Protein 4JYK (pdb70)

Organism: Escherichia coli (strain K12) (NCBI:txid83333)

B-factor: mean 29.09, std 15.2, range [9.33, 154.76]

Radius of gyration: 21.93 Å; Cα contacts (8 Å, |Δi|>4): 488; chains: 2; bounding box: 40×66×63 Å

Sequence (397 aa):
RSRAVSAKKKAILSAALDTFSSQFGFHGTRLEQIAELAGVSKTTNLLYYFPSKEALYIAVLRQILDIWLAPLKAFREDFAPLAAIKEYIRLKLEVSRDYPQASRLFCMEMLAGAPLLMDEELTGDLKALIDEKSALIAGWVKSGKLAPIDPQHLIFMMIWASTQHYADFAPQVEAVTGATLRDEVFFNQTVENVQRIIIEGIRPRSAKKKAILSAALDTFSQFGFHGTRLEQIAELAGVSKTNLLYYFPSKEALYIAVLRQIILDIWLAPLKAFREDFAPLAAIKEYIRRLKLEVSRDYPQASRLFCMEMMLAGAPLLMDELTGDLKALIDEKSALIAGWVKSGKLAPIDPQHLIFMMIWASSTQHYADFAPQVEAVTGATLRDEVFFNQQTVENVQRIIIEGIRPR

Foldseek 3Di:
DDPVVVVLLVLLLVLLLVQCLVQNLVRGDLCSSCVSSVHDSVVVCVVQVDSLSSLLVNLVVVVCQLCVLLLPDDLPDLVLVSVLVSLLSLLVCLLPPLSSLQSNVVCVVVVVPSCVCVCVPVVVVSQVVSQVSVVVCCVVQSWPDDRSVVLVVLSNCLRSCLSNVVVVCCVVPVDHCVPVVVVVVSSVVSSVVSSVVTGGD/DLLVVLLLVLLLVQCLPQNLVRDDLCSSCVSSVHHSVVVCVVPVDSLRSLLVNLVVLVCQLCVLLLPDDLPDQVLVSVLVSLLSLLVCLLVPLSSLSSNVVCVVVVVPSCVCVCVPVVVVSQVVSQVSVVVCCVVLSWPPDRVVVLVVLSNCLSSCLSNVVVVCCVPPVDGCPPPVVVVVSSVVSSVVSSVNIGRD

Nearest PDB structures (foldseek):
  4xk4-assembly2_D  TM=9.925E-01  e=7.707E-26  Escherichia coli K-12
  4x1e-assembly1_B  TM=9.112E-01  e=3.169E-22  Escherichia coli CFT073
  7w2q-assembly1_B  TM=7.236E-01  e=3.989E-05  Pseudomonas aeruginosa PAO1
  3ppb-assembly1_B  TM=6.316E-01  e=2.480E-05  Shewanella loihica PV-4
  3vpr-assembly2_C  TM=6.956E-01  e=3.729E-04  Thermus thermophilus HB8

CATH classification: 1.10.10.60 (+1 more: 1.10.357.10)

InterPro domains:
  IPR001647 DNA-binding HTH domain, TetR-type [PF00440] (23-69)
  IPR001647 DNA-binding HTH domain, TetR-type [PR00455] (23-36)
  IPR001647 DNA-binding HTH domain, TetR-type [PR00455] (44-67)
  IPR001647 DNA-binding HTH domain, TetR-type [PS50977] (17-77)
  IPR009057 Homedomain-like superfamily [SSF46689] (13-90)
  IPR013573 Transcription regulator YcdC, C-terminal [PF08362] (70-212)
  IPR019915 Transcription regulator, pyrimidine utilisation, RutR [TIGR03613] (11-212)
  IPR036271 Tetracyclin repressor-like, C-terminal domain superfamily [SSF48498] (87-212)
  IPR050109 HTH-type, TetR-like transcriptional regulator [PTHR30055] (10-201)

GO terms:
  GO:0045892 negative regulation of DNA-templated transcription (P, IEP)
  GO:0005515 protein binding (F, IPI)
  GO:0003700 DNA-binding transcription factor activity (F, IDA)
  GO:0045892 negative regulation of DNA-templated transcription (P, IDA)
  GO:0045893 positive regulation of DNA-templated transcription (P, IDA)

Structure (mmCIF, N/CA/C/O backbone):
da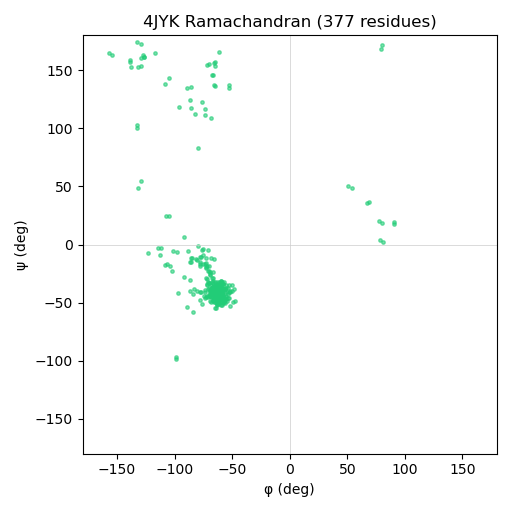ta_4JYK
#
_entry.id   4JYK
#
_cell.length_a   43.150
_cell.length_b   86.140
_cell.length_c   69.019
_cell.angle_alpha   90.00
_cell.angle_beta   106.23
_cell.angle_gamma   90.00
#
_symmetry.space_group_name_H-M   'P 1 21 1'
#
loop_
_entity.id
_entity.type
_entity.pdbx_description
1 polymer 'HTH-type transcriptional regulator RutR'
2 non-polymer 'SULFATE ION'
3 non-polymer URACIL
4 water water
#
loop_
_atom_site.group_PDB
_atom_site.id
_atom_site.type_symbol
_atom_site.label_atom_id
_atom_site.label_alt_id
_atom_site.label_comp_id
_atom_site.label_asym_id
_atom_site.label_entity_id
_atom_site.label_seq_id
_atom_site.pdbx_PDB_ins_code
_atom_site.Cartn_x
_atom_site.Cartn_y
_atom_site.Cartn_z
_atom_site.occupancy
_atom_site.B_iso_or_equiv
_atom_site.auth_seq_id
_atom_site.auth_comp_id
_atom_site.auth_asym_id
_atom_site.auth_atom_id
_atom_site.pdbx_PDB_model_num
ATOM 1 N N . ARG A 1 12 ? 3.357 -23.923 41.115 1.00 50.17 12 ARG A N 1
ATOM 2 C CA . ARG A 1 12 ? 3.646 -24.066 42.495 1.00 53.30 12 ARG A CA 1
ATOM 3 C C . ARG A 1 12 ? 5.138 -24.310 42.379 1.00 42.57 12 ARG A C 1
ATOM 4 O O . ARG A 1 12 ? 5.830 -23.600 43.072 1.00 50.62 12 ARG A O 1
ATOM 6 N N . SER A 1 13 ? 5.686 -25.116 41.427 1.00 24.46 13 SER A N 1
ATOM 7 C CA . SER A 1 13 ? 7.140 -25.461 41.510 1.00 20.94 13 SER A CA 1
ATOM 8 C C . SER A 1 13 ? 8.083 -24.461 40.863 1.00 21.89 13 SER A C 1
ATOM 9 O O . SER A 1 13 ? 7.953 -24.126 39.661 1.00 21.65 13 SER A O 1
ATOM 12 N N . ARG A 1 14 ? 9.027 -23.971 41.645 1.00 20.39 14 ARG A N 1
ATOM 13 C CA . ARG A 1 14 ? 9.992 -23.045 41.108 1.00 21.33 14 ARG A CA 1
ATOM 14 C C . ARG A 1 14 ? 10.969 -23.615 40.087 1.00 20.68 14 ARG A C 1
ATOM 15 O O . ARG A 1 14 ? 11.376 -22.903 39.131 1.00 21.58 14 ARG A O 1
ATOM 19 N N . ALA A 1 15 ? 11.384 -24.864 40.333 1.00 19.23 15 ALA A N 1
ATOM 20 C CA . ALA A 1 15 ? 12.290 -25.547 39.438 1.00 16.65 15 ALA A CA 1
ATOM 21 C C . ALA A 1 15 ? 11.590 -25.832 38.087 1.00 17.43 15 ALA A C 1
ATOM 22 O O . ALA A 1 15 ? 12.180 -25.667 37.023 1.00 19.41 15 ALA A O 1
ATOM 24 N N . VAL A 1 16 ? 10.296 -26.168 38.154 1.00 16.68 16 VAL A N 1
ATOM 25 C CA . VAL A 1 16 ? 9.518 -26.411 36.921 1.00 18.23 16 VAL A CA 1
ATOM 26 C C . VAL A 1 16 ? 9.329 -25.093 36.175 1.00 19.85 16 VAL A C 1
ATOM 27 O O . VAL A 1 16 ? 9.556 -25.009 34.927 1.00 20.95 16 VAL A O 1
ATOM 31 N N . SER A 1 17 ? 8.986 -24.054 36.907 1.00 21.56 17 SER A N 1
ATOM 32 C CA . SER A 1 17 ? 8.789 -22.705 36.298 1.00 21.05 17 SER A CA 1
ATOM 33 C C . SER A 1 17 ? 10.102 -22.229 35.584 1.00 20.29 17 SER A C 1
ATOM 34 O O . SER A 1 17 ? 10.086 -21.719 34.458 1.00 22.23 17 SER A O 1
ATOM 37 N N . ALA A 1 18 ? 11.247 -22.423 36.272 1.00 19.92 18 ALA A N 1
ATOM 38 C CA . ALA A 1 18 ? 12.544 -22.059 35.685 1.00 19.88 18 ALA A CA 1
ATOM 39 C C . ALA A 1 18 ? 12.853 -22.824 34.396 1.00 18.10 18 ALA A C 1
ATOM 40 O O . ALA A 1 18 ? 13.416 -22.281 33.503 1.00 22.58 18 ALA A O 1
ATOM 42 N N . LYS A 1 19 ? 12.532 -24.114 34.363 1.00 19.68 19 LYS A N 1
ATOM 43 C CA . LYS A 1 19 ? 12.781 -24.917 33.178 1.00 19.20 19 LYS A CA 1
ATOM 44 C C . LYS A 1 19 ? 11.906 -24.406 32.002 1.00 17.69 19 LYS A C 1
ATOM 45 O O . LYS A 1 19 ? 12.380 -24.278 30.872 1.00 20.64 19 LYS A O 1
ATOM 51 N N . LYS A 1 20 ? 10.614 -24.117 32.295 1.00 18.80 20 LYS A N 1
ATOM 52 C CA . LYS A 1 20 ? 9.712 -23.569 31.290 1.00 18.71 20 LYS A CA 1
ATOM 53 C C . LYS A 1 20 ? 10.260 -22.247 30.730 1.00 21.68 20 LYS A C 1
ATOM 54 O O . LYS A 1 20 ? 10.250 -22.026 29.499 1.00 22.89 20 LYS A O 1
ATOM 60 N N . LYS A 1 21 ? 10.745 -21.389 31.605 1.00 21.00 21 LYS A N 1
ATOM 61 C CA . LYS A 1 21 ? 11.277 -20.104 31.182 1.00 23.50 21 LYS A CA 1
ATOM 62 C C . LYS A 1 21 ? 12.514 -20.286 30.275 1.00 22.07 21 LYS A C 1
ATOM 63 O O . LYS A 1 21 ? 12.676 -19.530 29.277 1.00 23.53 21 LYS A O 1
ATOM 69 N N . ALA A 1 22 ? 13.349 -21.260 30.617 1.00 22.41 22 ALA A N 1
ATOM 70 C CA . ALA A 1 22 ? 14.539 -21.537 29.852 1.00 21.44 22 ALA A CA 1
ATOM 71 C C . ALA A 1 22 ? 14.147 -21.982 28.452 1.00 22.96 22 ALA A C 1
ATOM 72 O O . ALA A 1 22 ? 14.746 -21.585 27.443 1.00 26.27 22 ALA A O 1
ATOM 74 N N . ILE A 1 23 ? 13.151 -22.839 28.375 1.00 22.11 23 ILE A N 1
ATOM 75 C CA . ILE A 1 23 ? 12.644 -23.335 27.049 1.00 21.68 23 ILE A CA 1
ATOM 76 C C . ILE A 1 23 ? 12.024 -22.180 26.244 1.00 21.17 23 ILE A C 1
ATOM 77 O O . ILE A 1 23 ? 12.298 -22.042 25.024 1.00 24.86 23 ILE A O 1
ATOM 82 N N . LEU A 1 24 ? 11.198 -21.371 26.921 1.00 21.77 24 LEU A N 1
ATOM 83 C CA . LEU A 1 24 ? 10.518 -20.235 26.247 1.00 23.09 24 LEU A CA 1
ATOM 84 C C . LEU A 1 24 ? 11.532 -19.185 25.727 1.00 22.16 24 LEU A C 1
ATOM 85 O O . LEU A 1 24 ? 11.391 -18.628 24.641 1.00 26.97 24 LEU A O 1
ATOM 90 N N . SER A 1 25 ? 12.555 -18.930 26.507 1.00 22.53 25 SER A N 1
ATOM 91 C CA . SER A 1 25 ? 13.611 -18.014 26.138 1.00 25.92 25 SER A CA 1
ATOM 92 C C . SER A 1 25 ? 14.374 -18.543 24.920 1.00 29.56 25 SER A C 1
ATOM 93 O O . SER A 1 25 ? 14.594 -17.765 23.953 1.00 33.32 25 SER A O 1
ATOM 96 N N . ALA A 1 26 ? 14.744 -19.834 24.919 1.00 26.13 26 ALA A N 1
ATOM 97 C CA . ALA A 1 26 ? 15.382 -20.462 23.723 1.00 27.58 26 ALA A CA 1
ATOM 98 C C . ALA A 1 26 ? 14.485 -20.435 22.457 1.00 28.22 26 ALA A C 1
ATOM 99 O O . ALA A 1 26 ? 14.950 -20.199 21.335 1.00 30.64 26 ALA A O 1
ATOM 101 N N . ALA A 1 27 ? 13.201 -20.694 22.667 1.00 25.75 27 ALA A N 1
ATOM 102 C CA . ALA A 1 27 ? 12.202 -20.696 21.576 1.00 24.59 27 ALA A CA 1
ATOM 103 C C . ALA A 1 27 ? 12.094 -19.321 20.999 1.00 24.01 27 ALA A C 1
ATOM 104 O O . ALA A 1 27 ? 12.179 -19.149 19.762 1.00 28.7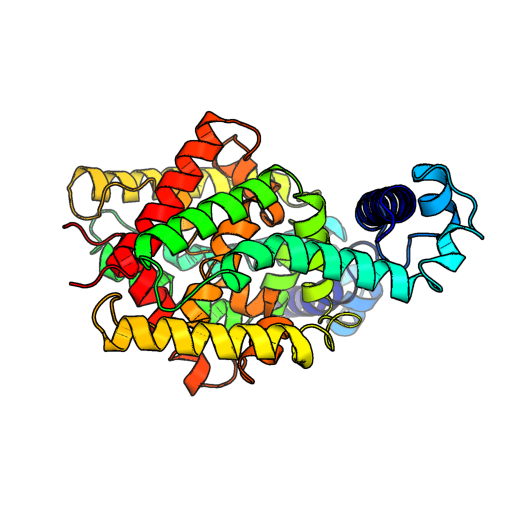8 27 ALA A O 1
ATOM 106 N N . LEU A 1 28 ? 12.007 -18.301 21.879 1.00 27.71 28 LEU A N 1
ATOM 107 C CA . LEU A 1 28 ? 11.908 -16.903 21.403 1.00 26.56 28 LEU A CA 1
ATOM 108 C C . LEU A 1 28 ? 13.088 -16.560 20.532 1.00 33.35 28 LEU A C 1
ATOM 109 O O . LEU A 1 28 ? 12.903 -16.027 19.397 1.00 40.24 28 LEU A O 1
ATOM 114 N N . ASP A 1 29 ? 14.304 -16.850 21.033 1.00 33.48 29 ASP A N 1
ATOM 115 C CA . ASP A 1 29 ? 15.532 -16.461 20.322 1.00 40.37 29 ASP A CA 1
ATOM 116 C C . ASP A 1 29 ? 15.693 -17.211 18.989 1.00 37.42 29 ASP A C 1
ATOM 117 O O . ASP A 1 29 ? 16.179 -16.686 17.987 1.00 46.93 29 ASP A O 1
ATOM 122 N N . THR A 1 30 ? 15.197 -18.413 18.944 1.00 31.92 30 THR A N 1
ATOM 123 C CA . THR A 1 30 ? 15.243 -19.232 17.723 1.00 34.82 30 THR A CA 1
ATOM 124 C C . THR A 1 30 ? 14.166 -18.821 16.679 1.00 37.70 30 THR A C 1
ATOM 125 O O . THR A 1 30 ? 14.486 -18.611 15.503 1.00 45.81 30 THR A O 1
ATOM 129 N N . PHE A 1 31 ? 12.922 -18.664 17.114 1.00 27.46 31 PHE A N 1
ATOM 130 C CA . PHE A 1 31 ? 11.822 -18.238 16.222 1.00 34.44 31 PHE A CA 1
ATOM 131 C C . PHE A 1 31 ? 12.158 -16.867 15.631 1.00 39.46 31 PHE A C 1
ATOM 132 O O . PHE A 1 31 ? 11.744 -16.542 14.523 1.00 36.97 31 PHE A O 1
ATOM 140 N N . SER A 1 32 ? 12.896 -16.042 16.385 1.00 39.67 32 SER A N 1
ATOM 141 C CA A SER A 1 32 ? 13.451 -14.753 15.861 0.50 40.32 32 SER A CA 1
ATOM 142 C CA B SER A 1 32 ? 13.491 -14.780 15.874 0.50 39.44 32 SER A CA 1
ATOM 143 C C . SER A 1 32 ? 14.554 -14.882 14.757 1.00 33.62 32 SER A C 1
ATOM 144 O O . SER A 1 32 ? 14.519 -14.185 13.755 1.00 39.75 32 SER A O 1
ATOM 149 N N . GLN A 1 33 ? 15.555 -15.742 14.946 1.00 37.67 33 GLN A N 1
ATOM 150 C CA . GLN A 1 33 ? 16.663 -15.893 13.991 1.00 37.30 33 GLN A CA 1
ATOM 151 C C . GLN A 1 33 ? 16.115 -16.614 12.743 1.00 50.66 33 GLN A C 1
ATOM 152 O O . GLN A 1 33 ? 16.467 -16.260 11.654 1.00 59.49 33 GLN A O 1
ATOM 154 N N . PHE A 1 34 ? 15.165 -17.534 12.883 1.00 47.71 34 PHE A N 1
ATOM 155 C CA . PHE A 1 34 ? 14.799 -18.438 11.749 1.00 38.59 34 PHE A CA 1
ATOM 156 C C . PHE A 1 34 ? 13.315 -18.459 11.265 1.00 41.71 34 PHE A C 1
ATOM 157 O O . PHE A 1 34 ? 13.031 -19.086 10.257 1.00 49.31 34 PHE A O 1
ATOM 165 N N . GLY A 1 35 ? 12.366 -17.805 11.946 1.00 38.38 35 GLY A N 1
ATOM 166 C CA . GLY A 1 35 ? 10.914 -17.901 11.604 1.00 46.25 35 GLY A CA 1
ATOM 167 C C . GLY A 1 35 ? 10.229 -19.180 12.103 1.00 32.65 35 GLY A C 1
ATOM 168 O O . GLY A 1 35 ? 10.903 -20.102 12.565 1.00 38.54 35 GLY A O 1
ATOM 169 N N . PHE A 1 36 ? 8.889 -19.217 12.049 1.00 36.92 36 PHE A N 1
ATOM 170 C CA . PHE A 1 36 ? 8.107 -20.395 12.530 1.00 37.49 36 PHE A CA 1
ATOM 171 C C . PHE A 1 36 ? 8.415 -21.648 11.692 1.00 41.80 36 PHE A C 1
ATOM 172 O O . PHE A 1 36 ? 8.832 -22.685 12.235 1.00 34.23 36 PHE A O 1
ATOM 180 N N . HIS A 1 37 ? 8.256 -21.529 10.372 1.00 40.08 37 HIS A N 1
ATOM 181 C CA . HIS A 1 37 ? 8.423 -22.686 9.486 1.00 43.71 37 HIS A CA 1
ATOM 182 C C . HIS A 1 37 ? 9.891 -23.106 9.420 1.00 36.57 37 HIS A C 1
ATOM 183 O O . HIS A 1 37 ? 10.175 -24.278 9.337 1.00 51.00 37 HIS A O 1
ATOM 190 N N . GLY A 1 38 ? 10.827 -22.165 9.517 1.00 40.69 38 GLY A N 1
ATOM 191 C CA . GLY A 1 38 ? 12.270 -22.485 9.470 1.00 42.88 38 GLY A CA 1
ATOM 192 C C . GLY A 1 38 ? 12.859 -23.060 10.764 1.00 37.76 38 GLY A C 1
ATOM 193 O O . GLY A 1 38 ? 13.954 -23.560 10.773 1.00 45.83 38 GLY A O 1
ATOM 194 N N . THR A 1 39 ? 12.147 -22.949 11.870 1.00 42.78 39 THR A N 1
ATOM 195 C CA . THR A 1 39 ? 12.632 -23.391 13.151 1.00 36.66 39 THR A CA 1
ATOM 196 C C . THR A 1 39 ? 12.337 -24.884 13.327 1.00 31.57 39 THR A C 1
ATOM 197 O O . THR A 1 39 ? 11.217 -25.350 13.077 1.00 39.53 39 THR A O 1
ATOM 201 N N . ARG A 1 40 ? 13.322 -25.616 13.815 1.00 42.17 40 ARG A N 1
ATOM 202 C CA . ARG A 1 40 ? 13.114 -27.003 14.232 1.00 36.11 40 ARG A CA 1
ATOM 203 C C . ARG A 1 40 ? 13.077 -27.112 15.787 1.00 36.62 40 ARG A C 1
ATOM 204 O O . ARG A 1 40 ? 13.830 -26.404 16.486 1.00 39.22 40 ARG A O 1
ATOM 207 N N . LEU A 1 41 ? 12.226 -27.984 16.342 1.00 35.62 41 LEU A N 1
ATOM 208 C CA . LEU A 1 41 ? 12.232 -28.209 17.816 1.00 30.66 41 LEU A CA 1
ATOM 209 C C . LEU A 1 41 ? 13.612 -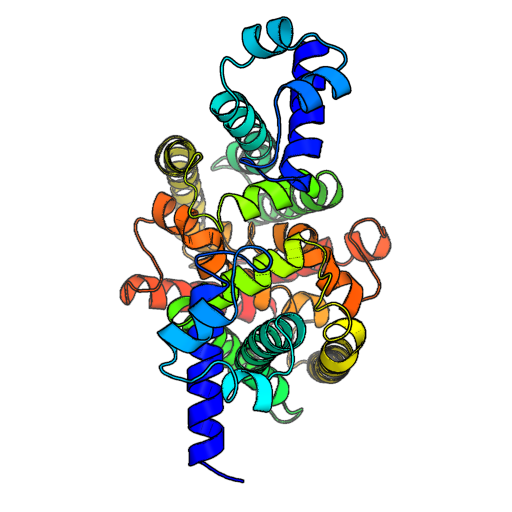28.673 18.309 1.00 34.30 41 LEU A C 1
ATOM 210 O O . LEU A 1 41 ? 13.981 -28.314 19.418 1.00 34.92 41 LEU A O 1
ATOM 215 N N . GLU A 1 42 ? 14.342 -29.459 17.500 1.00 37.62 42 GLU A N 1
ATOM 216 C CA . GLU A 1 42 ? 15.721 -29.918 17.856 1.00 38.05 42 GLU A CA 1
ATOM 217 C C . GLU A 1 42 ? 16.696 -28.732 18.128 1.00 45.65 42 GLU A C 1
ATOM 218 O O . GLU A 1 42 ? 17.511 -28.818 19.044 1.00 44.99 42 GLU A O 1
ATOM 220 N N . GLN A 1 43 ? 16.578 -27.638 17.350 1.00 36.91 43 GLN A N 1
ATOM 221 C CA . GLN A 1 43 ? 17.352 -26.382 17.524 1.00 42.13 43 GLN A CA 1
ATOM 222 C C . GLN A 1 43 ? 17.003 -25.715 18.851 1.00 33.38 43 GLN A C 1
ATOM 223 O O . GLN A 1 43 ? 17.890 -25.269 19.573 1.00 44.00 43 GLN A O 1
ATOM 229 N N . ILE A 1 44 ? 15.698 -25.638 19.185 1.00 30.74 44 ILE A N 1
ATOM 230 C CA . ILE A 1 44 ? 15.251 -24.992 20.450 1.00 31.62 44 ILE A CA 1
ATOM 231 C C . ILE A 1 44 ? 15.755 -25.799 21.624 1.00 30.52 44 ILE A C 1
ATOM 232 O O . ILE A 1 44 ? 16.328 -25.232 22.570 1.00 33.79 44 ILE A O 1
ATOM 237 N N . ALA A 1 45 ? 15.563 -27.122 21.579 1.00 30.54 45 ALA A N 1
ATOM 238 C CA . ALA A 1 45 ? 16.006 -27.984 22.659 1.00 36.78 45 ALA A CA 1
ATOM 239 C C . ALA A 1 45 ? 17.523 -27.837 22.876 1.00 35.23 45 ALA A C 1
ATOM 240 O O . ALA A 1 45 ? 17.968 -27.765 24.005 1.00 41.01 45 ALA A O 1
ATOM 242 N N . GLU A 1 46 ? 18.288 -27.743 21.794 1.00 40.68 46 GLU A N 1
ATOM 243 C CA . GLU A 1 46 ? 19.734 -27.672 21.882 1.00 45.93 46 GLU A CA 1
ATOM 244 C C . GLU A 1 46 ? 20.129 -26.375 22.540 1.00 46.58 46 GLU A C 1
ATOM 245 O O . GLU A 1 46 ? 20.935 -26.403 23.461 1.00 54.76 46 GLU A O 1
ATOM 248 N N . LEU A 1 47 ? 19.553 -25.268 22.105 1.00 41.11 47 LEU A N 1
ATOM 249 C CA . LEU A 1 47 ? 19.834 -23.973 22.702 1.00 40.79 47 LEU A CA 1
ATOM 250 C C . LEU A 1 47 ? 19.440 -23.924 24.168 1.00 38.92 47 LEU A C 1
ATOM 251 O O . LEU A 1 47 ? 20.122 -23.267 24.982 1.00 43.88 47 LEU A O 1
ATOM 256 N N . ALA A 1 48 ? 18.352 -24.609 24.523 1.00 35.18 48 ALA A N 1
ATOM 257 C CA . ALA A 1 48 ? 17.869 -24.576 25.908 1.00 33.15 48 ALA A CA 1
ATOM 258 C C . ALA A 1 48 ? 18.626 -25.533 26.826 1.00 34.88 48 ALA A C 1
ATOM 259 O O . ALA A 1 48 ? 18.474 -25.478 28.062 1.00 45.26 48 ALA A O 1
ATOM 261 N N . GLY A 1 49 ? 19.419 -26.427 26.235 1.00 32.20 49 GLY A N 1
ATOM 262 C CA . GLY A 1 49 ? 20.080 -27.505 26.969 1.00 36.96 49 GLY A CA 1
ATOM 263 C C . GLY A 1 49 ? 19.122 -28.543 27.476 1.00 31.13 49 GLY A C 1
ATOM 264 O O . GLY A 1 49 ? 19.302 -29.064 28.556 1.00 44.88 49 GLY A O 1
ATOM 265 N N . VAL A 1 50 ? 18.070 -28.856 26.716 1.00 37.21 50 VAL A N 1
ATOM 266 C CA . VAL A 1 50 ? 17.120 -29.891 27.168 1.00 31.93 50 VAL A CA 1
ATOM 267 C C . VAL A 1 50 ? 16.976 -30.916 26.083 1.00 34.92 50 VAL A C 1
ATOM 268 O O . VAL A 1 50 ? 17.338 -30.638 24.931 1.00 37.20 50 VAL A O 1
ATOM 272 N N . SER A 1 51 ? 16.473 -32.092 26.450 1.00 32.02 51 SER A N 1
ATOM 273 C CA . SER A 1 51 ? 16.107 -33.100 25.447 1.00 39.28 51 SER A CA 1
ATOM 274 C C . SER A 1 51 ? 14.858 -32.675 24.719 1.00 37.56 51 SER A C 1
ATOM 275 O O . SER A 1 51 ? 14.033 -31.940 25.269 1.00 31.62 51 SER A O 1
ATOM 278 N N . LYS A 1 52 ? 14.700 -33.158 23.485 1.00 35.45 52 LYS A N 1
ATOM 279 C CA . LYS A 1 52 ? 13.475 -32.847 22.762 1.00 40.62 52 LYS A CA 1
ATOM 280 C C . LYS A 1 52 ? 12.250 -33.441 23.482 1.00 40.73 52 LYS A C 1
ATOM 281 O O . LYS A 1 52 ? 11.165 -32.832 23.478 1.00 35.14 52 LYS A O 1
ATOM 287 N N A THR A 1 53 ? 12.413 -34.607 24.114 0.50 36.28 53 THR A N 1
ATOM 288 N N B THR A 1 53 ? 12.417 -34.626 24.082 0.50 42.85 53 THR A N 1
ATOM 289 C CA A THR A 1 53 ? 11.305 -35.219 24.849 0.50 41.91 53 THR A CA 1
ATOM 290 C CA B THR A 1 53 ? 11.305 -35.264 24.782 0.50 48.83 53 THR A CA 1
ATOM 291 C C A THR A 1 53 ? 10.862 -34.368 26.036 0.50 33.40 53 THR A C 1
ATOM 292 C C B THR A 1 53 ? 10.877 -34.429 26.045 0.50 39.78 53 THR A C 1
ATOM 293 O O A THR A 1 53 ? 9.660 -34.197 26.276 0.50 33.24 53 THR A O 1
ATOM 294 O O B THR A 1 53 ? 9.681 -34.246 26.277 0.50 44.14 53 THR A O 1
ATOM 301 N N . ASN A 1 54 ? 11.825 -33.812 26.767 1.00 35.85 54 ASN A N 1
ATOM 302 C CA . ASN A 1 54 ? 11.503 -32.888 27.882 1.00 31.21 54 ASN A CA 1
ATOM 303 C C . ASN A 1 54 ? 10.758 -31.635 27.355 1.00 27.84 54 ASN A C 1
ATOM 304 O O . ASN A 1 54 ? 9.794 -31.111 27.978 1.00 29.49 54 ASN A O 1
ATOM 309 N N . LEU A 1 55 ? 11.214 -31.126 26.210 1.00 31.29 55 LEU A N 1
ATOM 310 C CA . LEU A 1 55 ? 10.549 -29.962 25.607 1.00 25.95 55 LEU A CA 1
ATOM 311 C C . LEU A 1 55 ? 9.081 -30.285 25.259 1.00 25.94 55 LEU A C 1
ATOM 312 O O . LEU A 1 55 ? 8.166 -29.532 25.603 1.00 25.97 55 LEU A O 1
ATOM 317 N N . LEU A 1 56 ? 8.864 -31.462 24.659 1.00 32.94 56 LEU A N 1
ATOM 318 C CA . LEU A 1 56 ? 7.533 -31.858 24.277 1.00 29.35 56 LEU A CA 1
ATOM 319 C C . LEU A 1 56 ? 6.625 -32.179 25.446 1.00 28.42 56 LEU A C 1
ATOM 320 O O . LEU A 1 56 ? 5.413 -32.102 25.285 1.00 27.89 56 LEU A O 1
ATOM 325 N N . TYR A 1 57 ? 7.192 -32.534 26.618 1.00 31.01 57 TYR A N 1
ATOM 326 C CA . TYR A 1 57 ? 6.393 -32.763 27.828 1.00 28.16 57 TYR A CA 1
ATOM 327 C C . TYR A 1 57 ? 5.620 -31.497 28.195 1.00 22.86 57 TYR A C 1
ATOM 328 O O . TYR A 1 57 ? 4.476 -31.537 28.605 1.00 25.29 57 TYR A O 1
ATOM 337 N N . TYR A 1 58 ? 6.301 -30.367 28.051 1.00 25.54 58 TYR A N 1
ATOM 338 C CA . TYR A 1 58 ? 5.745 -29.039 28.412 1.00 25.77 58 TYR A CA 1
ATOM 339 C C . TYR A 1 58 ? 4.950 -28.426 27.288 1.00 24.46 58 TYR A C 1
ATOM 340 O O . TYR A 1 58 ? 3.944 -27.756 27.543 1.00 26.43 58 TYR A O 1
ATOM 349 N N . PHE A 1 59 ? 5.443 -28.579 26.078 1.00 22.21 59 PHE A N 1
ATOM 350 C CA . PHE A 1 59 ? 4.872 -27.915 24.871 1.00 24.50 59 PHE A CA 1
ATOM 351 C C . PHE A 1 59 ? 4.729 -28.962 23.782 1.00 28.71 59 PHE A C 1
ATOM 352 O O . PHE A 1 59 ? 5.724 -29.332 23.134 1.00 27.85 59 PHE A O 1
ATOM 360 N N . PRO A 1 60 ? 3.491 -29.483 23.597 1.00 28.98 60 PRO A N 1
ATOM 361 C CA . PRO A 1 60 ? 3.395 -30.745 22.828 1.00 33.29 60 PRO A CA 1
ATOM 362 C C . PRO A 1 60 ? 3.579 -30.639 21.301 1.00 29.08 60 PRO A C 1
ATOM 363 O O . PRO A 1 60 ? 3.565 -31.648 20.622 1.00 36.53 60 PRO A O 1
ATOM 367 N N . SER A 1 61 ? 3.737 -29.437 20.770 1.00 31.84 61 SER A N 1
ATOM 368 C CA . SER A 1 61 ? 3.966 -29.220 19.331 1.00 27.58 61 SER A CA 1
ATOM 369 C C . SER A 1 61 ? 4.669 -27.861 19.149 1.00 27.91 61 SER A C 1
ATOM 370 O O . SER A 1 61 ? 4.661 -27.023 20.068 1.00 29.53 61 SER A O 1
ATOM 373 N N . LYS A 1 62 ? 5.229 -27.668 17.946 1.00 31.32 62 LYS A N 1
ATOM 374 C CA . LYS A 1 62 ? 5.859 -26.414 17.604 1.00 29.56 62 LYS A CA 1
ATOM 375 C C . LYS A 1 62 ? 4.844 -25.308 17.653 1.00 28.03 62 LYS A C 1
ATOM 376 O O . LYS A 1 62 ? 5.172 -24.182 18.137 1.00 28.14 62 LYS A O 1
ATOM 382 N N . GLU A 1 63 ? 3.620 -25.598 17.158 1.00 25.98 63 GLU A N 1
ATOM 383 C CA . GLU A 1 63 ? 2.544 -24.606 17.238 1.00 26.43 63 GLU A CA 1
ATOM 384 C C . GLU A 1 63 ? 2.266 -24.181 18.713 1.00 28.10 63 GLU A C 1
ATOM 385 O O . GLU A 1 63 ? 2.114 -22.977 19.022 1.00 28.81 63 GLU A O 1
ATOM 391 N N . ALA A 1 64 ? 2.222 -25.162 19.612 1.00 26.82 64 ALA A N 1
ATOM 392 C CA . ALA A 1 64 ? 1.893 -24.874 21.019 1.00 30.71 64 ALA A CA 1
ATOM 393 C C . ALA A 1 64 ? 3.009 -24.047 21.650 1.00 27.12 64 ALA A C 1
ATOM 394 O O . ALA A 1 64 ? 2.757 -23.116 22.419 1.00 27.48 64 ALA A O 1
ATOM 396 N N . LEU A 1 65 ? 4.235 -24.371 21.319 1.00 24.42 65 LEU A N 1
ATOM 397 C CA . LEU A 1 65 ? 5.354 -23.605 21.821 1.00 22.38 65 LEU A CA 1
ATOM 398 C C . LEU A 1 65 ? 5.387 -22.160 21.319 1.00 24.38 65 LEU A C 1
ATOM 399 O O . LEU A 1 65 ? 5.608 -21.211 22.085 1.00 25.94 65 LEU A O 1
ATOM 404 N N . TYR A 1 66 ? 5.188 -21.986 20.020 1.00 23.91 66 TYR A N 1
ATOM 405 C CA . TYR A 1 66 ? 5.118 -20.634 19.422 1.00 20.11 66 TYR A CA 1
ATOM 406 C C . TYR A 1 66 ? 4.013 -19.760 20.098 1.00 21.71 66 TYR A C 1
ATOM 407 O O . TYR A 1 66 ? 4.228 -18.592 20.456 1.00 23.40 66 TYR A O 1
ATOM 416 N N . ILE A 1 67 ? 2.823 -20.335 20.254 1.00 24.02 67 ILE A N 1
ATOM 417 C CA . ILE A 1 67 ? 1.697 -19.649 20.941 1.00 25.81 67 ILE A CA 1
ATOM 418 C C . ILE A 1 67 ? 2.103 -19.329 22.376 1.00 22.15 67 ILE A C 1
ATOM 419 O O . ILE A 1 67 ? 1.833 -18.244 22.840 1.00 23.21 67 ILE A O 1
ATOM 424 N N . ALA A 1 68 ? 2.790 -20.259 23.057 1.00 22.73 68 ALA A N 1
ATOM 425 C CA . ALA A 1 68 ? 3.268 -19.956 24.432 1.00 23.30 68 ALA A CA 1
ATOM 426 C C . ALA A 1 68 ? 4.274 -18.779 24.509 1.00 22.40 68 ALA A C 1
ATOM 427 O O . ALA A 1 68 ? 4.195 -17.977 25.440 1.00 23.29 68 ALA A O 1
ATOM 429 N N . VAL A 1 69 ? 5.163 -18.665 23.523 1.00 20.45 69 VAL A N 1
ATOM 430 C CA . VAL A 1 69 ? 6.117 -17.546 23.425 1.00 19.51 69 VAL A CA 1
ATOM 431 C C . VAL A 1 69 ? 5.346 -16.248 23.242 1.00 24.30 69 VAL A C 1
ATOM 432 O O . VAL A 1 69 ? 5.614 -15.260 23.964 1.00 24.01 69 VAL A O 1
ATOM 436 N N . LEU A 1 70 ? 4.344 -16.256 22.359 1.00 21.16 70 LEU A N 1
ATOM 437 C CA . LEU A 1 70 ? 3.596 -15.056 22.133 1.00 20.48 70 LEU A CA 1
ATOM 438 C C . LEU A 1 70 ? 2.692 -14.682 23.353 1.00 20.57 70 LEU A C 1
ATOM 439 O O . LEU A 1 70 ? 2.540 -13.508 23.654 1.00 21.16 70 LEU A O 1
ATOM 444 N N . ARG A 1 71 ? 2.106 -15.677 24.021 1.00 20.36 71 ARG A N 1
ATOM 445 C CA . ARG A 1 71 ? 1.374 -15.434 25.257 1.00 21.36 71 ARG A CA 1
ATOM 446 C C . ARG A 1 71 ? 2.282 -14.875 26.368 1.00 24.11 71 ARG A C 1
ATOM 447 O O . ARG A 1 71 ? 1.838 -14.001 27.118 1.00 23.07 71 ARG A O 1
ATOM 455 N N . GLN A 1 72 ? 3.531 -15.310 26.424 1.00 22.62 72 GLN A N 1
ATOM 456 C CA . GLN A 1 72 ? 4.469 -14.783 27.411 1.00 22.20 72 GLN A CA 1
ATOM 457 C C . GLN A 1 72 ? 4.758 -13.297 27.153 1.00 19.87 72 GLN A C 1
ATOM 458 O O . GLN A 1 72 ? 4.815 -12.527 28.102 1.00 20.95 72 GLN A O 1
ATOM 464 N N . ILE A 1 73 ? 4.920 -12.892 25.887 1.00 20.56 73 ILE A N 1
ATOM 465 C CA . ILE A 1 73 ? 5.136 -11.472 25.543 1.00 18.94 73 ILE A CA 1
ATOM 466 C C . ILE A 1 73 ? 3.911 -10.666 25.893 1.00 18.02 73 ILE A C 1
ATOM 467 O O . ILE A 1 73 ? 4.049 -9.562 26.495 1.00 19.74 73 ILE A O 1
ATOM 472 N N . LEU A 1 74 ? 2.730 -11.185 25.570 1.00 19.45 74 LEU A N 1
ATOM 473 C CA . LEU A 1 74 ? 1.507 -10.491 25.956 1.00 21.63 74 LEU A CA 1
ATOM 474 C C . LEU A 1 74 ? 1.434 -10.324 27.475 1.00 16.92 74 LEU A C 1
ATOM 475 O O . LEU A 1 74 ? 1.073 -9.301 27.937 1.00 22.72 74 LEU A O 1
ATOM 480 N N . ASP A 1 75 ? 1.803 -11.384 28.220 1.00 18.41 75 ASP A N 1
ATOM 481 C CA . ASP A 1 75 ? 1.802 -11.331 29.708 1.00 24.13 75 ASP A CA 1
ATOM 482 C C . ASP A 1 75 ? 2.690 -10.202 30.215 1.00 25.29 75 ASP A C 1
ATOM 483 O O . ASP A 1 75 ? 2.281 -9.445 31.105 1.00 24.55 75 ASP A O 1
ATOM 488 N N . ILE A 1 76 ? 3.904 -10.110 29.701 1.00 21.95 76 ILE A N 1
ATOM 489 C CA . ILE A 1 76 ? 4.862 -9.095 30.142 1.00 21.59 76 ILE A CA 1
ATOM 490 C C . ILE A 1 76 ? 4.342 -7.705 29.807 1.00 20.23 76 ILE A C 1
ATOM 491 O O . ILE A 1 76 ? 4.355 -6.780 30.641 1.00 21.86 76 ILE A O 1
ATOM 496 N N . TRP A 1 77 ? 3.847 -7.565 28.576 1.00 19.13 77 TRP A N 1
ATOM 497 C CA . TRP A 1 77 ? 3.360 -6.266 28.105 1.00 17.85 77 TRP A CA 1
ATOM 498 C C . TRP A 1 77 ? 2.158 -5.778 28.875 1.00 21.22 77 TRP A C 1
ATOM 499 O O . TRP A 1 77 ? 2.035 -4.581 29.139 1.00 22.43 77 TRP A O 1
ATOM 510 N N . LEU A 1 78 ? 1.221 -6.697 29.147 1.00 20.74 78 LEU A N 1
ATOM 511 C CA . LEU A 1 78 ? -0.076 -6.336 29.722 1.00 21.50 78 LEU A CA 1
ATOM 512 C C . LEU A 1 78 ? -0.080 -6.222 31.235 1.00 21.00 78 LEU A C 1
ATOM 513 O O . LEU A 1 78 ? -1.074 -5.723 31.778 1.00 25.77 78 LEU A O 1
ATOM 518 N N . ALA A 1 79 ? 0.983 -6.685 31.902 1.00 22.83 79 ALA A N 1
ATOM 519 C CA . ALA A 1 79 ? 0.984 -6.705 33.377 1.00 22.62 79 ALA A CA 1
ATOM 520 C C . ALA A 1 79 ? 0.551 -5.347 33.984 1.00 23.00 79 ALA A C 1
ATOM 521 O O . ALA A 1 79 ? -0.317 -5.313 34.868 1.00 26.88 79 ALA A O 1
ATOM 523 N N . PRO A 1 80 ? 1.130 -4.228 33.529 1.00 24.23 80 PRO A N 1
ATOM 524 C CA . PRO A 1 80 ? 0.709 -2.940 34.134 1.00 23.65 80 PRO A CA 1
ATOM 525 C C . PRO A 1 80 ? -0.744 -2.606 33.895 1.00 22.60 80 PRO A C 1
ATOM 526 O O . PRO A 1 80 ? -1.393 -2.022 34.757 1.00 27.86 80 PRO A O 1
ATOM 530 N N . LEU A 1 81 ? -1.246 -2.867 32.697 1.00 21.67 81 LEU A N 1
ATOM 531 C CA . LEU A 1 81 ? -2.631 -2.551 32.391 1.00 21.48 81 LEU A CA 1
ATOM 532 C C . LEU A 1 81 ? -3.604 -3.441 33.187 1.00 24.64 81 LEU A C 1
ATOM 533 O O . LEU A 1 81 ? -4.649 -2.976 33.648 1.00 27.25 81 LEU A O 1
ATOM 538 N N . LYS A 1 82 ? -3.293 -4.728 33.303 1.00 22.66 82 LYS A N 1
ATOM 539 C CA . LYS A 1 82 ? -4.107 -5.640 34.138 1.00 23.17 82 LYS A CA 1
ATOM 540 C C . LYS A 1 82 ? -4.238 -5.123 35.564 1.00 27.32 82 LYS A C 1
ATOM 541 O O . LYS A 1 82 ? -5.267 -5.296 36.210 1.00 30.95 82 LYS A O 1
ATOM 547 N N . ALA A 1 83 ? -3.187 -4.498 36.054 1.00 27.19 83 ALA A N 1
ATOM 548 C CA . ALA A 1 83 ? -3.152 -3.957 37.416 1.00 28.08 83 ALA A CA 1
ATOM 549 C C . ALA A 1 83 ? -3.991 -2.684 37.635 1.00 28.63 83 ALA A C 1
ATOM 550 O O . ALA A 1 83 ? -4.210 -2.336 38.808 1.00 30.60 83 ALA A O 1
ATOM 552 N N . PHE A 1 84 ? -4.399 -1.975 36.567 1.00 22.84 84 PHE A N 1
ATOM 553 C CA . PHE A 1 84 ? -5.201 -0.766 36.721 1.00 27.29 84 PHE A CA 1
ATOM 554 C C . PHE A 1 84 ? -6.440 -1.000 37.590 1.00 30.46 84 PHE A C 1
ATOM 555 O O . PHE A 1 84 ? -7.180 -1.961 37.399 1.00 29.29 84 PHE A O 1
ATOM 563 N N . ARG A 1 85 ? -6.675 -0.085 38.509 1.00 32.90 85 ARG A N 1
ATOM 564 C CA . ARG A 1 85 ? -7.876 -0.085 39.308 1.00 26.71 85 ARG A CA 1
ATOM 565 C C . ARG A 1 85 ? -8.499 1.288 39.255 1.00 29.77 85 ARG A C 1
ATOM 566 O O . ARG A 1 85 ? -7.782 2.268 39.071 1.00 30.12 85 ARG A O 1
ATOM 574 N N . GLU A 1 86 ? -9.824 1.327 39.449 1.00 32.33 86 GLU A N 1
ATOM 575 C CA . GLU A 1 86 ? -10.595 2.560 39.471 1.00 36.13 86 GLU A CA 1
ATOM 576 C C . GLU A 1 86 ? -9.933 3.557 40.412 1.00 37.39 86 GLU A C 1
ATOM 577 O O . GLU A 1 86 ? -9.961 4.764 40.168 1.00 36.93 86 GLU A O 1
ATOM 580 N N . ASP A 1 87 ? -9.352 3.049 41.480 1.00 34.68 87 ASP A N 1
ATOM 581 C CA . ASP A 1 87 ? -8.750 3.836 42.491 1.00 39.90 87 ASP A CA 1
ATOM 582 C C . ASP A 1 87 ? -7.409 4.528 42.163 1.00 34.07 87 ASP A C 1
ATOM 583 O O . ASP A 1 87 ? -6.971 5.412 42.899 1.00 32.37 87 ASP A O 1
ATOM 588 N N . PHE A 1 88 ? -6.733 4.119 41.099 1.00 30.98 88 PHE A N 1
ATOM 589 C CA . PHE A 1 88 ? -5.431 4.663 40.730 1.00 31.25 88 PHE A CA 1
ATOM 590 C C . PHE A 1 88 ? -5.522 6.144 40.345 1.00 28.83 88 PHE A C 1
ATOM 591 O O . PHE A 1 88 ? -6.566 6.625 39.865 1.00 31.15 88 PHE A O 1
ATOM 599 N N . ALA A 1 89 ? -4.416 6.851 40.527 1.00 28.58 89 ALA A N 1
ATOM 600 C CA . ALA A 1 89 ? -4.217 8.156 39.912 1.00 30.65 89 ALA A CA 1
ATOM 601 C C . ALA A 1 89 ? -3.951 7.927 38.435 1.00 24.89 89 ALA A C 1
ATOM 602 O O . ALA A 1 89 ? -2.917 7.384 38.081 1.00 26.41 89 ALA A O 1
ATOM 604 N N . PRO A 1 90 ? -4.878 8.332 37.565 1.00 24.52 90 PRO A N 1
ATOM 605 C CA . PRO A 1 90 ? -4.798 7.914 36.152 1.00 26.61 90 PRO A CA 1
ATOM 606 C C . PRO A 1 90 ? -3.555 8.370 35.426 1.00 24.30 90 PRO A C 1
ATOM 607 O O . PRO A 1 90 ? -2.951 7.570 34.717 1.00 23.97 90 PRO A O 1
ATOM 611 N N . LEU A 1 91 ? -3.166 9.626 35.549 1.00 24.83 91 LEU A N 1
ATOM 612 C CA . LEU A 1 91 ? -2.028 10.113 34.758 1.00 23.66 91 LEU A CA 1
ATOM 613 C C . LEU A 1 91 ? -0.722 9.476 35.242 1.00 21.12 91 LEU A C 1
ATOM 614 O O . LEU A 1 91 ? 0.112 9.087 34.451 1.00 22.85 91 LEU A O 1
ATOM 619 N N . ALA A 1 92 ? -0.584 9.312 36.557 1.00 23.12 92 ALA A N 1
ATOM 620 C CA . ALA A 1 92 ? 0.570 8.586 37.127 1.00 24.22 92 ALA A CA 1
ATOM 621 C C . ALA A 1 92 ? 0.640 7.138 36.643 1.00 21.46 92 ALA A C 1
ATOM 622 O O . ALA A 1 92 ? 1.721 6.643 36.303 1.00 22.72 92 ALA A O 1
ATOM 624 N N . ALA A 1 93 ? -0.517 6.468 36.637 1.00 23.90 93 ALA A N 1
ATOM 625 C CA . ALA A 1 93 ? -0.573 5.052 36.208 1.00 20.79 93 ALA A CA 1
ATOM 626 C C . ALA A 1 93 ? -0.167 4.931 34.733 1.00 18.97 93 ALA A C 1
ATOM 627 O O . ALA A 1 93 ? 0.549 4.012 34.343 1.00 19.56 93 ALA A O 1
ATOM 629 N N . ILE A 1 94 ? -0.642 5.853 33.918 1.00 20.35 94 ILE A N 1
ATOM 630 C CA . ILE A 1 94 ? -0.378 5.798 32.469 1.00 18.44 94 ILE A CA 1
ATOM 631 C C . ILE A 1 94 ? 1.115 6.130 32.191 1.00 18.33 94 ILE A C 1
ATOM 632 O O . ILE A 1 94 ? 1.742 5.532 31.344 1.00 18.15 94 ILE A O 1
ATOM 637 N N . LYS A 1 95 ? 1.668 7.075 32.936 1.00 18.33 95 LYS A N 1
ATOM 638 C CA . LYS A 1 95 ? 3.093 7.358 32.843 1.00 18.43 95 LYS A CA 1
ATOM 639 C C . LYS A 1 95 ? 3.920 6.116 33.126 1.00 19.83 95 LYS A C 1
ATOM 640 O O . LYS A 1 95 ? 4.860 5.805 32.367 1.00 19.73 95 LYS A O 1
ATOM 646 N N . GLU A 1 96 ? 3.596 5.422 34.211 1.00 20.33 96 GLU A N 1
ATOM 647 C CA . GLU A 1 96 ? 4.341 4.245 34.594 1.00 18.03 96 GLU A CA 1
ATOM 648 C C . GLU A 1 96 ? 4.227 3.157 33.534 1.00 18.37 96 GLU A C 1
ATOM 649 O O . GLU A 1 96 ? 5.192 2.460 33.219 1.00 19.86 96 GLU A O 1
ATOM 655 N N . TYR A 1 97 ? 3.040 3.041 32.962 1.00 18.57 97 TYR A N 1
ATOM 656 C CA . TYR A 1 97 ? 2.760 2.066 31.905 1.00 18.06 97 TYR A CA 1
ATOM 657 C C . TYR A 1 97 ? 3.625 2.348 30.655 1.00 17.99 97 TYR A C 1
ATOM 658 O O . TYR A 1 97 ? 4.294 1.427 30.131 1.00 17.17 97 TYR A O 1
ATOM 667 N N . ILE A 1 98 ? 3.685 3.593 30.250 1.00 17.01 98 ILE A N 1
ATOM 668 C CA . ILE A 1 98 ? 4.507 3.994 29.105 1.00 15.29 98 ILE A CA 1
ATOM 669 C C . ILE A 1 98 ? 6.001 3.683 29.380 1.00 14.91 98 ILE A C 1
ATOM 670 O O . ILE A 1 98 ? 6.693 3.139 28.528 1.00 14.71 98 ILE A O 1
ATOM 675 N N . ARG A 1 99 ? 6.490 3.999 30.596 1.00 17.11 99 ARG A N 1
ATOM 676 C CA . ARG A 1 99 ? 7.889 3.721 30.932 1.00 17.05 99 ARG A CA 1
ATOM 677 C C . ARG A 1 99 ? 8.177 2.209 30.914 1.00 15.77 99 ARG A C 1
ATOM 678 O O . ARG A 1 99 ? 9.162 1.773 30.269 1.00 16.83 99 ARG A O 1
ATOM 686 N N . LEU A 1 100 ? 7.275 1.405 31.483 1.00 17.76 100 LEU A N 1
ATOM 687 C CA . LEU A 1 100 ? 7.472 -0.057 31.532 1.00 16.34 100 LEU A CA 1
ATOM 688 C C . LEU A 1 100 ? 7.452 -0.645 30.099 1.00 16.56 100 LEU A C 1
ATOM 689 O O . LEU A 1 100 ? 8.297 -1.504 29.745 1.00 18.18 100 LEU A O 1
ATOM 694 N N . LYS A 1 101 ? 6.579 -0.104 29.266 1.00 17.74 101 LYS A N 1
ATOM 695 C CA . LYS A 1 101 ? 6.509 -0.541 27.845 1.00 14.01 101 LYS A CA 1
ATOM 696 C C . LYS A 1 101 ? 7.824 -0.245 27.097 1.00 15.76 101 LYS A C 1
ATOM 697 O O . LYS A 1 101 ? 8.295 -1.083 26.293 1.00 16.00 101 LYS A O 1
ATOM 703 N N . LEU A 1 102 ? 8.374 0.937 27.320 1.00 14.87 102 LEU A N 1
ATOM 704 C CA . LEU A 1 102 ? 9.664 1.264 26.691 1.00 15.00 102 LEU A CA 1
ATOM 705 C C . LEU A 1 102 ? 10.800 0.395 27.243 1.00 15.98 102 LEU A C 1
ATOM 706 O O . LEU A 1 102 ? 11.694 0.067 26.521 1.00 16.61 102 LEU A O 1
ATOM 711 N N . GLU A 1 103 ? 10.790 0.083 28.508 1.00 15.81 103 GLU A N 1
ATOM 712 C CA . GLU A 1 103 ? 11.793 -0.815 29.081 1.00 17.10 103 GLU A CA 1
ATOM 713 C C . GLU A 1 103 ? 11.755 -2.176 28.357 1.00 19.66 103 GLU A C 1
ATOM 714 O O . GLU A 1 103 ? 12.815 -2.754 28.086 1.00 19.25 103 GLU A O 1
ATOM 720 N N . VAL A 1 104 ? 10.557 -2.709 28.128 1.00 19.26 104 VAL A N 1
ATOM 721 C CA . VAL A 1 104 ? 10.387 -3.961 27.398 1.00 20.99 104 VAL A CA 1
ATOM 722 C C . VAL A 1 104 ? 10.934 -3.844 25.935 1.00 15.74 104 VAL A C 1
ATOM 723 O O . VAL A 1 104 ? 11.583 -4.750 25.446 1.00 18.34 104 VAL A O 1
ATOM 727 N N . SER A 1 105 ? 10.697 -2.708 25.270 1.00 16.60 105 SER A N 1
ATOM 728 C CA . SER A 1 105 ? 11.230 -2.498 23.898 1.00 15.34 105 SER A CA 1
ATOM 729 C C . SER A 1 105 ? 12.750 -2.467 23.960 1.00 17.74 105 SER A C 1
ATOM 730 O O . SER A 1 105 ? 13.391 -2.909 23.039 1.00 19.84 105 SER A O 1
ATOM 733 N N . ARG A 1 106 ? 13.327 -1.884 25.034 1.00 18.41 106 ARG A N 1
ATOM 734 C CA . ARG A 1 106 ? 14.771 -1.855 25.203 1.00 18.94 106 ARG A CA 1
ATOM 735 C C . ARG A 1 106 ? 15.356 -3.250 25.500 1.00 17.28 106 ARG A C 1
ATOM 736 O O . ARG A 1 106 ? 16.386 -3.658 24.910 1.00 21.80 106 ARG A O 1
ATOM 744 N N . ASP A 1 107 ? 14.680 -3.998 26.372 1.00 21.03 107 ASP A N 1
ATOM 745 C CA . ASP A 1 107 ? 15.233 -5.218 26.912 1.00 23.04 107 ASP A CA 1
ATOM 746 C C . ASP A 1 107 ? 14.895 -6.517 26.141 1.00 21.00 107 ASP A C 1
ATOM 747 O O . ASP A 1 107 ? 15.695 -7.485 26.161 1.00 28.50 107 ASP A O 1
ATOM 752 N N . TYR A 1 108 ? 13.725 -6.515 25.466 1.00 21.20 108 TYR A N 1
ATOM 753 C CA . TYR A 1 108 ? 13.187 -7.698 24.756 1.00 23.01 108 TYR A CA 1
ATOM 754 C C . TYR A 1 108 ? 12.735 -7.362 23.345 1.00 16.40 108 TYR A C 1
ATOM 755 O O . TYR A 1 108 ? 11.563 -7.633 22.971 1.00 19.02 108 TYR A O 1
ATOM 764 N N . PRO A 1 109 ? 13.595 -6.664 22.590 1.00 18.20 109 PRO A N 1
ATOM 765 C CA . PRO A 1 109 ? 13.147 -6.215 21.257 1.00 18.73 109 PRO A CA 1
ATOM 766 C C . PRO A 1 109 ? 12.795 -7.387 20.354 1.00 18.54 109 PRO A C 1
ATOM 767 O O . PRO A 1 109 ? 11.976 -7.220 19.438 1.00 19.79 109 PRO A O 1
ATOM 771 N N . GLN A 1 110 ? 13.503 -8.518 20.528 1.00 18.75 110 GLN A N 1
ATOM 772 C CA . GLN A 1 110 ? 13.253 -9.689 19.691 1.00 22.40 110 GLN A CA 1
ATOM 773 C C . GLN A 1 110 ? 11.817 -10.200 19.925 1.00 19.73 110 GLN A C 1
ATOM 774 O O . GLN A 1 110 ? 11.167 -10.703 18.971 1.00 19.16 110 GLN A O 1
ATOM 780 N N . ALA A 1 111 ? 11.288 -10.056 21.156 1.00 22.44 111 ALA A N 1
ATOM 781 C CA . ALA A 1 111 ? 9.877 -10.408 21.395 1.00 22.56 111 ALA A CA 1
ATOM 782 C C . ALA A 1 111 ? 8.879 -9.501 20.668 1.00 20.06 111 ALA A C 1
ATOM 783 O O . ALA A 1 111 ? 7.879 -9.962 20.058 1.00 21.43 111 ALA A O 1
ATOM 785 N N . SER A 1 112 ? 9.161 -8.226 20.703 1.00 19.51 112 SER A N 1
ATOM 786 C CA . SER A 1 112 ? 8.351 -7.244 19.993 1.00 19.78 112 SER A CA 1
ATOM 787 C C . SER A 1 112 ? 8.322 -7.510 18.477 1.00 15.72 112 SER A C 1
ATOM 788 O O . SER A 1 112 ? 7.234 -7.579 17.867 1.00 17.74 112 SER A O 1
ATOM 791 N N . ARG A 1 113 ? 9.491 -7.817 17.903 1.00 15.93 113 ARG A N 1
ATOM 792 C CA . ARG A 1 113 ? 9.542 -8.125 16.509 1.00 15.97 113 ARG A CA 1
ATOM 793 C C . ARG A 1 113 ? 8.802 -9.427 16.158 1.00 16.69 113 ARG A C 1
ATOM 794 O O . ARG A 1 113 ? 8.137 -9.475 15.127 1.00 16.74 113 ARG A O 1
ATOM 809 N N . LEU A 1 114 ? 8.910 -10.482 17.004 1.00 17.21 114 LEU A N 1
ATOM 810 C CA . LEU A 1 114 ? 8.228 -11.707 16.690 1.00 17.49 114 LEU A CA 1
ATOM 811 C C . LEU A 1 114 ? 6.688 -11.499 16.695 1.00 15.36 114 LEU A C 1
ATOM 812 O O . LEU A 1 114 ? 5.967 -12.022 15.817 1.00 16.85 114 LEU A O 1
ATOM 817 N N . PHE A 1 115 ? 6.201 -10.733 17.693 1.00 16.39 115 PHE A N 1
ATOM 818 C CA . PHE A 1 115 ? 4.801 -10.420 17.792 1.00 17.54 115 PHE A CA 1
ATOM 819 C C . PHE A 1 115 ? 4.340 -9.610 16.553 1.00 16.76 115 PHE A C 1
ATOM 820 O O . PHE A 1 115 ? 3.305 -9.946 15.945 1.00 14.44 115 PHE A O 1
ATOM 828 N N . CYS A 1 116 ? 5.096 -8.583 16.199 1.00 15.36 116 CYS A N 1
ATOM 829 C CA . CYS A 1 116 ? 4.846 -7.793 15.007 1.00 14.39 116 CYS A CA 1
ATOM 830 C C . CYS A 1 116 ? 4.758 -8.722 13.736 1.00 16.94 116 CYS A C 1
ATOM 831 O O . CYS A 1 116 ? 3.779 -8.618 12.955 1.00 17.93 116 CYS A O 1
ATOM 834 N N . MET A 1 117 ? 5.698 -9.656 13.601 1.00 16.04 117 MET A N 1
ATOM 835 C CA . MET A 1 117 ? 5.703 -10.519 12.448 1.00 20.82 117 MET A CA 1
ATOM 836 C C . MET A 1 117 ? 4.415 -11.371 12.360 1.00 19.20 117 MET A C 1
ATOM 837 O O . MET A 1 117 ? 3.821 -11.539 11.274 1.00 18.50 117 MET A O 1
ATOM 841 N N . GLU A 1 118 ? 3.951 -11.863 13.492 1.00 19.50 118 GLU A N 1
ATOM 842 C CA . GLU A 1 118 ? 2.727 -12.677 13.571 1.00 17.83 118 GLU A CA 1
ATOM 843 C C . GLU A 1 118 ? 1.522 -11.798 13.154 1.00 18.74 118 GLU A C 1
ATOM 844 O O . GLU A 1 118 ? 0.639 -12.267 12.436 1.00 20.24 118 GLU A O 1
ATOM 850 N N . MET A 1 119 ? 1.505 -10.536 13.588 1.00 16.10 119 MET A N 1
ATOM 851 C CA . MET A 1 119 ? 0.433 -9.567 13.171 1.00 16.92 119 MET A CA 1
ATOM 852 C C . MET A 1 119 ? 0.454 -9.334 11.642 1.00 18.46 119 MET A C 1
ATOM 853 O O . MET A 1 119 ? -0.562 -9.365 10.997 1.00 17.88 119 MET A O 1
ATOM 858 N N . LEU A 1 120 ? 1.652 -9.138 11.091 1.00 15.99 120 LEU A N 1
ATOM 859 C CA . LEU A 1 120 ? 1.782 -8.906 9.665 1.00 18.37 120 LEU A CA 1
ATOM 860 C C . LEU A 1 120 ? 1.245 -10.066 8.850 1.00 18.30 120 LEU A C 1
ATOM 861 O O . LEU A 1 120 ? 0.753 -9.840 7.695 1.00 21.74 120 LEU A O 1
ATOM 866 N N . ALA A 1 121 ? 1.345 -11.270 9.401 1.00 20.98 121 ALA A N 1
ATOM 867 C CA . ALA A 1 121 ? 0.866 -12.484 8.758 1.00 24.03 121 ALA A CA 1
ATOM 868 C C . ALA A 1 121 ? -0.631 -12.706 8.886 1.00 22.56 121 ALA A C 1
ATOM 869 O O . ALA A 1 121 ? -1.156 -13.651 8.299 1.00 23.14 121 ALA A O 1
ATOM 871 N N . GLY A 1 122 ? -1.308 -11.806 9.581 1.00 22.65 122 GLY A N 1
ATOM 872 C CA . GLY A 1 122 ? -2.728 -11.872 9.839 1.00 21.28 122 GLY A CA 1
ATOM 873 C C . GLY A 1 122 ? -3.127 -12.605 11.109 1.00 20.10 122 GLY A C 1
ATOM 874 O O . GLY A 1 122 ? -4.297 -13.063 11.228 1.00 24.11 122 GLY A O 1
ATOM 875 N N . ALA A 1 123 ? -2.170 -12.786 12.010 1.00 22.72 123 ALA A N 1
ATOM 876 C CA . ALA A 1 123 ? -2.377 -13.523 13.261 1.00 22.31 123 ALA A CA 1
ATOM 877 C C . ALA A 1 123 ? -2.942 -14.940 13.079 1.00 24.21 123 ALA A C 1
ATOM 878 O O . ALA A 1 123 ? -3.857 -15.322 13.775 1.00 25.87 123 ALA A O 1
ATOM 880 N N . PRO A 1 124 ? -2.348 -15.743 12.168 1.00 24.16 124 PRO A N 1
ATOM 881 C CA . PRO A 1 124 ? -2.879 -17.063 11.915 1.00 27.53 124 PRO A CA 1
ATOM 882 C C . PRO A 1 124 ? -2.912 -18.011 13.123 1.00 28.53 124 PRO A C 1
ATOM 883 O O . PRO A 1 124 ? -3.791 -18.844 13.179 1.00 32.93 124 PRO A O 1
ATOM 887 N N . LEU A 1 125 ? -1.946 -17.917 14.025 1.00 23.69 125 LEU A N 1
ATOM 888 C CA . LEU A 1 125 ? -1.898 -18.770 15.182 1.00 25.46 125 LEU A CA 1
ATOM 889 C C . LEU A 1 125 ? -2.336 -18.045 16.454 1.00 26.61 125 LEU A C 1
ATOM 890 O O . LEU A 1 125 ? -2.722 -18.711 17.399 1.00 31.02 125 LEU A O 1
ATOM 895 N N . LEU A 1 126 ? -2.330 -16.702 16.456 1.00 23.05 126 LEU A N 1
ATOM 896 C CA . LEU A 1 126 ? -2.647 -15.956 17.658 1.00 21.27 126 LEU A CA 1
ATOM 897 C C . LEU A 1 126 ? -4.042 -15.391 17.719 1.00 22.56 126 LEU A C 1
ATOM 898 O O . LEU A 1 126 ? -4.450 -14.852 18.744 1.00 25.43 126 LEU A O 1
ATOM 903 N N . MET A 1 127 ? -4.799 -15.527 16.639 1.00 25.73 127 MET A N 1
ATOM 904 C CA . MET A 1 127 ? -6.081 -14.807 16.551 1.00 26.89 127 MET A CA 1
ATOM 905 C C . MET A 1 127 ? -6.992 -15.150 17.739 1.00 23.17 127 MET A C 1
ATOM 906 O O . MET A 1 127 ? -7.649 -14.258 18.300 1.00 22.66 127 MET A O 1
ATOM 911 N N . ASP A 1 128 ? -7.055 -16.411 18.156 1.00 28.56 128 ASP A N 1
ATOM 912 C CA . ASP A 1 128 ? -7.938 -16.770 19.278 1.00 29.73 128 ASP A CA 1
ATOM 913 C C . ASP A 1 128 ? -7.574 -16.052 20.579 1.00 27.87 128 ASP A C 1
ATOM 914 O O . ASP A 1 128 ? -8.436 -15.761 21.396 1.00 31.40 128 ASP A O 1
ATOM 919 N N . GLU A 1 129 ? -6.302 -15.831 20.811 1.00 27.05 129 GLU A N 1
ATOM 920 C CA A GLU A 1 129 ? -5.875 -15.114 22.010 0.50 25.11 129 GLU A CA 1
ATOM 921 C CA B GLU A 1 129 ? -5.858 -15.079 22.001 0.50 25.73 129 GLU A CA 1
ATOM 922 C C . GLU A 1 129 ? -6.314 -13.628 21.918 1.00 25.78 129 GLU A C 1
ATOM 923 O O . GLU A 1 129 ? -6.611 -12.988 22.946 1.00 32.94 129 GLU A O 1
ATOM 934 N N . LEU A 1 130 ? -6.349 -13.092 20.698 1.00 23.04 130 LEU A N 1
ATOM 935 C CA . LEU A 1 130 ? -6.756 -11.688 20.527 1.00 22.57 130 LEU A CA 1
ATOM 936 C C . LEU A 1 130 ? -8.274 -11.489 20.698 1.00 22.28 130 LEU A C 1
ATOM 937 O O . LEU A 1 130 ? -8.707 -10.524 21.327 1.00 26.00 130 LEU A O 1
ATOM 942 N N . THR A 1 131 ? -9.071 -12.373 20.091 1.00 24.03 131 THR A N 1
ATOM 943 C CA . THR A 1 131 ? -10.532 -12.239 20.123 1.00 26.87 131 THR A CA 1
ATOM 944 C C . THR A 1 131 ? -11.171 -12.679 21.421 1.00 28.96 131 THR A C 1
ATOM 945 O O . THR A 1 131 ? -12.351 -12.360 21.657 1.00 29.75 131 THR A O 1
ATOM 949 N N . GLY A 1 132 ? -10.436 -13.468 22.213 1.00 29.27 132 GLY A N 1
ATOM 950 C CA . GLY A 1 132 ? -10.917 -14.004 23.492 1.00 35.07 132 GLY A CA 1
ATOM 951 C C . GLY A 1 132 ? -10.395 -13.162 24.656 1.00 34.39 132 GLY A C 1
ATOM 952 O O . GLY A 1 132 ? -10.940 -12.066 24.975 1.00 33.07 132 GLY A O 1
ATOM 953 N N . ASP A 1 133 ? -9.305 -13.631 25.245 1.00 31.79 133 ASP A N 1
ATOM 954 C CA . ASP A 1 133 ? -8.712 -13.033 26.459 1.00 31.23 133 ASP A CA 1
ATOM 955 C C . ASP A 1 133 ? -8.266 -11.576 26.279 1.00 32.00 133 ASP A C 1
ATOM 956 O O . ASP A 1 133 ? -8.440 -10.776 27.186 1.00 32.25 133 ASP A O 1
ATOM 961 N N . LEU A 1 134 ? -7.665 -11.210 25.144 1.00 28.28 134 LEU A N 1
ATOM 962 C CA . LEU A 1 134 ? -7.215 -9.805 24.996 1.00 26.34 134 LEU A CA 1
ATOM 963 C C . LEU A 1 134 ? -8.402 -8.860 24.874 1.00 26.57 134 LEU A C 1
ATOM 964 O O . LEU A 1 134 ? -8.489 -7.862 25.582 1.00 30.06 134 LEU A O 1
ATOM 969 N N . LYS A 1 135 ? -9.344 -9.198 23.994 1.00 25.17 135 LYS A N 1
ATOM 970 C CA . LYS A 1 135 ? -10.565 -8.425 23.867 1.00 28.59 135 LYS A CA 1
ATOM 971 C C . LYS A 1 135 ? -11.270 -8.252 25.240 1.00 30.35 135 LYS A C 1
ATOM 972 O O . LYS A 1 135 ? -11.737 -7.160 25.573 1.00 29.74 135 LYS A O 1
ATOM 978 N N . ALA A 1 136 ? -11.383 -9.331 25.995 1.00 27.48 136 ALA A N 1
ATOM 979 C CA . ALA A 1 136 ? -12.084 -9.293 27.321 1.00 28.93 136 ALA A CA 1
ATOM 980 C C . ALA A 1 136 ? -11.368 -8.299 28.247 1.00 28.64 136 ALA A C 1
ATOM 981 O O . ALA A 1 136 ? -12.019 -7.455 28.912 1.00 31.11 136 ALA A O 1
ATOM 983 N N . LEU A 1 137 ? -10.046 -8.372 28.273 1.00 29.60 137 LEU A N 1
ATOM 984 C CA . LEU A 1 137 ? -9.248 -7.426 29.106 1.00 28.04 137 LEU A CA 1
ATOM 985 C C . LEU A 1 137 ? -9.410 -5.952 28.673 1.00 27.08 137 LEU A C 1
ATOM 986 O O . LEU A 1 137 ? -9.632 -5.052 29.509 1.00 27.28 137 LEU A O 1
ATOM 991 N N . ILE A 1 138 ? -9.307 -5.714 27.355 1.00 27.47 138 ILE A N 1
ATOM 992 C CA . ILE A 1 138 ? -9.416 -4.359 26.828 1.00 22.44 138 ILE A CA 1
ATOM 993 C C . ILE A 1 138 ? -10.832 -3.830 27.048 1.00 26.39 138 ILE A C 1
ATOM 994 O O . ILE A 1 138 ? -10.987 -2.654 27.364 1.00 27.13 138 ILE A O 1
ATOM 999 N N . ASP A 1 139 ? -11.851 -4.671 26.937 1.00 32.29 139 ASP A N 1
ATOM 1000 C CA . ASP A 1 139 ? -13.194 -4.221 27.223 1.00 30.55 139 ASP A CA 1
ATOM 1001 C C . ASP A 1 139 ? -13.311 -3.742 28.657 1.00 30.31 139 ASP A C 1
ATOM 1002 O O . ASP A 1 139 ? -13.900 -2.673 28.914 1.00 30.51 139 ASP A O 1
ATOM 1007 N N . GLU A 1 140 ? -12.782 -4.542 29.584 1.00 29.79 140 GLU A N 1
ATOM 1008 C CA . GLU A 1 140 ? -12.836 -4.202 31.025 1.00 31.35 140 GLU A CA 1
ATOM 1009 C C . GLU A 1 140 ? -12.068 -2.881 31.341 1.00 26.33 140 GLU A C 1
ATOM 1010 O O . GLU A 1 140 ? -12.599 -2.000 32.066 1.00 29.82 140 GLU A O 1
ATOM 1016 N N . LYS A 1 141 ? -10.818 -2.766 30.851 1.00 28.33 141 LYS A N 1
ATOM 1017 C CA . LYS A 1 141 ? -10.027 -1.590 31.165 1.00 28.75 141 LYS A CA 1
ATOM 1018 C C . LYS A 1 141 ? -10.514 -0.350 30.421 1.00 27.39 141 LYS A C 1
ATOM 1019 O O . LYS A 1 141 ? -10.339 0.776 30.917 1.00 26.93 141 LYS A O 1
ATOM 1025 N N . SER A 1 142 ? -11.110 -0.530 29.245 1.00 28.69 142 SER A N 1
ATOM 1026 C CA . SER A 1 142 ? -11.754 0.580 28.514 1.00 30.57 142 SER A CA 1
ATOM 1027 C C . SER A 1 142 ? -12.889 1.165 29.339 1.00 28.30 142 SER A C 1
ATOM 1028 O O . SER A 1 142 ? -13.040 2.378 29.401 1.00 28.90 142 SER A O 1
ATOM 1031 N N . ALA A 1 143 ? -13.643 0.308 30.025 1.00 28.97 143 ALA A N 1
ATOM 1032 C CA . ALA A 1 143 ? -14.753 0.801 30.879 1.00 29.73 143 ALA A CA 1
ATOM 1033 C C . ALA A 1 143 ? -14.195 1.601 32.072 1.00 33.97 143 ALA A C 1
ATOM 1034 O O . ALA A 1 143 ? -14.724 2.638 32.481 1.00 34.52 143 ALA A O 1
ATOM 1036 N N . LEU A 1 144 ? -13.094 1.110 32.584 1.00 31.60 144 LEU A N 1
ATOM 1037 C CA . LEU A 1 144 ? -12.430 1.763 33.685 1.00 30.05 144 LEU A CA 1
ATOM 1038 C C . LEU A 1 144 ? -11.954 3.159 33.280 1.00 31.44 144 LEU A C 1
ATOM 1039 O O . LEU A 1 144 ? -12.178 4.155 33.958 1.00 30.17 144 LEU A O 1
ATOM 1044 N N . ILE A 1 145 ? -11.291 3.221 32.160 1.00 29.66 145 ILE A N 1
ATOM 1045 C CA . ILE A 1 145 ? -10.750 4.496 31.685 1.00 26.64 145 ILE A CA 1
ATOM 1046 C C . ILE A 1 145 ? -11.918 5.460 31.393 1.00 28.65 145 ILE A C 1
ATOM 1047 O O . ILE A 1 145 ? -11.817 6.651 31.630 1.00 29.75 145 ILE A O 1
ATOM 1052 N N . ALA A 1 146 ? -13.001 4.933 30.812 1.00 27.48 146 ALA A N 1
ATOM 1053 C CA . ALA A 1 146 ? -14.185 5.759 30.562 1.00 28.25 146 ALA A CA 1
ATOM 1054 C C . ALA A 1 146 ? -14.765 6.332 31.835 1.00 23.78 146 ALA A C 1
ATOM 1055 O O . ALA A 1 146 ? -15.281 7.497 31.858 1.00 29.43 146 ALA A O 1
ATOM 1057 N N . GLY A 1 147 ? -14.678 5.580 32.920 1.00 32.19 147 GLY A N 1
ATOM 1058 C CA . GLY A 1 147 ? -15.069 6.084 34.263 1.00 34.09 147 GLY A CA 1
ATOM 1059 C C . GLY A 1 147 ? -14.224 7.263 34.692 1.00 30.58 147 GLY A C 1
ATOM 1060 O O . GLY A 1 147 ? -14.716 8.257 35.287 1.00 30.07 147 GLY A O 1
ATOM 1061 N N . TRP A 1 148 ? -12.932 7.176 34.380 1.00 32.25 148 TRP A N 1
ATOM 1062 C CA . TRP A 1 148 ? -12.039 8.266 34.676 1.00 27.07 148 TRP A CA 1
ATOM 1063 C C . TRP A 1 148 ? -12.399 9.525 33.903 1.00 25.02 148 TRP A C 1
ATOM 1064 O O . TRP A 1 148 ? -12.306 10.651 34.463 1.00 29.38 148 TRP A O 1
ATOM 1075 N N . VAL A 1 149 ? -12.725 9.364 32.636 1.00 26.87 149 VAL A N 1
ATOM 1076 C CA . VAL A 1 149 ? -13.198 10.454 31.840 1.00 32.92 149 VAL A CA 1
ATOM 1077 C C . VAL A 1 149 ? -14.485 11.026 32.471 1.00 29.92 149 VAL A C 1
ATOM 1078 O O . VAL A 1 149 ? -14.591 12.234 32.621 1.00 32.39 149 VAL A O 1
ATOM 1082 N N . LYS A 1 150 ? -15.488 10.194 32.766 1.00 30.39 150 LYS A N 1
ATOM 1083 C CA . LYS A 1 150 ? -16.743 10.657 33.386 1.00 36.92 150 LYS A CA 1
ATOM 1084 C C . LYS A 1 150 ? -16.512 11.503 34.653 1.00 39.77 150 LYS A C 1
ATOM 1085 O O . LYS A 1 150 ? -17.194 12.536 34.871 1.00 41.39 150 LYS A O 1
ATOM 1091 N N . SER A 1 151 ? -15.556 11.065 35.462 1.00 35.48 151 SER A N 1
ATOM 1092 C CA . SER A 1 151 ? -15.160 11.721 36.723 1.00 31.92 151 SER A CA 1
ATOM 1093 C C . SER A 1 151 ? -14.377 13.017 36.503 1.00 38.72 151 SER A C 1
ATOM 1094 O O . SER A 1 151 ? -14.086 13.722 37.453 1.00 37.60 151 SER A O 1
ATOM 1097 N N . GLY A 1 152 ? -13.942 13.268 35.270 1.00 36.74 152 GLY A N 1
ATOM 1098 C CA . GLY A 1 152 ? -13.139 14.450 34.960 1.00 39.57 152 GLY A CA 1
ATOM 1099 C C . GLY A 1 152 ? -11.648 14.337 35.316 1.00 33.80 152 GLY A C 1
ATOM 1100 O O . GLY A 1 152 ? -10.967 15.351 35.449 1.00 29.75 152 GLY A O 1
ATOM 1101 N N . LYS A 1 153 ? -11.169 13.097 35.490 1.00 32.04 153 LYS A N 1
ATOM 1102 C CA . LYS A 1 153 ? -9.789 12.809 35.746 1.00 27.63 153 LYS A CA 1
ATOM 1103 C C . LYS A 1 153 ? -8.959 12.662 34.465 1.00 25.29 153 LYS A C 1
ATOM 1104 O O . LYS A 1 153 ? -7.707 12.726 34.506 1.00 27.15 153 LYS A O 1
ATOM 1110 N N . LEU A 1 154 ? -9.634 12.513 33.326 1.00 25.65 154 LEU A N 1
ATOM 1111 C CA . LEU A 1 154 ? -8.972 12.536 32.019 1.00 23.13 154 LEU A CA 1
ATOM 1112 C C . LEU A 1 154 ? -9.847 13.350 31.090 1.00 24.81 154 LEU A C 1
ATOM 1113 O O . LEU A 1 154 ? -11.085 13.415 31.258 1.00 28.06 154 LEU A O 1
ATOM 1118 N N . ALA A 1 155 ? -9.211 13.947 30.102 1.00 24.33 155 ALA A N 1
ATOM 1119 C CA . ALA A 1 155 ? -9.909 14.650 29.009 1.00 25.70 155 ALA A CA 1
ATOM 1120 C C . ALA A 1 155 ? -10.693 13.583 28.261 1.00 23.85 155 ALA A C 1
ATOM 1121 O O . ALA A 1 155 ? -10.332 12.417 28.288 1.00 25.54 155 ALA A O 1
ATOM 1123 N N . PRO A 1 156 ? -11.746 13.979 27.553 1.00 27.29 156 PRO A N 1
ATOM 1124 C CA . PRO A 1 156 ? -12.578 12.993 26.803 1.00 30.05 156 PRO A CA 1
ATOM 1125 C C . PRO A 1 156 ? -11.798 12.405 25.643 1.00 30.34 156 PRO A C 1
ATOM 1126 O O . PRO A 1 156 ? -11.495 13.122 24.709 1.00 46.87 156 PRO A O 1
ATOM 1130 N N . ILE A 1 157 ? -11.411 11.146 25.721 1.00 25.37 157 ILE A N 1
ATOM 1131 C CA . ILE A 1 157 ? -10.767 10.414 24.585 1.00 22.85 157 ILE A CA 1
ATOM 1132 C C . ILE A 1 157 ? -11.376 9.018 24.576 1.00 23.92 157 ILE A C 1
ATOM 1133 O O . ILE A 1 157 ? -11.956 8.541 25.562 1.00 30.17 157 ILE A O 1
ATOM 1138 N N . ASP A 1 158 ? -11.316 8.390 23.437 1.00 22.29 158 ASP A N 1
ATOM 1139 C CA . ASP A 1 158 ? -11.777 6.988 23.348 1.00 23.31 158 ASP A CA 1
ATOM 1140 C C . ASP A 1 158 ? -10.722 6.079 23.954 1.00 22.23 158 ASP A C 1
ATOM 1141 O O . ASP A 1 158 ? -9.579 6.077 23.474 1.00 22.07 158 ASP A O 1
ATOM 1146 N N . PRO A 1 159 ? -11.085 5.289 24.971 1.00 22.26 159 PRO A N 1
ATOM 1147 C CA . PRO A 1 159 ? -9.996 4.495 25.614 1.00 24.81 159 PRO A CA 1
ATOM 1148 C C . PRO A 1 159 ? -9.247 3.527 24.720 1.00 19.13 159 PRO A C 1
ATOM 1149 O O . PRO A 1 159 ? -8.044 3.350 24.895 1.00 20.73 159 PRO A O 1
ATOM 1153 N N . GLN A 1 160 ? -9.940 2.839 23.784 1.00 18.64 160 GLN A N 1
ATOM 1154 C CA . GLN A 1 160 ? -9.238 1.918 22.952 1.00 18.68 160 GLN A CA 1
ATOM 1155 C C . GLN A 1 160 ? -8.112 2.618 22.128 1.00 15.59 160 GLN A C 1
ATOM 1156 O O . GLN A 1 160 ? -7.024 2.017 21.947 1.00 18.91 160 GLN A O 1
ATOM 1162 N N . HIS A 1 161 ? -8.385 3.805 21.618 1.00 15.45 161 HIS A N 1
ATOM 1163 C CA . HIS A 1 161 ? -7.403 4.540 20.832 1.00 15.80 161 HIS A CA 1
ATOM 1164 C C . HIS A 1 161 ? -6.238 5.004 21.687 1.00 15.87 161 HIS A C 1
ATOM 1165 O O . HIS A 1 161 ? -5.123 5.040 21.214 1.00 16.65 161 HIS A O 1
ATOM 1172 N N . LEU A 1 162 ? -6.503 5.350 22.944 1.00 16.83 162 LEU A N 1
ATOM 1173 C CA . LEU A 1 162 ? -5.436 5.744 23.855 1.00 15.93 162 LEU A CA 1
ATOM 1174 C C . LEU A 1 162 ? -4.507 4.536 24.040 1.00 16.55 162 LEU A C 1
ATOM 1175 O O . LEU A 1 162 ? -3.245 4.640 23.991 1.00 15.19 162 LEU A O 1
ATOM 1180 N N . ILE A 1 163 ? -5.135 3.393 24.312 1.00 17.14 163 ILE A N 1
ATOM 1181 C CA . ILE A 1 163 ? -4.394 2.177 24.522 1.00 17.72 163 ILE A CA 1
ATOM 1182 C C . ILE A 1 163 ? -3.531 1.810 23.289 1.00 13.98 163 ILE A C 1
ATOM 1183 O O . ILE A 1 163 ? -2.320 1.524 23.419 1.00 14.94 163 ILE A O 1
ATOM 1188 N N . PHE A 1 164 ? -4.146 1.877 22.101 1.00 15.08 164 PHE A N 1
ATOM 1189 C CA . PHE A 1 164 ? -3.404 1.617 20.879 1.00 14.93 164 PHE A CA 1
ATOM 1190 C C . PHE A 1 164 ? -2.244 2.556 20.684 1.00 14.85 164 PHE A C 1
ATOM 1191 O O . PHE A 1 164 ? -1.198 2.132 20.174 1.00 14.83 164 PHE A O 1
ATOM 1199 N N A MET A 1 165 ? -2.421 3.831 21.010 0.50 14.37 165 MET A N 1
ATOM 1200 N N B MET A 1 165 ? -2.415 3.838 21.004 0.50 14.75 165 MET A N 1
ATOM 1201 C CA A MET A 1 165 ? -1.356 4.818 20.913 0.50 16.08 165 MET A CA 1
ATOM 1202 C CA B MET A 1 165 ? -1.315 4.795 20.874 0.50 16.07 165 MET A CA 1
ATOM 1203 C C A MET A 1 165 ? -0.162 4.474 21.790 0.50 13.02 165 MET A C 1
ATOM 1204 C C B MET A 1 165 ? -0.147 4.467 21.786 0.50 13.01 165 MET A C 1
ATOM 1205 O O A MET A 1 165 ? 1.029 4.654 21.382 0.50 13.82 165 MET A O 1
ATOM 1206 O O B MET A 1 165 ? 1.043 4.652 21.392 0.50 13.85 165 MET A O 1
ATOM 1215 N N . ILE A 1 166 ? -0.451 4.033 23.017 1.00 13.95 166 ILE A N 1
ATOM 1216 C CA . ILE A 1 166 ? 0.585 3.612 23.916 1.00 14.58 166 ILE A CA 1
ATOM 1217 C C . ILE A 1 166 ? 1.353 2.414 23.324 1.00 11.97 166 ILE A C 1
ATOM 1218 O O . ILE A 1 166 ? 2.599 2.392 23.296 1.00 14.62 166 ILE A O 1
ATOM 1223 N N . TRP A 1 167 ? 0.633 1.419 22.862 1.00 13.10 167 TRP A N 1
ATOM 1224 C CA . TRP A 1 167 ? 1.265 0.233 22.253 1.00 13.86 167 TRP A CA 1
ATOM 1225 C C . TRP A 1 167 ? 2.111 0.648 21.062 1.00 14.41 167 TRP A C 1
ATOM 1226 O O . TRP A 1 167 ? 3.306 0.255 20.977 1.00 13.85 167 TRP A O 1
ATOM 1237 N N . ALA A 1 168 ? 1.539 1.398 20.141 1.00 14.13 168 ALA A N 1
ATOM 1238 C CA . ALA A 1 168 ? 2.212 1.745 18.923 1.00 13.26 168 ALA A CA 1
ATOM 1239 C C . ALA A 1 168 ? 3.485 2.569 19.168 1.00 12.79 168 ALA A C 1
ATOM 1240 O O . ALA A 1 168 ? 4.545 2.265 18.589 1.00 14.86 168 ALA A O 1
ATOM 1242 N N . SER A 1 169 ? 3.361 3.596 19.993 1.00 13.08 169 SER A N 1
ATOM 1243 C CA . SER A 1 169 ? 4.429 4.566 20.216 1.00 11.70 169 SER A CA 1
ATOM 1244 C C . SER A 1 169 ? 5.628 3.836 20.890 1.00 14.56 169 SER A C 1
ATOM 1245 O O . SER A 1 169 ? 6.779 4.144 20.581 1.00 18.41 169 SER A O 1
ATOM 1248 N N . THR A 1 170 ? 5.373 2.933 21.802 1.00 14.35 170 THR A N 1
ATOM 1249 C CA . THR A 1 170 ? 6.450 2.291 22.558 1.00 13.00 170 THR A CA 1
ATOM 1250 C C . THR A 1 170 ? 7.076 1.109 21.809 1.00 12.96 170 THR A C 1
ATOM 1251 O O . THR A 1 170 ? 8.334 0.905 21.856 1.00 16.17 170 THR A O 1
ATOM 1255 N N . GLN A 1 171 ? 6.243 0.337 21.125 1.00 14.17 171 GLN A N 1
ATOM 1256 C CA . GLN A 1 171 ? 6.761 -0.776 20.331 1.00 14.10 171 GLN A CA 1
ATOM 1257 C C . GLN A 1 171 ? 7.543 -0.282 19.119 1.00 14.57 171 GLN A C 1
ATOM 1258 O O . GLN A 1 171 ? 8.423 -0.993 18.645 1.00 15.35 171 GLN A O 1
ATOM 1264 N N . HIS A 1 172 ? 7.246 0.928 18.636 1.00 13.70 172 HIS A N 1
ATOM 1265 C CA . HIS A 1 172 ? 7.932 1.468 17.473 1.00 12.79 172 HIS A CA 1
ATOM 1266 C C . HIS A 1 172 ? 9.443 1.461 17.615 1.00 15.45 172 HIS A C 1
ATOM 1267 O O . HIS A 1 172 ? 10.207 1.196 16.677 1.00 12.28 172 HIS A O 1
ATOM 1274 N N . TYR A 1 173 ? 9.895 1.736 18.824 1.00 13.07 173 TYR A N 1
ATOM 1275 C CA . TYR A 1 173 ? 11.321 1.907 19.053 1.00 14.23 173 TYR A CA 1
ATOM 1276 C C . TYR A 1 173 ? 12.098 0.561 18.957 1.00 17.02 173 TYR A C 1
ATOM 1277 O O . TYR A 1 173 ? 13.286 0.611 18.721 1.00 24.97 173 TYR A O 1
ATOM 1286 N N . ALA A 1 174 ? 11.426 -0.565 19.156 1.00 15.13 174 ALA A N 1
ATOM 1287 C CA . ALA A 1 174 ? 11.968 -1.890 18.854 1.00 17.42 174 ALA A CA 1
ATOM 1288 C C . ALA A 1 174 ? 11.782 -2.250 17.388 1.00 16.10 174 ALA A C 1
ATOM 1289 O O . ALA A 1 174 ? 12.728 -2.620 16.679 1.00 20.42 174 ALA A O 1
ATOM 1291 N N . ASP A 1 175 ? 10.520 -2.247 16.941 1.00 16.07 175 ASP A N 1
ATOM 1292 C CA . ASP A 1 175 ? 10.178 -2.768 15.607 1.00 15.54 175 ASP A CA 1
ATOM 1293 C C . ASP A 1 175 ? 10.849 -1.973 14.506 1.00 14.39 175 ASP A C 1
ATOM 1294 O O . ASP A 1 175 ? 11.270 -2.544 13.499 1.00 20.13 175 ASP A O 1
ATOM 1299 N N . PHE A 1 176 ? 10.919 -0.648 14.689 1.00 14.46 176 PHE A N 1
ATOM 1300 C CA . PHE A 1 176 ? 11.492 0.281 13.691 1.00 14.79 176 PHE A CA 1
ATOM 1301 C C . PHE A 1 176 ? 12.875 0.763 14.111 1.00 13.91 176 PHE A C 1
ATOM 1302 O O . PHE A 1 176 ? 13.390 1.775 13.645 1.00 15.59 176 PHE A O 1
ATOM 1310 N N . ALA A 1 177 ? 13.542 -0.012 14.932 1.00 16.09 177 ALA A N 1
ATOM 1311 C CA . ALA A 1 177 ? 14.905 0.362 15.379 1.00 15.49 177 ALA A CA 1
ATOM 1312 C C . ALA A 1 177 ? 15.884 0.754 14.293 1.00 18.86 177 ALA A C 1
ATOM 1313 O O . ALA A 1 177 ? 16.634 1.716 14.507 1.00 17.35 177 ALA A O 1
ATOM 1315 N N . PRO A 1 178 ? 15.899 0.078 13.134 1.00 17.52 178 PRO A N 1
ATOM 1316 C CA . PRO A 1 178 ? 16.928 0.454 12.138 1.00 17.81 178 PRO A CA 1
ATOM 1317 C C . PRO A 1 178 ? 16.679 1.911 11.640 1.00 16.99 178 PRO A C 1
ATOM 1318 O O . PRO A 1 178 ? 17.612 2.648 11.397 1.00 18.50 178 PRO A O 1
ATOM 1322 N N . GLN A 1 179 ? 15.392 2.283 11.491 1.00 14.80 179 GLN A N 1
ATOM 1323 C CA . GLN A 1 179 ? 15.013 3.639 11.078 1.00 14.54 179 GLN A CA 1
ATOM 1324 C C . GLN A 1 179 ? 15.266 4.679 12.127 1.00 15.99 179 GLN A C 1
ATOM 1325 O O . GLN A 1 179 ? 15.775 5.749 11.840 1.00 15.22 179 GLN A O 1
ATOM 1331 N N . VAL A 1 180 ? 14.924 4.357 13.380 1.00 16.57 180 VAL A N 1
ATOM 1332 C CA . VAL A 1 180 ? 15.243 5.224 14.493 1.00 15.38 180 VAL A CA 1
ATOM 1333 C C . VAL A 1 180 ? 16.748 5.491 14.515 1.00 13.96 180 VAL A C 1
ATOM 1334 O O . VAL A 1 180 ? 17.178 6.645 14.729 1.00 16.37 180 VAL A O 1
ATOM 1338 N N . GLU A 1 181 ? 17.562 4.421 14.374 1.00 14.41 181 GLU A N 1
ATOM 1339 C CA . GLU A 1 181 ? 19.003 4.572 14.422 1.00 15.19 181 GLU A CA 1
ATOM 1340 C C . GLU A 1 181 ? 19.536 5.393 13.245 1.00 17.32 181 GLU A C 1
ATOM 1341 O O . GLU A 1 181 ? 20.439 6.263 13.405 1.00 19.44 181 GLU A O 1
ATOM 1347 N N . ALA A 1 182 ? 18.987 5.141 12.055 1.00 15.99 182 ALA A N 1
ATOM 1348 C CA . ALA A 1 182 ? 19.392 5.888 10.854 1.00 16.91 182 ALA A CA 1
ATOM 1349 C C . ALA A 1 182 ? 19.172 7.385 11.013 1.00 17.98 182 ALA A C 1
ATOM 1350 O O . ALA A 1 182 ? 20.012 8.191 10.574 1.00 21.80 182 ALA A O 1
ATOM 1352 N N . VAL A 1 183 ? 18.036 7.729 11.624 1.00 19.62 183 VAL A N 1
ATOM 1353 C CA . VAL A 1 183 ? 17.607 9.101 11.783 1.00 21.71 183 VAL A CA 1
ATOM 1354 C C . VAL A 1 183 ? 18.273 9.823 12.944 1.00 18.66 183 VAL A C 1
ATOM 1355 O O . VAL A 1 183 ? 18.613 11.023 12.846 1.00 22.89 183 VAL A O 1
ATOM 1359 N N . THR A 1 184 ? 18.447 9.123 14.054 1.00 18.51 184 THR A N 1
ATOM 1360 C CA . THR A 1 184 ? 18.948 9.744 15.272 1.00 22.63 184 THR A CA 1
ATOM 1361 C C . THR A 1 184 ? 20.396 9.386 15.696 1.00 22.01 184 THR A C 1
ATOM 1362 O O . THR A 1 184 ? 21.002 10.011 16.561 1.00 24.22 184 THR A O 1
ATOM 1366 N N . GLY A 1 185 ? 20.910 8.313 15.144 1.00 20.18 185 GLY A N 1
ATOM 1367 C CA . GLY A 1 185 ? 22.196 7.723 15.535 1.00 22.21 185 GLY A CA 1
ATOM 1368 C C . GLY A 1 185 ? 22.178 6.832 16.778 1.00 16.84 185 GLY A C 1
ATOM 1369 O O . GLY A 1 185 ? 23.214 6.305 17.187 1.00 24.42 185 GLY A O 1
ATOM 1370 N N . ALA A 1 186 ? 20.979 6.634 17.369 1.00 19.46 186 ALA A N 1
ATOM 1371 C CA . ALA A 1 186 ? 20.838 6.050 18.674 1.00 22.69 186 ALA A CA 1
ATOM 1372 C C . ALA A 1 186 ? 19.861 4.858 18.624 1.00 19.07 186 ALA A C 1
ATOM 1373 O O . ALA A 1 186 ? 19.066 4.707 17.694 1.00 21.61 186 ALA A O 1
ATOM 1375 N N . THR A 1 187 ? 19.961 4.030 19.657 1.00 20.40 187 THR A N 1
ATOM 1376 C CA . THR A 1 187 ? 18.984 3.031 19.989 1.00 22.66 187 THR A CA 1
ATOM 1377 C C . THR A 1 187 ? 18.616 3.178 21.494 1.00 20.31 187 THR A C 1
ATOM 1378 O O . THR A 1 187 ? 19.303 3.906 22.267 1.00 20.27 187 THR A O 1
ATOM 1382 N N . LEU A 1 188 ? 17.602 2.416 21.941 1.00 18.88 188 LEU A N 1
ATOM 1383 C CA . LEU A 1 188 ? 17.234 2.446 23.338 1.00 19.56 188 LEU A CA 1
ATOM 1384 C C . LEU A 1 188 ? 18.273 1.897 24.311 1.00 19.69 188 LEU A C 1
ATOM 1385 O O . LEU A 1 188 ? 18.125 2.087 25.545 1.00 24.09 188 LEU A O 1
ATOM 1390 N N . ARG A 1 189 ? 19.311 1.216 23.802 1.00 24.29 189 ARG A N 1
ATOM 1391 C CA . ARG A 1 189 ? 20.397 0.764 24.639 1.00 31.40 189 ARG A CA 1
ATOM 1392 C C . ARG A 1 189 ? 21.372 1.887 25.000 1.00 35.16 189 ARG A C 1
ATOM 1393 O O . ARG A 1 189 ? 22.208 1.696 25.887 1.00 32.48 189 ARG A O 1
ATOM 1401 N N . ASP A 1 190 ? 21.249 3.047 24.345 1.00 28.67 190 ASP A N 1
ATOM 1402 C CA . ASP A 1 190 ? 21.939 4.299 24.743 1.00 31.86 190 ASP A CA 1
ATOM 1403 C C . ASP A 1 190 ? 21.082 4.913 25.858 1.00 23.59 190 ASP A C 1
ATOM 1404 O O . ASP A 1 190 ? 19.934 5.340 25.594 1.00 22.55 190 ASP A O 1
ATOM 1409 N N . GLU A 1 191 ? 21.607 4.950 27.081 1.00 26.78 191 GLU A N 1
ATOM 1410 C CA . GLU A 1 191 ? 20.812 5.392 28.251 1.00 27.80 191 GLU A CA 1
ATOM 1411 C C . GLU A 1 191 ? 20.257 6.852 28.120 1.00 24.14 191 GLU A C 1
ATOM 1412 O O . GLU A 1 191 ? 19.138 7.147 28.474 1.00 26.03 191 GLU A O 1
ATOM 1418 N N . VAL A 1 192 ? 21.053 7.737 27.535 1.00 25.69 192 VAL A N 1
ATOM 1419 C CA . VAL A 1 192 ? 20.622 9.108 27.337 1.00 22.95 192 VAL A CA 1
ATOM 1420 C C . VAL A 1 192 ? 19.420 9.177 26.361 1.00 22.84 192 VAL A C 1
ATOM 1421 O O . VAL A 1 192 ? 18.436 9.871 26.600 1.00 20.64 192 VAL A O 1
ATOM 1425 N N . PHE A 1 193 ? 19.522 8.425 25.280 1.00 20.51 193 PHE A N 1
ATOM 1426 C CA . PHE A 1 193 ? 18.449 8.357 24.296 1.00 21.57 193 PHE A CA 1
ATOM 1427 C C . PHE A 1 193 ? 17.199 7.744 24.876 1.00 16.84 193 PHE A C 1
ATOM 1428 O O . PHE A 1 193 ? 16.076 8.224 24.613 1.00 16.16 193 PHE A O 1
ATOM 1436 N N . PHE A 1 194 ? 17.379 6.659 25.655 1.00 17.74 194 PHE A N 1
ATOM 1437 C CA . PHE A 1 194 ? 16.248 6.025 26.368 1.00 16.79 194 PHE A CA 1
ATOM 1438 C C . PHE A 1 194 ? 15.461 7.064 27.179 1.00 17.71 194 PHE A C 1
ATOM 1439 O O . PHE A 1 194 ? 14.249 7.168 27.089 1.00 17.65 194 PHE A O 1
ATOM 1447 N N . ASN A 1 195 ? 16.175 7.792 27.999 1.00 20.62 195 ASN A N 1
ATOM 1448 C CA . ASN A 1 195 ? 15.572 8.779 28.843 1.00 20.89 195 ASN A CA 1
ATOM 1449 C C . ASN A 1 195 ? 14.853 9.904 28.041 1.00 17.42 195 ASN A C 1
ATOM 1450 O O . ASN A 1 195 ? 13.746 10.308 28.394 1.00 18.46 195 ASN A O 1
ATOM 1455 N N . GLN A 1 196 ? 15.485 10.373 26.945 1.00 16.33 196 GLN A N 1
ATOM 1456 C CA . GLN A 1 196 ? 14.851 11.364 26.079 1.00 16.64 196 GLN A CA 1
ATOM 1457 C C . GLN A 1 196 ? 13.554 10.806 25.484 1.00 15.39 196 GLN A C 1
ATOM 1458 O O . GLN A 1 196 ? 12.564 11.525 25.355 1.00 17.64 196 GLN A O 1
ATOM 1464 N N . THR A 1 197 ? 13.570 9.549 25.091 1.00 15.63 197 THR A N 1
ATOM 1465 C CA . THR A 1 197 ? 12.388 8.912 24.509 1.00 15.43 197 THR A CA 1
ATOM 1466 C C . THR A 1 197 ? 11.260 8.860 25.524 1.00 15.80 197 THR A C 1
ATOM 1467 O O . THR A 1 197 ? 10.086 9.236 25.212 1.00 16.33 197 THR A O 1
ATOM 1471 N N . VAL A 1 198 ? 11.561 8.348 26.726 1.00 16.63 198 VAL A N 1
ATOM 1472 C CA . VAL A 1 198 ? 10.530 8.256 27.763 1.00 15.81 198 VAL A CA 1
ATOM 1473 C C . VAL A 1 198 ? 9.918 9.644 27.971 1.00 14.23 198 VAL A C 1
ATOM 1474 O O . VAL A 1 198 ? 8.691 9.801 28.113 1.00 15.86 198 VAL A O 1
ATOM 1478 N N . GLU A 1 199 ? 10.786 10.655 28.125 1.00 15.80 199 GLU A N 1
ATOM 1479 C CA . GLU A 1 199 ? 10.313 11.985 28.452 1.00 17.56 199 GLU A CA 1
ATOM 1480 C C . GLU A 1 199 ? 9.391 12.517 27.370 1.00 13.93 199 GLU A C 1
ATOM 1481 O O . GLU A 1 199 ? 8.390 13.179 27.648 1.00 17.01 199 GLU A O 1
ATOM 1487 N N . ASN A 1 200 ? 9.739 12.278 26.108 1.00 15.49 200 ASN A N 1
ATOM 1488 C CA . ASN A 1 200 ? 8.904 12.775 24.999 1.00 14.74 200 ASN A CA 1
ATOM 1489 C C . ASN A 1 200 ? 7.594 12.005 24.847 1.00 15.74 200 ASN A C 1
ATOM 1490 O O . ASN A 1 200 ? 6.515 12.643 24.665 1.00 16.20 200 ASN A O 1
ATOM 1495 N N . VAL A 1 201 ? 7.646 10.684 24.900 1.00 13.81 201 VAL A N 1
ATOM 1496 C CA . VAL A 1 201 ? 6.409 9.901 24.703 1.00 14.80 201 VAL A CA 1
ATOM 1497 C C . VAL A 1 201 ? 5.458 10.221 25.862 1.00 14.29 201 VAL A C 1
ATOM 1498 O O . VAL A 1 201 ? 4.258 10.392 25.673 1.00 15.74 201 VAL A O 1
ATOM 1502 N N . GLN A 1 202 ? 5.995 10.280 27.087 1.00 15.03 202 GLN A N 1
ATOM 1503 C CA . GLN A 1 202 ? 5.156 10.596 28.213 1.00 14.68 202 GLN A CA 1
ATOM 1504 C C . GLN A 1 202 ? 4.541 11.997 28.077 1.00 15.39 202 GLN A C 1
ATOM 1505 O O . GLN A 1 202 ? 3.337 12.178 28.334 1.00 19.15 202 GLN A O 1
ATOM 1511 N N . ARG A 1 203 ? 5.333 12.995 27.707 1.00 16.13 203 ARG A N 1
ATOM 1512 C CA . ARG A 1 203 ? 4.768 14.328 27.629 1.00 16.95 203 ARG A CA 1
ATOM 1513 C C . ARG A 1 203 ? 3.644 14.438 26.624 1.00 15.19 203 ARG A C 1
ATOM 1514 O O . ARG A 1 203 ? 2.635 15.052 26.896 1.00 20.28 203 ARG A O 1
ATOM 1522 N N . ILE A 1 204 ? 3.841 13.885 25.437 1.00 15.59 204 ILE A N 1
ATOM 1523 C CA . ILE A 1 204 ? 2.847 14.004 24.418 1.00 16.36 204 ILE A CA 1
ATOM 1524 C C . ILE A 1 204 ? 1.560 13.310 24.844 1.00 16.10 204 ILE A C 1
ATOM 1525 O O . ILE A 1 204 ? 0.439 13.879 24.736 1.00 16.80 204 ILE A O 1
ATOM 1530 N N . ILE A 1 205 ? 1.682 12.060 25.274 1.00 15.42 205 ILE A N 1
ATOM 1531 C CA . ILE A 1 205 ? 0.447 11.336 25.614 1.00 15.37 205 ILE A CA 1
ATOM 1532 C C . ILE A 1 205 ? -0.239 11.952 26.848 1.00 16.42 205 ILE A C 1
ATOM 1533 O O . ILE A 1 205 ? -1.482 12.144 26.871 1.00 17.21 205 ILE A O 1
ATOM 1538 N N . ILE A 1 206 ? 0.538 12.192 27.917 1.00 17.98 206 ILE A N 1
ATOM 1539 C CA . ILE A 1 206 ? -0.056 12.694 29.163 1.00 18.67 206 ILE A CA 1
ATOM 1540 C C . ILE A 1 206 ? -0.666 14.084 28.968 1.00 22.78 206 ILE A C 1
ATOM 1541 O O . ILE A 1 206 ? -1.796 14.317 29.440 1.00 20.14 206 ILE A O 1
ATOM 1546 N N . GLU A 1 207 ? 0.050 15.010 28.291 1.00 19.36 207 GLU A N 1
ATOM 1547 C CA . GLU A 1 207 ? -0.539 16.301 28.094 1.00 20.68 207 GLU A CA 1
ATOM 1548 C C . GLU A 1 207 ? -1.730 16.249 27.112 1.00 20.60 207 GLU A C 1
ATOM 1549 O O . GLU A 1 207 ? -2.642 17.045 27.189 1.00 22.23 207 GLU A O 1
ATOM 1555 N N . GLY A 1 208 ? -1.762 15.245 26.260 1.00 20.67 208 GLY A N 1
ATOM 1556 C CA . GLY A 1 208 ? -2.897 15.035 25.415 1.00 18.07 208 GLY A CA 1
ATOM 1557 C C . GLY A 1 208 ? -4.171 14.499 26.064 1.00 19.97 208 GLY A C 1
ATOM 1558 O O . GLY A 1 208 ? -5.282 14.664 25.499 1.00 24.72 208 GLY A O 1
ATOM 1559 N N . ILE A 1 209 ? -4.027 13.882 27.227 1.00 18.39 209 ILE A N 1
ATOM 1560 C CA . ILE A 1 209 ? -5.193 13.305 27.975 1.00 18.58 209 ILE A CA 1
ATOM 1561 C C . ILE A 1 209 ? -5.454 14.017 29.320 1.00 20.30 209 ILE A C 1
ATOM 1562 O O . ILE A 1 209 ? -6.404 13.703 29.973 1.00 22.13 209 ILE A O 1
ATOM 1567 N N . ARG A 1 210 ? -4.603 14.982 29.687 1.00 20.83 210 ARG A N 1
ATOM 1568 C CA . ARG A 1 210 ? -4.748 15.689 30.960 1.00 24.65 210 ARG A CA 1
ATOM 1569 C C . ARG A 1 210 ? -6.069 16.477 30.913 1.00 25.52 210 ARG A C 1
ATOM 1570 O O . ARG A 1 210 ? -6.379 17.126 29.887 1.00 24.98 210 ARG A O 1
ATOM 1578 N N . PRO A 1 211 ? -6.843 16.439 31.996 1.00 25.22 211 PRO A N 1
ATOM 1579 C CA . PRO A 1 211 ? -8.079 17.225 31.948 1.00 34.20 211 PRO A CA 1
ATOM 1580 C C . PRO A 1 211 ? -7.768 18.738 31.915 1.00 37.19 211 PRO A C 1
ATOM 1581 O O . PRO A 1 211 ? -6.800 19.206 32.527 1.00 37.49 211 PRO A O 1
ATOM 1585 N N . ARG A 1 212 ? -8.588 19.486 31.212 1.00 42.35 212 ARG A N 1
ATOM 1586 C CA . ARG A 1 212 ? -8.435 20.912 31.074 1.00 60.40 212 ARG A CA 1
ATOM 1587 C C . ARG A 1 212 ? -9.728 21.651 31.621 1.00 86.55 212 ARG A C 1
ATOM 1588 O O . ARG A 1 212 ? -9.643 22.721 32.191 1.00 81.98 212 ARG A O 1
ATOM 1596 N N . SER B 1 17 ? 5.730 2.263 -18.829 1.00 60.60 17 SER B N 1
ATOM 1597 C CA . SER B 1 17 ? 5.166 3.265 -17.874 1.00 71.93 17 SER B CA 1
ATOM 1598 C C . SER B 1 17 ? 3.737 3.045 -17.329 1.00 67.73 17 SER B C 1
ATOM 1599 O O . SER B 1 17 ? 3.578 3.024 -16.109 1.00 65.33 17 SER B O 1
ATOM 1602 N N . ALA B 1 18 ? 2.689 2.954 -18.154 1.00 61.31 18 ALA B N 1
ATOM 1603 C CA . ALA B 1 18 ? 1.573 2.126 -17.684 1.00 53.22 18 ALA B CA 1
ATOM 1604 C C . ALA B 1 18 ? 2.160 0.734 -17.371 1.00 43.75 18 ALA B C 1
ATOM 1605 O O . ALA B 1 18 ? 1.764 0.110 -16.406 1.00 39.24 18 ALA B O 1
ATOM 1607 N N . LYS B 1 19 ? 3.113 0.254 -18.175 1.00 37.00 19 LYS B N 1
ATOM 1608 C CA . LYS B 1 19 ? 3.797 -1.029 -17.861 1.00 33.69 19 LYS B CA 1
ATOM 1609 C C . LYS B 1 19 ? 4.597 -0.951 -16.563 1.00 29.44 19 LYS B C 1
ATOM 1610 O O . LYS B 1 19 ? 4.537 -1.882 -15.758 1.00 29.51 19 LYS B O 1
ATOM 1616 N N . LYS B 1 20 ? 5.314 0.159 -16.353 1.00 29.58 20 LYS B N 1
ATOM 1617 C CA . LYS B 1 20 ? 6.082 0.302 -15.135 1.00 33.01 20 LYS B CA 1
ATOM 1618 C C . LYS B 1 20 ? 5.160 0.299 -13.904 1.00 33.24 20 LYS B C 1
ATOM 1619 O O . LYS B 1 20 ? 5.473 -0.345 -12.881 1.00 29.71 20 LYS B O 1
ATOM 1625 N N . LYS B 1 21 ? 4.006 0.978 -14.016 1.00 31.68 21 LYS B N 1
ATOM 1626 C CA . LYS B 1 21 ? 3.050 1.010 -12.906 1.00 37.47 21 LYS B CA 1
ATOM 1627 C C . LYS B 1 21 ? 2.475 -0.418 -12.622 1.00 28.79 21 LYS B C 1
ATOM 1628 O O . LYS B 1 21 ? 2.356 -0.857 -11.469 1.00 29.21 21 LYS B O 1
ATOM 1631 N N . ALA B 1 22 ? 2.216 -1.161 -13.676 1.00 28.24 22 ALA B N 1
ATOM 1632 C CA . ALA B 1 22 ? 1.717 -2.545 -13.586 1.00 27.07 22 ALA B CA 1
ATOM 1633 C C . ALA B 1 22 ? 2.713 -3.449 -12.883 1.00 22.78 22 ALA B C 1
ATOM 1634 O O . ALA B 1 22 ?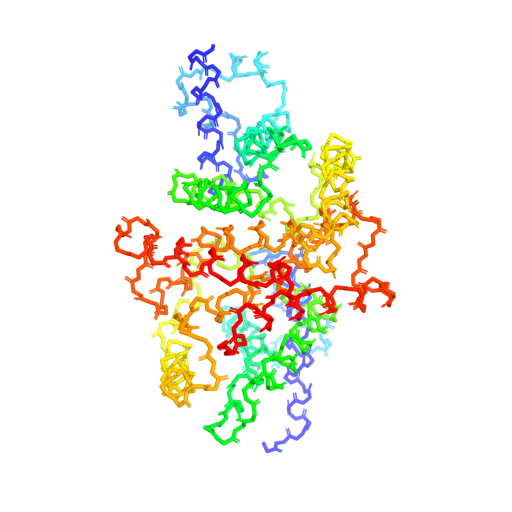 2.352 -4.240 -12.063 1.00 21.49 22 ALA B O 1
ATOM 1636 N N . ILE B 1 23 ? 3.983 -3.288 -13.225 1.00 21.71 23 ILE B N 1
ATOM 1637 C CA . ILE B 1 23 ? 5.057 -4.081 -12.628 1.00 17.70 23 ILE B CA 1
ATOM 1638 C C . ILE B 1 23 ? 5.189 -3.741 -11.131 1.00 16.84 23 ILE B C 1
ATOM 1639 O O . ILE B 1 23 ? 5.286 -4.645 -10.285 1.00 18.45 23 ILE B O 1
ATOM 1644 N N . LEU B 1 24 ? 5.158 -2.439 -10.802 1.00 17.48 24 LEU B N 1
ATOM 1645 C CA . LEU B 1 24 ? 5.293 -2.031 -9.391 1.00 22.71 24 LEU B CA 1
ATOM 1646 C C . LEU B 1 24 ? 4.119 -2.538 -8.555 1.00 23.82 24 LEU B C 1
ATOM 1647 O O . LEU B 1 24 ? 4.267 -2.957 -7.396 1.00 24.13 24 LEU B O 1
ATOM 1652 N N . SER B 1 25 ? 2.936 -2.437 -9.144 1.00 28.81 25 SER B N 1
ATOM 1653 C CA . SER B 1 25 ? 1.713 -2.830 -8.453 1.00 29.39 25 SER B CA 1
ATOM 1654 C C . SER B 1 25 ? 1.754 -4.373 -8.210 1.00 25.10 25 SER B C 1
ATOM 1655 O O . SER B 1 25 ? 1.500 -4.832 -7.091 1.00 28.15 25 SER B O 1
ATOM 1658 N N . ALA B 1 26 ? 2.101 -5.146 -9.246 1.00 22.54 26 ALA B N 1
ATOM 1659 C CA . ALA B 1 26 ? 2.257 -6.610 -9.120 1.00 22.13 26 ALA B CA 1
ATOM 1660 C C . ALA B 1 26 ? 3.340 -7.024 -8.138 1.00 22.24 26 ALA B C 1
ATOM 1661 O O . ALA B 1 26 ? 3.173 -7.991 -7.359 1.00 23.07 26 ALA B O 1
ATOM 1663 N N . ALA B 1 27 ? 4.432 -6.258 -8.145 1.00 19.14 27 ALA B N 1
ATOM 1664 C CA . ALA B 1 27 ? 5.526 -6.498 -7.240 1.00 18.44 27 ALA B CA 1
ATOM 1665 C C . ALA B 1 27 ? 5.095 -6.279 -5.782 1.00 20.82 27 ALA B C 1
ATOM 1666 O O . ALA B 1 27 ? 5.380 -7.129 -4.909 1.00 22.95 27 ALA B O 1
ATOM 1668 N N . LEU B 1 28 ? 4.412 -5.169 -5.533 1.00 24.13 28 LEU B N 1
ATOM 1669 C CA . LEU B 1 28 ? 3.950 -4.869 -4.174 1.00 25.79 28 LEU B CA 1
ATOM 1670 C C . LEU B 1 28 ? 3.083 -6.018 -3.676 1.00 31.94 28 LEU B C 1
ATOM 1671 O O . LEU B 1 28 ? 3.249 -6.490 -2.549 1.00 34.11 28 LEU B O 1
ATOM 1676 N N . ASP B 1 29 ? 2.124 -6.429 -4.505 1.00 30.74 29 ASP B N 1
ATOM 1677 C CA . ASP B 1 29 ? 1.161 -7.457 -4.104 1.00 43.44 29 ASP 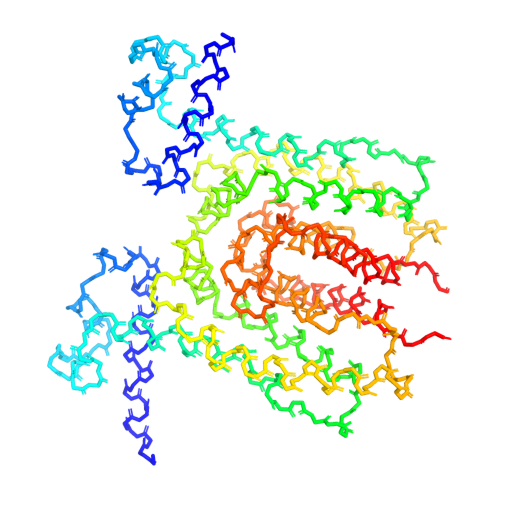B CA 1
ATOM 1678 C C . ASP B 1 29 ? 1.881 -8.817 -3.870 1.00 41.58 29 ASP B C 1
ATOM 1679 O O . ASP B 1 29 ? 1.564 -9.558 -2.964 1.00 40.13 29 ASP B O 1
ATOM 1684 N N . THR B 1 30 ? 2.895 -9.106 -4.676 1.00 39.04 30 THR B N 1
ATOM 1685 C CA . THR B 1 30 ? 3.602 -10.351 -4.583 1.00 33.25 30 THR B CA 1
ATOM 1686 C C . THR B 1 30 ? 4.561 -10.338 -3.377 1.00 33.20 30 THR B C 1
ATOM 1687 O O . THR B 1 30 ? 4.557 -11.257 -2.582 1.00 42.91 30 THR B O 1
ATOM 1691 N N . PHE B 1 31 ? 5.392 -9.309 -3.263 1.00 24.69 31 PHE B N 1
ATOM 1692 C CA . PHE B 1 31 ? 6.346 -9.175 -2.164 1.00 23.64 31 PHE B CA 1
ATOM 1693 C C . PHE B 1 31 ? 5.623 -9.131 -0.812 1.00 28.10 31 PHE B C 1
ATOM 1694 O O . PHE B 1 31 ? 6.078 -9.735 0.173 1.00 34.52 31 PHE B O 1
ATOM 1702 N N . SER B 1 32 ? 4.500 -8.406 -0.750 1.00 33.86 32 SER B N 1
ATOM 1703 C CA . SER B 1 32 ? 3.838 -8.142 0.545 1.00 37.96 32 SER B CA 1
ATOM 1704 C C . SER B 1 32 ? 3.224 -9.453 1.072 1.00 43.09 32 SER B C 1
ATOM 1705 O O . SER B 1 32 ? 2.892 -9.570 2.246 1.00 78.78 32 SER B O 1
ATOM 1708 N N . GLN B 1 33 ? 3.046 -10.409 0.167 1.00 40.15 33 GLN B N 1
ATOM 1709 C CA . GLN B 1 33 ? 2.455 -11.745 0.410 1.00 53.04 33 GLN B CA 1
ATOM 1710 C C . GLN B 1 33 ? 3.450 -12.867 0.643 1.00 63.75 33 GLN B C 1
ATOM 1711 O O . GLN B 1 33 ? 3.266 -13.749 1.426 1.00 154.76 33 GLN B O 1
ATOM 1717 N N . PHE B 1 34 ? 4.500 -12.866 -0.144 1.00 63.17 34 PHE B N 1
ATOM 1718 C CA . PHE B 1 34 ? 5.458 -13.979 -0.186 1.00 61.36 34 PHE B CA 1
ATOM 1719 C C . PHE B 1 34 ? 6.857 -13.639 0.349 1.00 49.93 34 PHE B C 1
ATOM 1720 O O . PHE B 1 34 ? 7.678 -14.511 0.460 1.00 61.00 34 PHE B O 1
ATOM 1728 N N . GLY B 1 35 ? 7.136 -12.365 0.627 1.00 54.09 35 GLY B N 1
ATOM 1729 C CA . GLY B 1 35 ? 8.484 -11.916 1.034 1.00 52.00 35 GLY B CA 1
ATOM 1730 C C . GLY B 1 35 ? 9.443 -11.741 -0.137 1.00 35.78 35 GLY B C 1
ATOM 1731 O O . GLY B 1 35 ? 9.141 -12.166 -1.265 1.00 41.51 35 GLY B O 1
ATOM 1732 N N . PHE B 1 36 ? 10.615 -11.181 0.134 1.00 37.50 36 PHE B N 1
ATOM 1733 C CA . PHE B 1 36 ? 11.648 -10.995 -0.895 1.00 34.12 36 PHE B CA 1
ATOM 1734 C C . PHE B 1 36 ? 12.196 -12.318 -1.447 1.00 36.68 36 PHE B C 1
ATOM 1735 O O . PHE B 1 36 ? 12.155 -12.560 -2.651 1.00 31.12 36 PHE B O 1
ATOM 1743 N N . HIS B 1 37 ? 12.665 -13.173 -0.576 1.00 45.27 37 HIS B N 1
ATOM 1744 C CA . HIS B 1 37 ? 13.303 -14.440 -0.979 1.00 49.00 37 HIS B CA 1
ATOM 1745 C C . HIS B 1 37 ? 12.280 -15.388 -1.615 1.00 40.76 37 HIS B C 1
ATOM 1746 O O . HIS B 1 37 ? 12.607 -16.070 -2.555 1.00 48.22 37 HIS B O 1
ATOM 1753 N N . GLY B 1 38 ? 11.024 -15.349 -1.178 1.00 42.26 38 GLY B N 1
ATOM 1754 C CA . GLY B 1 38 ? 9.965 -16.230 -1.709 1.00 46.19 38 GLY B CA 1
ATOM 1755 C C . GLY B 1 38 ? 9.331 -15.785 -3.041 1.00 43.89 38 GLY B C 1
ATOM 1756 O O . GLY B 1 38 ? 8.643 -16.535 -3.707 1.00 53.65 38 GLY B O 1
ATOM 1757 N N . THR B 1 39 ? 9.579 -14.562 -3.435 1.00 39.63 39 THR B N 1
ATOM 1758 C CA . THR B 1 39 ? 9.007 -13.960 -4.646 1.00 30.35 39 THR B CA 1
ATOM 1759 C C . THR B 1 39 ? 9.924 -14.252 -5.852 1.00 25.70 39 THR B C 1
ATOM 1760 O O . THR B 1 39 ? 11.154 -14.108 -5.788 1.00 27.89 39 THR B O 1
ATOM 1764 N N . ARG B 1 40 ? 9.313 -14.653 -6.942 1.00 27.08 40 ARG B N 1
ATOM 1765 C CA . ARG B 1 40 ? 10.004 -14.825 -8.217 1.00 27.12 40 ARG B CA 1
ATOM 1766 C C . ARG B 1 40 ? 9.617 -13.740 -9.214 1.00 22.90 40 ARG B C 1
ATOM 1767 O O . ARG B 1 40 ? 8.428 -13.371 -9.344 1.00 21.85 40 ARG B O 1
ATOM 1770 N N . LEU B 1 41 ? 10.633 -13.247 -9.920 1.00 22.94 41 LEU B N 1
ATOM 1771 C CA . LEU B 1 41 ? 10.393 -12.253 -10.968 1.00 22.57 41 LEU B CA 1
ATOM 1772 C C . LEU B 1 41 ? 9.409 -12.783 -12.044 1.00 22.34 41 LEU B C 1
ATOM 1773 O O . LEU B 1 41 ? 8.650 -11.978 -12.588 1.00 20.37 41 LEU B O 1
ATOM 1778 N N . GLU B 1 42 ? 9.431 -14.088 -12.351 1.00 23.33 42 GLU B N 1
ATOM 1779 C CA . GLU B 1 42 ? 8.535 -14.687 -13.346 1.00 25.32 42 GLU B CA 1
ATOM 1780 C C . GLU B 1 42 ? 7.079 -14.517 -12.924 1.00 21.56 42 GLU B C 1
ATOM 1781 O O . GLU B 1 42 ? 6.198 -14.306 -13.781 1.00 26.95 42 GLU B O 1
ATOM 1784 N N . GLN B 1 43 ? 6.819 -14.573 -11.615 1.00 21.74 43 GLN B N 1
ATOM 1785 C CA . GLN B 1 43 ? 5.426 -14.434 -11.091 1.00 21.20 43 GLN B CA 1
ATOM 1786 C C . GLN B 1 43 ? 4.984 -12.982 -11.265 1.00 21.55 43 GLN B C 1
ATOM 1787 O O . GLN B 1 43 ? 3.860 -12.702 -11.676 1.00 20.72 43 GLN B O 1
ATOM 1793 N N . ILE B 1 44 ? 5.862 -12.042 -10.910 1.00 20.09 44 ILE B N 1
ATOM 1794 C CA . ILE B 1 44 ? 5.545 -10.623 -11.026 1.00 18.29 44 ILE B CA 1
ATOM 1795 C C . ILE B 1 44 ? 5.302 -10.279 -12.498 1.00 18.16 44 ILE B C 1
ATOM 1796 O O . ILE B 1 44 ? 4.326 -9.570 -12.815 1.00 20.01 44 ILE B O 1
ATOM 1801 N N . ALA B 1 45 ? 6.169 -10.739 -13.398 1.00 19.37 45 ALA B N 1
ATOM 1802 C CA . ALA B 1 45 ? 6.012 -10.422 -14.814 1.00 19.63 45 ALA B CA 1
ATOM 1803 C C . ALA B 1 45 ? 4.675 -10.963 -15.356 1.00 19.54 45 ALA B C 1
ATOM 1804 O O . ALA B 1 45 ? 3.924 -10.273 -16.054 1.00 25.09 45 ALA B O 1
ATOM 1806 N N . GLU B 1 46 ? 4.330 -12.184 -14.951 1.00 21.44 46 GLU B N 1
ATOM 1807 C CA . GLU B 1 46 ? 3.068 -12.799 -15.377 1.00 22.95 46 GLU B CA 1
ATOM 1808 C C . GLU B 1 46 ? 1.912 -11.954 -14.909 1.00 22.19 46 GLU B C 1
ATOM 1809 O O . GLU B 1 46 ? 1.026 -11.673 -15.704 1.00 25.57 46 GLU B O 1
ATOM 1815 N N . LEU B 1 47 ? 1.890 -11.576 -13.604 1.00 24.10 47 LEU B N 1
ATOM 1816 C CA . LEU B 1 47 ? 0.811 -10.729 -13.053 1.00 23.17 47 LEU B CA 1
ATOM 1817 C C . LEU B 1 47 ? 0.690 -9.359 -13.738 1.00 25.78 47 LEU B C 1
ATOM 1818 O O . LEU B 1 47 ? -0.437 -8.838 -13.876 1.00 27.85 47 LEU B O 1
ATOM 1823 N N . ALA B 1 48 ? 1.811 -8.803 -14.184 1.00 21.64 48 ALA B N 1
ATOM 1824 C CA . ALA B 1 48 ? 1.851 -7.497 -14.779 1.00 22.58 48 ALA B CA 1
ATOM 1825 C C . ALA B 1 48 ? 1.601 -7.529 -16.312 1.00 23.56 48 ALA B C 1
ATOM 1826 O O . ALA B 1 48 ? 1.455 -6.512 -16.944 1.00 27.98 48 ALA B O 1
ATOM 1828 N N . GLY B 1 49 ? 1.501 -8.724 -16.865 1.00 27.22 49 GLY B N 1
ATOM 1829 C CA . GLY B 1 49 ? 1.329 -8.956 -18.272 1.00 28.87 49 GLY B CA 1
ATOM 1830 C C . GLY B 1 49 ? 2.466 -8.591 -19.144 1.00 25.28 49 GLY B C 1
ATOM 1831 O O . GLY B 1 49 ? 2.245 -8.163 -20.295 1.00 29.55 49 GLY B O 1
ATOM 1832 N N . VAL B 1 50 ? 3.668 -8.793 -18.653 1.00 23.53 50 VAL B N 1
ATOM 1833 C CA . VAL B 1 50 ? 4.897 -8.525 -19.399 1.00 24.57 50 VAL B CA 1
ATOM 1834 C C . VAL B 1 50 ? 5.793 -9.725 -19.338 1.00 27.22 50 VAL B C 1
ATOM 1835 O O . VAL B 1 50 ? 5.630 -10.608 -18.482 1.00 25.75 50 VAL B O 1
ATOM 1839 N N . SER B 1 51 ? 6.723 -9.781 -20.283 1.00 28.11 51 SER B N 1
ATOM 1840 C CA . SER B 1 51 ? 7.803 -10.791 -20.253 1.00 30.60 51 SER B CA 1
ATOM 1841 C C . SER B 1 51 ? 8.747 -10.470 -19.129 1.00 28.18 51 SER B C 1
ATOM 1842 O O . SER B 1 51 ? 8.896 -9.312 -18.742 1.00 23.98 51 SER B O 1
ATOM 1845 N N . LYS B 1 52 ? 9.445 -11.494 -18.641 1.00 27.16 52 LYS B N 1
ATOM 1846 C CA . LYS B 1 52 ? 10.524 -11.266 -17.684 1.00 27.53 52 LYS B CA 1
ATOM 1847 C C . LYS B 1 52 ? 11.638 -10.373 -18.251 1.00 23.51 52 LYS B C 1
ATOM 1848 O O . LYS B 1 52 ? 12.167 -9.513 -17.503 1.00 25.49 52 LYS B O 1
ATOM 1854 N N . THR B 1 53 ? 11.943 -10.522 -19.536 1.00 28.76 53 THR B N 1
ATOM 1855 C CA . THR B 1 53 ? 12.896 -9.632 -20.185 1.00 32.05 53 THR B CA 1
ATOM 1856 C C . THR B 1 53 ? 12.464 -8.163 -20.135 1.00 30.96 53 THR B C 1
ATOM 1857 O O . THR B 1 53 ? 13.280 -7.255 -19.866 1.00 28.86 53 THR B O 1
ATOM 1861 N N . ASN B 1 54 ? 11.189 -7.903 -20.376 1.00 26.41 54 ASN B N 1
ATOM 1862 C CA . ASN B 1 54 ? 10.677 -6.524 -20.360 1.00 25.11 54 ASN B CA 1
ATOM 1863 C C . ASN B 1 54 ? 10.726 -5.991 -18.907 1.00 22.51 54 ASN B C 1
ATOM 1864 O O . ASN B 1 54 ? 11.045 -4.815 -18.663 1.00 23.45 54 ASN B O 1
ATOM 1869 N N . LEU B 1 55 ? 10.418 -6.854 -17.951 1.00 23.60 55 LEU B N 1
ATOM 1870 C CA . LEU B 1 55 ? 10.521 -6.448 -16.529 1.00 22.62 55 LEU B CA 1
ATOM 1871 C C . LEU B 1 55 ? 11.946 -6.039 -16.194 1.00 20.91 55 LEU B C 1
ATOM 1872 O O . LEU B 1 55 ? 12.194 -4.981 -15.565 1.00 22.03 55 LEU B O 1
ATOM 1877 N N . LEU B 1 56 ? 12.905 -6.852 -16.628 1.00 23.80 56 LEU B N 1
ATOM 1878 C CA . LEU B 1 56 ? 14.291 -6.575 -16.297 1.00 25.82 56 LEU B CA 1
ATOM 1879 C C . LEU B 1 56 ? 14.837 -5.300 -16.934 1.00 26.83 56 LEU B C 1
ATOM 1880 O O . LEU B 1 56 ? 15.853 -4.782 -16.458 1.00 25.84 56 LEU B O 1
ATOM 1885 N N . TYR B 1 57 ? 14.237 -4.853 -18.043 1.00 24.76 57 TYR B N 1
ATOM 1886 C CA . TYR B 1 57 ? 14.594 -3.591 -18.698 1.00 23.74 57 TYR B CA 1
ATOM 1887 C C . TYR B 1 57 ? 14.334 -2.438 -17.733 1.00 26.09 57 TYR B C 1
ATOM 1888 O O . TYR B 1 57 ? 15.172 -1.546 -17.610 1.00 27.13 57 TYR B O 1
ATOM 1897 N N . TYR B 1 58 ? 13.178 -2.501 -17.052 1.00 23.11 58 TYR B N 1
ATOM 1898 C CA . 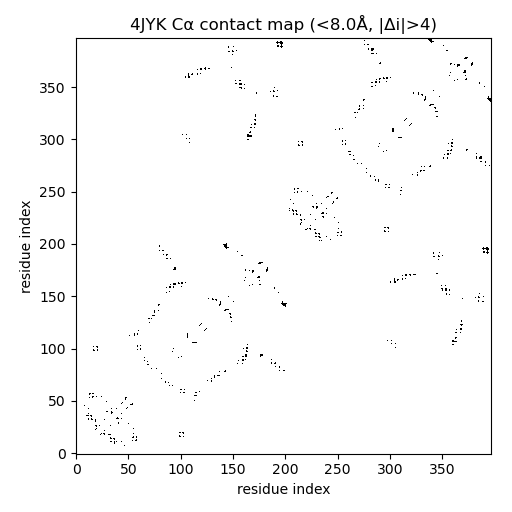TYR B 1 58 ? 12.813 -1.482 -16.078 1.00 23.46 58 TYR B CA 1
ATOM 1899 C C . TYR B 1 58 ? 13.548 -1.615 -14.730 1.00 25.45 58 TYR B C 1
ATOM 1900 O O . TYR B 1 58 ? 13.896 -0.628 -14.103 1.00 28.79 58 TYR B O 1
ATOM 1909 N N . PHE B 1 59 ? 13.689 -2.849 -14.263 1.00 23.86 59 PHE B N 1
ATOM 1910 C CA . PHE B 1 59 ? 14.271 -3.184 -12.979 1.00 25.44 59 PHE B CA 1
ATOM 1911 C C . PHE B 1 59 ? 15.292 -4.337 -13.176 1.00 25.23 59 PHE B C 1
ATOM 1912 O O . PHE B 1 59 ? 14.882 -5.491 -13.288 1.00 27.87 59 PHE B O 1
ATOM 1920 N N . PRO B 1 60 ? 16.614 -4.031 -13.178 1.00 28.01 60 PRO B N 1
ATOM 1921 C CA . PRO B 1 60 ? 17.604 -5.055 -13.553 1.00 36.27 60 PRO B CA 1
ATOM 1922 C C . PRO B 1 60 ? 17.844 -6.194 -12.574 1.00 29.69 60 PRO B C 1
ATOM 1923 O O . PRO B 1 60 ? 18.557 -7.125 -12.922 1.00 35.93 60 PRO B O 1
ATOM 1927 N N . SER B 1 61 ? 17.219 -6.152 -11.403 1.00 25.77 61 SER B N 1
ATOM 1928 C CA . SER B 1 61 ? 17.330 -7.196 -10.403 1.00 27.27 61 SER B CA 1
ATOM 1929 C C . SER B 1 61 ? 16.060 -7.158 -9.524 1.00 23.37 61 SER B C 1
ATOM 1930 O O . SER B 1 61 ? 15.344 -6.136 -9.449 1.00 23.19 61 SER B O 1
ATOM 1933 N N . LYS B 1 62 ? 15.858 -8.258 -8.819 1.00 23.53 62 LYS B N 1
ATOM 1934 C CA . LYS B 1 62 ? 14.804 -8.329 -7.806 1.00 22.41 62 LYS B CA 1
ATOM 1935 C C . LYS B 1 62 ? 15.049 -7.302 -6.704 1.00 19.89 62 LYS B C 1
ATOM 1936 O O . LYS B 1 62 ? 14.098 -6.686 -6.213 1.00 20.79 62 LYS B O 1
ATOM 1942 N N . GLU B 1 63 ? 16.301 -7.099 -6.319 1.00 25.64 63 GLU B N 1
ATOM 1943 C CA . GLU B 1 63 ? 16.686 -6.075 -5.310 1.00 23.75 63 GLU B CA 1
ATOM 1944 C C . GLU B 1 63 ? 16.250 -4.670 -5.761 1.00 26.46 63 GLU B C 1
ATOM 1945 O O . GLU B 1 63 ? 15.654 -3.922 -5.022 1.00 25.41 63 GLU B O 1
ATOM 1951 N N . ALA B 1 64 ? 16.451 -4.362 -7.034 1.00 24.63 64 ALA B N 1
ATOM 1952 C CA . ALA B 1 64 ? 16.144 -3.030 -7.556 1.00 28.53 64 ALA B CA 1
ATOM 1953 C C . ALA B 1 64 ? 14.641 -2.839 -7.534 1.00 21.56 64 ALA B C 1
ATOM 1954 O O . ALA B 1 64 ? 14.141 -1.725 -7.236 1.00 22.76 64 ALA B O 1
ATOM 1956 N N . LEU B 1 65 ? 13.907 -3.913 -7.878 1.00 19.05 65 LEU B N 1
ATOM 1957 C CA . LEU B 1 65 ? 12.483 -3.815 -7.917 1.00 16.99 65 LEU B CA 1
ATOM 1958 C C . LEU B 1 65 ? 11.889 -3.622 -6.485 1.00 17.38 65 LEU B C 1
ATOM 1959 O O . LEU B 1 65 ? 10.996 -2.806 -6.252 1.00 18.75 65 LEU B O 1
ATOM 1964 N N . TYR B 1 66 ? 12.383 -4.402 -5.559 1.00 17.69 66 TYR B N 1
ATOM 1965 C CA . TYR B 1 66 ? 11.995 -4.297 -4.155 1.00 20.63 66 TYR B CA 1
ATOM 1966 C C . TYR B 1 66 ? 12.235 -2.905 -3.577 1.00 20.22 66 TYR B C 1
ATOM 1967 O O . TYR B 1 66 ? 11.329 -2.308 -2.935 1.00 22.31 66 TYR B O 1
ATOM 1976 N N . ILE B 1 67 ? 13.440 -2.384 -3.793 1.00 19.53 67 ILE B N 1
ATOM 1977 C CA . ILE B 1 67 ? 13.800 -1.045 -3.366 1.00 21.62 67 ILE B CA 1
ATOM 1978 C C . ILE B 1 67 ? 12.866 -0.033 -4.027 1.00 20.95 67 ILE B C 1
ATOM 1979 O O . ILE B 1 67 ? 12.408 0.909 -3.332 1.00 21.61 67 ILE B O 1
ATOM 1984 N N . ALA B 1 68 ? 12.529 -0.221 -5.301 1.00 20.77 68 ALA B N 1
ATOM 1985 C CA . ALA B 1 68 ? 11.606 0.697 -5.975 1.00 19.54 68 ALA B CA 1
ATOM 1986 C C . ALA B 1 68 ? 10.218 0.727 -5.339 1.00 20.07 68 ALA B C 1
ATOM 1987 O O . ALA B 1 68 ? 9.612 1.808 -5.213 1.00 21.32 68 ALA B O 1
ATOM 1989 N N . VAL B 1 69 ? 9.726 -0.444 -4.965 1.00 19.48 69 VAL B N 1
ATOM 1990 C CA . VAL B 1 69 ? 8.395 -0.582 -4.318 1.00 17.68 69 VAL B CA 1
ATOM 1991 C C . VAL B 1 69 ? 8.457 0.211 -2.958 1.00 21.35 69 VAL B C 1
ATOM 1992 O O . VAL B 1 69 ? 7.556 0.981 -2.661 1.00 20.74 69 VAL B O 1
ATOM 1996 N N . LEU B 1 70 ? 9.544 0.026 -2.182 1.00 18.64 70 LEU B N 1
ATOM 1997 C CA . LEU B 1 70 ? 9.653 0.664 -0.877 1.00 19.01 70 LEU B CA 1
ATOM 1998 C C . LEU B 1 70 ? 9.878 2.184 -0.962 1.00 20.68 70 LEU B C 1
ATOM 1999 O O . LEU B 1 70 ? 9.306 2.930 -0.158 1.00 19.68 70 LEU B O 1
ATOM 2004 N N . ARG B 1 71 ? 10.582 2.660 -2.002 1.00 19.66 71 ARG B N 1
ATOM 2005 C CA . ARG B 1 71 ? 10.713 4.079 -2.230 1.00 19.20 71 ARG B CA 1
ATOM 2006 C C . ARG B 1 71 ? 9.383 4.717 -2.600 1.00 19.80 71 ARG B C 1
ATOM 2007 O O . ARG B 1 71 ? 9.160 5.869 -2.249 1.00 23.33 71 ARG B O 1
ATOM 2015 N N . GLN B 1 72 ? 8.503 3.986 -3.301 1.00 23.47 72 GLN B N 1
ATOM 2016 C CA . GLN B 1 72 ? 7.211 4.505 -3.644 1.00 25.82 72 GLN B CA 1
ATOM 2017 C C . GLN B 1 72 ? 6.334 4.751 -2.388 1.00 21.61 72 GLN B C 1
ATOM 2018 O O . GLN B 1 72 ? 5.647 5.766 -2.318 1.00 20.28 72 GLN B O 1
ATOM 2024 N N . ILE B 1 73 ? 6.331 3.817 -1.434 1.00 19.22 73 ILE B N 1
ATOM 2025 C CA A ILE B 1 73 ? 5.536 4.069 -0.181 0.50 20.86 73 ILE B CA 1
ATOM 2026 C CA B ILE B 1 73 ? 5.668 3.935 -0.152 0.50 25.04 73 ILE B CA 1
ATOM 2027 C C . ILE B 1 73 ? 6.207 5.168 0.602 1.00 16.24 73 ILE B C 1
ATOM 2028 O O . ILE B 1 73 ? 5.472 6.022 1.145 1.00 19.54 73 ILE B O 1
ATOM 2037 N N . LEU B 1 74 ? 7.552 5.225 0.650 1.00 15.96 74 LEU B N 1
ATOM 2038 C CA . LEU B 1 74 ? 8.175 6.391 1.277 1.00 15.47 74 LEU B CA 1
ATOM 2039 C C . LEU B 1 74 ? 7.730 7.705 0.666 1.00 18.35 74 LEU B C 1
ATOM 2040 O O . LEU B 1 74 ? 7.462 8.647 1.373 1.00 18.70 74 LEU B O 1
ATOM 2045 N N . ASP B 1 75 ? 7.676 7.764 -0.654 1.00 18.42 75 ASP B N 1
ATOM 2046 C CA . ASP B 1 75 ? 7.295 8.995 -1.346 1.00 19.34 75 ASP B CA 1
ATOM 2047 C C . ASP B 1 75 ? 5.860 9.428 -0.966 1.00 19.77 75 ASP B C 1
ATOM 2048 O O . ASP B 1 75 ? 5.593 10.614 -0.734 1.00 21.72 75 ASP B O 1
ATOM 2053 N N . ILE B 1 76 ? 4.946 8.468 -0.960 1.00 20.55 76 ILE B N 1
ATOM 2054 C CA . ILE B 1 76 ? 3.522 8.731 -0.616 1.00 22.30 76 ILE B CA 1
ATOM 2055 C C . ILE B 1 76 ? 3.399 9.207 0.843 1.00 19.34 76 ILE B C 1
ATOM 2056 O O . ILE B 1 76 ? 2.750 10.233 1.141 1.00 21.15 76 ILE B O 1
ATOM 2061 N N . TRP B 1 77 ? 4.113 8.510 1.730 1.00 18.95 77 TRP B N 1
ATOM 2062 C CA . TRP B 1 77 ? 4.081 8.846 3.169 1.00 15.76 77 TRP B CA 1
ATOM 2063 C C . TRP B 1 77 ? 4.658 10.233 3.432 1.00 16.46 77 TRP B C 1
ATOM 2064 O O . TRP B 1 77 ? 4.177 10.931 4.287 1.00 19.18 77 TRP B O 1
ATOM 2075 N N . LEU B 1 78 ? 5.765 10.567 2.777 1.00 17.79 78 LEU B N 1
ATOM 2076 C CA . LEU B 1 78 ? 6.520 11.766 3.119 1.00 18.14 78 LEU B CA 1
ATOM 2077 C C . LEU B 1 78 ? 6.033 13.035 2.453 1.00 21.37 78 LEU B C 1
ATOM 2078 O O . LEU B 1 78 ? 6.416 14.121 2.876 1.00 21.99 78 LEU B O 1
ATOM 2083 N N . ALA B 1 79 ? 5.197 12.921 1.423 1.00 20.67 79 ALA B N 1
ATOM 2084 C CA . ALA B 1 79 ? 4.750 14.074 0.710 1.00 17.72 79 ALA B CA 1
ATOM 2085 C C . ALA B 1 79 ? 4.250 15.230 1.610 1.00 22.17 79 ALA B C 1
ATOM 2086 O O . ALA B 1 79 ? 4.671 16.393 1.432 1.00 25.35 79 ALA B O 1
ATOM 2088 N N . PRO B 1 80 ? 3.367 14.942 2.594 1.00 21.29 80 PRO B N 1
ATOM 2089 C CA . PRO B 1 80 ? 2.907 16.052 3.470 1.00 22.30 80 PRO B CA 1
ATOM 2090 C C . PRO B 1 80 ? 4.006 16.697 4.307 1.00 20.36 80 PRO B C 1
ATOM 2091 O O . PRO B 1 80 ? 3.993 17.909 4.544 1.00 22.81 80 PRO B O 1
ATOM 2095 N N . LEU B 1 81 ? 4.959 15.903 4.758 1.00 18.41 81 LEU B N 1
ATOM 2096 C CA . LEU B 1 81 ? 6.049 16.409 5.582 1.00 21.06 81 LEU B CA 1
ATOM 2097 C C . LEU B 1 81 ? 7.024 17.217 4.730 1.00 20.82 81 LEU B C 1
ATOM 2098 O O . LEU B 1 81 ? 7.512 18.274 5.169 1.00 19.36 81 LEU B O 1
ATOM 2103 N N . LYS B 1 82 ? 7.289 16.749 3.514 1.00 19.31 82 LYS B N 1
ATOM 2104 C CA . LYS B 1 82 ? 8.127 17.527 2.583 1.00 19.51 82 LYS B CA 1
ATOM 2105 C C . LYS B 1 82 ? 7.557 18.886 2.347 1.00 19.99 82 LYS B C 1
ATOM 2106 O O . LYS B 1 82 ? 8.306 19.829 2.138 1.00 25.36 82 LYS B O 1
ATOM 2112 N N . ALA B 1 83 ? 6.226 19.006 2.381 1.00 21.80 83 ALA B N 1
ATOM 2113 C CA . ALA B 1 83 ? 5.569 20.263 2.132 1.00 25.58 83 ALA B CA 1
ATOM 2114 C C . ALA B 1 83 ? 5.645 21.259 3.267 1.00 23.38 83 ALA B C 1
ATOM 2115 O O . ALA B 1 83 ? 5.296 22.417 3.040 1.00 27.71 83 ALA B O 1
ATOM 2117 N N . PHE B 1 84 ? 5.978 20.822 4.493 1.00 23.65 84 PHE B N 1
ATOM 2118 C CA . PHE B 1 84 ? 6.029 21.737 5.615 1.00 21.00 84 PHE B CA 1
ATOM 2119 C C . PHE B 1 84 ? 6.926 22.962 5.304 1.00 20.34 84 PHE B C 1
ATOM 2120 O O . PHE B 1 84 ? 8.026 22.805 4.751 1.00 24.28 84 PHE B O 1
ATOM 2128 N N . ARG B 1 85 ? 6.472 24.140 5.685 1.00 28.19 85 ARG B N 1
ATOM 2129 C CA . ARG B 1 85 ? 7.231 25.394 5.563 1.00 24.22 85 ARG B CA 1
ATOM 2130 C C . ARG B 1 85 ? 7.170 26.139 6.846 1.00 20.19 85 ARG B C 1
ATOM 2131 O O . ARG B 1 85 ? 6.198 26.027 7.617 1.00 24.66 85 ARG B O 1
ATOM 2139 N N . GLU B 1 86 ? 8.209 26.947 7.089 1.00 27.45 86 GLU B N 1
ATOM 2140 C CA . GLU B 1 86 ? 8.346 27.699 8.355 1.00 32.81 86 GLU B CA 1
ATOM 2141 C C . GLU B 1 86 ? 7.096 28.518 8.671 1.00 28.82 86 GLU B C 1
ATOM 2142 O O . GLU B 1 86 ? 6.752 28.705 9.851 1.00 29.68 86 GLU B O 1
ATOM 2145 N N . ASP B 1 87 ? 6.440 29.049 7.643 1.00 26.07 87 ASP B N 1
ATOM 2146 C CA . ASP B 1 87 ? 5.338 29.988 7.867 1.00 28.50 87 ASP B CA 1
ATOM 2147 C C . ASP B 1 87 ? 3.959 29.304 7.950 1.00 27.17 87 ASP B C 1
ATOM 2148 O O . ASP B 1 87 ? 2.945 29.991 8.083 1.00 32.04 87 ASP B O 1
ATOM 2153 N N . PHE B 1 88 ? 3.910 27.968 7.940 1.00 28.34 88 PHE B N 1
ATOM 2154 C CA . PHE B 1 88 ? 2.661 27.249 8.175 1.00 26.94 88 PHE B CA 1
ATOM 2155 C C . PHE B 1 88 ? 2.191 27.501 9.634 1.00 22.24 88 PHE B C 1
ATOM 2156 O O . PHE B 1 88 ? 2.989 27.728 10.544 1.00 26.56 88 PHE B O 1
ATOM 2164 N N . ALA B 1 89 ? 0.892 27.351 9.857 1.00 23.32 89 ALA B N 1
ATOM 2165 C CA . ALA B 1 89 ? 0.352 27.215 11.195 1.00 25.63 89 ALA B CA 1
ATOM 2166 C C . ALA B 1 89 ? 0.676 25.808 11.740 1.00 20.44 89 ALA B C 1
ATOM 2167 O O . ALA B 1 89 ? 0.203 24.820 11.184 1.00 21.11 89 ALA B O 1
ATOM 2169 N N . PRO B 1 90 ? 1.469 25.710 12.813 1.00 21.58 90 PRO B N 1
ATOM 2170 C CA . PRO B 1 90 ? 2.055 24.422 13.120 1.00 21.27 90 PRO B CA 1
ATOM 2171 C C . PRO B 1 90 ? 1.055 23.336 13.523 1.00 19.91 90 PRO B C 1
ATOM 2172 O O . PRO B 1 90 ? 1.151 22.225 13.064 1.00 19.50 90 PRO B O 1
ATOM 2176 N N . LEU B 1 91 ? 0.130 23.670 14.437 1.00 19.98 91 LEU B N 1
ATOM 2177 C CA . LEU B 1 91 ? -0.814 22.678 14.912 1.00 21.53 91 LEU B CA 1
ATOM 2178 C C . LEU B 1 91 ? -1.711 22.255 13.743 1.00 18.42 91 LEU B C 1
ATOM 2179 O O . LEU B 1 91 ? -2.010 21.081 13.605 1.00 20.49 91 LEU B O 1
ATOM 2184 N N . ALA B 1 92 ? -2.164 23.208 12.916 1.00 21.33 92 ALA B N 1
ATOM 2185 C CA . ALA B 1 92 ? -2.937 22.840 11.722 1.00 22.43 92 ALA B CA 1
ATOM 2186 C C . ALA B 1 92 ? -2.178 21.911 10.778 1.00 19.64 92 ALA B C 1
ATOM 2187 O O . ALA B 1 92 ? -2.756 20.969 10.236 1.00 21.04 92 ALA B O 1
ATOM 2189 N N . ALA B 1 93 ? -0.905 22.244 10.523 1.00 18.73 93 ALA B N 1
ATOM 2190 C CA . ALA B 1 93 ? -0.098 21.447 9.603 1.00 20.16 93 ALA B CA 1
ATOM 2191 C C . ALA B 1 93 ? 0.011 19.999 10.112 1.00 17.20 93 ALA B C 1
ATOM 2192 O O . ALA B 1 93 ? -0.086 19.045 9.331 1.00 18.26 93 ALA B O 1
ATOM 2194 N N . ILE B 1 94 ? 0.271 19.858 11.444 1.00 17.52 94 ILE B N 1
ATOM 2195 C CA . ILE B 1 94 ? 0.474 18.526 12.046 1.00 17.19 94 ILE B CA 1
ATOM 2196 C C . ILE B 1 94 ? -0.842 17.773 12.033 1.00 16.00 94 ILE B C 1
ATOM 2197 O O . ILE B 1 94 ? -0.904 16.540 11.762 1.00 17.21 94 ILE B O 1
ATOM 2202 N N . LYS B 1 95 ? -1.933 18.485 12.325 1.00 18.88 95 LYS B N 1
ATOM 2203 C CA . LYS B 1 95 ? -3.230 17.867 12.324 1.00 18.54 95 LYS B CA 1
ATOM 2204 C C . LYS B 1 95 ? -3.581 17.261 10.953 1.00 21.99 95 LYS B C 1
ATOM 2205 O O . LYS B 1 95 ? -4.034 16.121 10.847 1.00 17.57 95 LYS B O 1
ATOM 2211 N N . GLU B 1 96 ? -3.300 18.021 9.901 1.00 19.88 96 GLU B N 1
ATOM 2212 C CA . GLU B 1 96 ? -3.519 17.570 8.513 1.00 18.52 96 GLU B CA 1
ATOM 2213 C C . GLU B 1 96 ? -2.630 16.360 8.161 1.00 16.70 96 GLU B C 1
ATOM 2214 O O . GLU B 1 96 ? -3.083 15.388 7.541 1.00 19.02 96 GLU B O 1
ATOM 2220 N N . TYR B 1 97 ? -1.365 16.418 8.583 1.00 17.26 97 TYR B N 1
ATOM 2221 C CA . TYR B 1 97 ? -0.423 15.318 8.346 1.00 17.40 97 TYR B CA 1
ATOM 2222 C C . TYR B 1 97 ? -0.967 14.002 8.921 1.00 18.24 97 TYR B C 1
ATOM 2223 O O . TYR B 1 97 ? -0.910 12.968 8.283 1.00 15.43 97 TYR B O 1
ATOM 2232 N N . ILE B 1 98 ? -1.458 14.061 10.163 1.00 15.85 98 ILE B N 1
ATOM 2233 C CA . ILE B 1 98 ? -1.992 12.882 10.814 1.00 16.94 98 ILE B CA 1
ATOM 2234 C C . ILE B 1 98 ? -3.155 12.295 9.985 1.00 15.24 98 ILE B C 1
ATOM 2235 O O . ILE B 1 98 ? -3.198 11.096 9.757 1.00 15.23 98 ILE B O 1
ATOM 2240 N N . ARG B 1 99 ? -4.091 13.133 9.559 1.00 16.36 99 ARG B N 1
ATOM 2241 C CA A ARG B 1 99 ? -5.208 12.660 8.706 0.50 18.50 99 ARG B CA 1
ATOM 2242 C CA B ARG B 1 99 ? -5.209 12.651 8.732 0.50 18.78 99 ARG B CA 1
ATOM 2243 C C . ARG B 1 99 ? -4.700 11.998 7.428 1.00 15.96 99 ARG B C 1
ATOM 2244 O O . ARG B 1 99 ? -5.136 10.888 7.058 1.00 15.80 99 ARG B O 1
ATOM 2259 N N . LEU B 1 100 ? -3.801 12.684 6.716 1.00 16.08 100 LEU B N 1
ATOM 2260 C CA . LEU B 1 100 ? -3.277 12.136 5.449 1.00 14.11 100 LEU B CA 1
ATOM 2261 C C . LEU B 1 100 ? -2.546 10.788 5.640 1.00 15.02 100 LEU B C 1
ATOM 2262 O O . LEU B 1 100 ? -2.729 9.809 4.851 1.00 16.80 100 LEU B O 1
ATOM 2267 N N . LYS B 1 101 ? -1.828 10.653 6.781 1.00 16.61 101 LYS B N 1
ATOM 2268 C CA . LYS B 1 101 ? -1.145 9.396 7.101 1.00 14.32 101 LYS B CA 1
ATOM 2269 C C . LYS B 1 101 ? -2.158 8.295 7.355 1.00 13.66 101 LYS B C 1
ATOM 2270 O O . LYS B 1 101 ? -1.948 7.170 6.937 1.00 15.91 101 LYS B O 1
ATOM 2276 N N . LEU B 1 102 ? -3.267 8.621 8.025 1.00 13.80 102 LEU B N 1
ATOM 2277 C CA . LEU B 1 102 ? -4.295 7.591 8.231 1.00 14.61 102 LEU B CA 1
ATOM 2278 C C . LEU B 1 102 ? -5.012 7.227 6.952 1.00 15.38 102 LEU B C 1
ATOM 2279 O O . LEU B 1 102 ? -5.364 6.061 6.748 1.00 15.54 102 LEU B O 1
ATOM 2284 N N . GLU B 1 103 ? -5.185 8.174 6.050 1.00 16.45 103 GLU B N 1
ATOM 2285 C CA . GLU B 1 103 ? -5.728 7.842 4.722 1.00 17.14 103 GLU B CA 1
ATOM 2286 C C . GLU B 1 103 ? -4.853 6.825 4.004 1.00 17.81 103 GLU B C 1
ATOM 2287 O O . GLU B 1 103 ? -5.347 5.873 3.359 1.00 17.86 103 GLU B O 1
ATOM 2293 N N . VAL B 1 104 ? -3.561 7.018 4.073 1.00 18.83 104 VAL B N 1
ATOM 2294 C CA . VAL B 1 104 ? -2.628 6.054 3.477 1.00 17.97 104 VAL B CA 1
ATOM 2295 C C . VAL B 1 104 ? -2.733 4.649 4.137 1.00 15.76 104 VAL B C 1
ATOM 2296 O O . VAL B 1 104 ? -2.691 3.639 3.448 1.00 18.56 104 VAL B O 1
ATOM 2300 N N . SER B 1 105 ? -2.850 4.589 5.461 1.00 16.10 105 SER B N 1
ATOM 2301 C CA . SER B 1 105 ? -2.979 3.289 6.107 1.00 17.50 105 SER B CA 1
ATOM 2302 C C . SER B 1 105 ? -4.290 2.614 5.682 1.00 16.08 105 SER B C 1
ATOM 2303 O O . SER B 1 105 ? -4.355 1.390 5.576 1.00 16.61 105 SER B O 1
ATOM 2306 N N . ARG B 1 106 ? -5.338 3.399 5.416 1.00 15.81 106 ARG B N 1
ATOM 2307 C CA . ARG B 1 106 ? -6.596 2.827 4.948 1.00 16.54 106 ARG B CA 1
ATOM 2308 C C . ARG B 1 106 ? -6.483 2.328 3.502 1.00 17.86 106 ARG B C 1
ATOM 2309 O O . ARG B 1 106 ? -6.991 1.251 3.166 1.00 20.37 106 ARG B O 1
ATOM 2317 N N . ASP B 1 107 ? -5.867 3.122 2.657 1.00 18.99 107 ASP B N 1
ATOM 2318 C CA . ASP B 1 107 ? -5.832 2.885 1.233 1.00 19.79 107 ASP B CA 1
ATOM 2319 C C . ASP B 1 107 ? -4.697 1.966 0.736 1.00 17.31 107 ASP B C 1
ATOM 2320 O O . ASP B 1 107 ? -4.865 1.291 -0.319 1.00 22.97 107 ASP B O 1
ATOM 2325 N N . TYR B 1 108 ? -3.549 1.967 1.409 1.00 17.60 108 TYR B N 1
ATOM 2326 C CA . TYR B 1 108 ? -2.376 1.164 1.001 1.00 17.16 108 TYR B CA 1
ATOM 2327 C C . TYR B 1 108 ? -1.822 0.332 2.152 1.00 17.48 108 TYR B C 1
ATOM 2328 O O . TYR B 1 108 ? -0.638 0.442 2.465 1.00 16.81 108 TYR B O 1
ATOM 2337 N N . PRO B 1 109 ? -2.650 -0.495 2.793 1.00 15.68 109 PRO B N 1
ATOM 2338 C CA . PRO B 1 109 ? -2.134 -1.248 3.951 1.00 16.90 109 PRO B CA 1
ATOM 2339 C C . PRO B 1 109 ? -1.068 -2.271 3.579 1.00 15.78 109 PRO B C 1
ATOM 2340 O O . PRO B 1 109 ? -0.206 -2.555 4.424 1.00 16.07 109 PRO B O 1
ATOM 2344 N N . GLN B 1 110 ? -1.103 -2.811 2.363 1.00 16.08 110 GLN B N 1
ATOM 2345 C CA . GLN B 1 110 ? -0.136 -3.780 1.947 1.00 13.48 110 GLN B CA 1
ATOM 2346 C C . GLN B 1 110 ? 1.263 -3.165 1.884 1.00 14.49 110 GLN B C 1
ATOM 2347 O O . GLN B 1 110 ? 2.275 -3.813 2.233 1.00 16.72 110 GLN B O 1
ATOM 2353 N N . ALA B 1 111 ? 1.313 -1.910 1.475 1.00 16.53 111 ALA B N 1
ATOM 2354 C CA . ALA B 1 111 ? 2.609 -1.194 1.385 1.00 16.11 111 ALA B CA 1
ATOM 2355 C C . ALA B 1 111 ? 3.151 -0.945 2.783 1.00 14.44 111 ALA B C 1
ATOM 2356 O O . ALA B 1 111 ? 4.376 -1.102 3.065 1.00 15.10 111 ALA B O 1
ATOM 2358 N N . SER B 1 112 ? 2.280 -0.580 3.683 1.00 15.42 112 SER B N 1
ATOM 2359 C CA . SER B 1 112 ? 2.703 -0.344 5.078 1.00 15.02 112 SER B CA 1
ATOM 2360 C C . SER B 1 112 ? 3.269 -1.609 5.678 1.00 15.46 112 SER B C 1
ATOM 2361 O O . SER B 1 112 ? 4.312 -1.597 6.334 1.00 17.76 112 SER B O 1
ATOM 2364 N N . ARG B 1 113 ? 2.594 -2.739 5.440 1.00 14.52 113 ARG B N 1
ATOM 2365 C CA . ARG B 1 113 ? 3.036 -4.034 5.960 1.00 13.96 113 ARG B CA 1
ATOM 2366 C C . ARG B 1 113 ? 4.397 -4.433 5.368 1.00 14.07 113 ARG B C 1
ATOM 2367 O O . ARG B 1 113 ? 5.228 -4.990 6.059 1.00 15.85 113 ARG B O 1
ATOM 2382 N N . LEU B 1 114 ? 4.575 -4.232 4.063 1.00 13.45 114 LEU B N 1
ATOM 2383 C CA . LEU B 1 114 ? 5.851 -4.596 3.447 1.00 13.92 114 LEU B CA 1
ATOM 2384 C C . LEU B 1 114 ? 7.008 -3.765 4.014 1.00 12.93 114 LEU B C 1
ATOM 2385 O O . LEU B 1 114 ? 8.106 -4.320 4.288 1.00 15.92 114 LEU B O 1
ATOM 2390 N N . PHE B 1 115 ? 6.778 -2.512 4.240 1.00 12.91 115 PHE B N 1
ATOM 2391 C CA . PHE B 1 115 ? 7.784 -1.642 4.804 1.00 13.42 115 PHE B CA 1
ATOM 2392 C C . PHE B 1 115 ? 8.111 -2.113 6.226 1.00 15.58 115 PHE B C 1
ATOM 2393 O O . PHE B 1 115 ? 9.302 -2.251 6.599 1.00 14.16 115 PHE B O 1
ATOM 2401 N N . CYS B 1 116 ? 7.087 -2.424 6.998 1.00 13.23 116 CYS B N 1
ATOM 2402 C CA . CYS B 1 116 ? 7.287 -2.949 8.364 1.00 14.09 116 CYS B CA 1
ATOM 2403 C C . CYS B 1 116 ? 8.112 -4.249 8.346 1.00 17.44 116 CYS B C 1
ATOM 2404 O O . CYS B 1 116 ? 9.072 -4.387 9.107 1.00 18.38 116 CYS B O 1
ATOM 2407 N N . MET B 1 117 ? 7.834 -5.148 7.419 1.00 14.42 117 MET B N 1
ATOM 2408 C CA . MET B 1 117 ? 8.583 -6.418 7.316 1.00 15.48 117 MET B CA 1
ATOM 2409 C C . MET B 1 117 ? 10.078 -6.147 7.037 1.00 19.57 117 MET B C 1
ATOM 2410 O O . MET B 1 117 ? 10.946 -6.768 7.622 1.00 20.38 117 MET B O 1
ATOM 2414 N N . GLU B 1 118 ? 10.340 -5.205 6.147 1.00 15.97 118 GLU B N 1
ATOM 2415 C CA . GLU B 1 118 ? 11.720 -4.804 5.848 1.00 16.04 118 G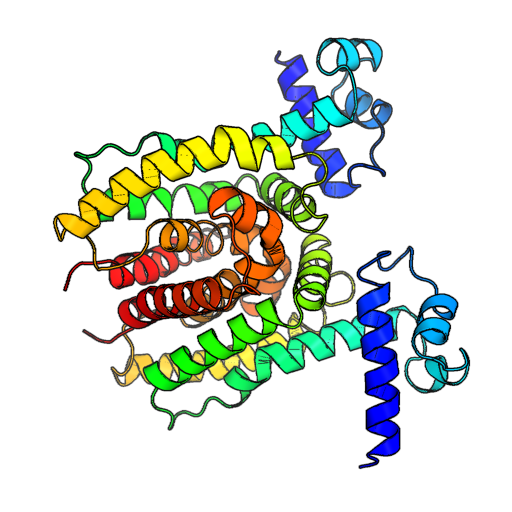LU B CA 1
ATOM 2416 C C . GLU B 1 118 ? 12.418 -4.256 7.104 1.00 15.66 118 GLU B C 1
ATOM 2417 O O . GLU B 1 118 ? 13.584 -4.588 7.368 1.00 18.29 118 GLU B O 1
ATOM 2423 N N . MET B 1 119 ? 11.702 -3.465 7.903 1.00 14.07 119 MET B N 1
ATOM 2424 C CA A MET B 1 119 ? 12.267 -2.964 9.197 0.50 14.17 119 MET B CA 1
ATOM 2425 C CA B MET B 1 119 ? 12.270 -2.946 9.167 0.50 14.51 119 MET B CA 1
ATOM 2426 C C . MET B 1 119 ? 12.559 -4.090 10.178 1.00 17.75 119 MET B C 1
ATOM 2427 O O . MET B 1 119 ? 13.610 -4.088 10.817 1.00 17.51 119 MET B O 1
ATOM 2436 N N . LEU B 1 120 ? 11.644 -5.037 10.331 1.00 16.80 120 LEU B N 1
ATOM 2437 C CA . LEU B 1 120 ? 11.847 -6.179 11.232 1.00 18.16 120 LEU B CA 1
ATOM 2438 C C . LEU B 1 120 ? 13.075 -7.029 10.886 1.00 16.45 120 LEU B C 1
ATOM 2439 O O . LEU B 1 120 ? 13.734 -7.596 11.775 1.00 21.96 120 LEU B O 1
ATOM 2444 N N . ALA B 1 121 ? 13.378 -7.092 9.583 1.00 17.63 121 ALA B N 1
ATOM 2445 C CA . ALA B 1 121 ? 14.514 -7.767 9.099 1.00 21.47 121 ALA B CA 1
ATOM 2446 C C . ALA B 1 121 ? 15.842 -7.027 9.296 1.00 20.42 121 ALA B C 1
ATOM 2447 O O . ALA B 1 121 ? 16.914 -7.606 9.002 1.00 22.26 121 ALA B O 1
ATOM 2449 N N . GLY B 1 122 ? 15.781 -5.808 9.800 1.00 18.10 122 GLY B N 1
ATOM 2450 C CA . GLY B 1 122 ? 16.921 -4.952 9.999 1.00 19.90 122 GLY B CA 1
ATOM 2451 C C . GLY B 1 122 ? 17.294 -4.016 8.842 1.00 22.50 122 GLY B C 1
ATOM 2452 O O . GLY B 1 122 ? 18.414 -3.524 8.780 1.00 21.83 122 GLY B O 1
ATOM 2453 N N . ALA B 1 123 ? 16.327 -3.799 7.966 1.00 19.13 123 ALA B N 1
ATOM 2454 C CA . ALA B 1 123 ? 16.438 -2.970 6.758 1.00 19.28 123 ALA B CA 1
ATOM 2455 C C . ALA B 1 123 ? 17.686 -3.364 5.912 1.00 18.17 123 ALA B C 1
ATOM 2456 O O . ALA B 1 123 ? 18.449 -2.510 5.469 1.00 20.15 123 ALA B O 1
ATOM 2458 N N . PRO B 1 124 ? 17.827 -4.686 5.626 1.00 19.22 124 PRO B N 1
ATOM 2459 C CA . PRO B 1 124 ? 18.993 -5.148 4.867 1.00 25.83 124 PRO B CA 1
ATOM 2460 C C . PRO B 1 124 ? 19.119 -4.515 3.479 1.00 22.29 124 PRO B C 1
ATOM 2461 O O . PRO B 1 124 ? 20.222 -4.344 3.015 1.00 27.98 124 PRO B O 1
ATOM 2465 N N . LEU B 1 125 ? 18.020 -4.225 2.799 1.00 21.28 125 LEU B N 1
ATOM 2466 C CA . LEU B 1 125 ? 18.069 -3.584 1.445 1.00 18.99 125 LEU B CA 1
ATOM 2467 C C . LEU B 1 125 ? 17.761 -2.081 1.465 1.00 21.98 125 LEU B C 1
ATOM 2468 O O . LEU B 1 125 ? 18.149 -1.384 0.538 1.00 24.88 125 LEU B O 1
ATOM 2473 N N . LEU B 1 126 ? 17.042 -1.598 2.506 1.00 18.26 126 LEU B N 1
ATOM 2474 C CA . LEU B 1 126 ? 16.570 -0.224 2.512 1.00 17.78 126 LEU B CA 1
ATOM 2475 C C . LEU B 1 126 ? 17.471 0.755 3.313 1.00 17.48 126 LEU B C 1
ATOM 2476 O O . LEU B 1 126 ? 17.263 1.956 3.294 1.00 18.26 126 LEU B O 1
ATOM 2481 N N . MET B 1 127 ? 18.465 0.207 4.001 1.00 22.45 127 MET B N 1
ATOM 2482 C CA . MET B 1 127 ? 19.228 1.006 4.986 1.00 23.05 127 MET B CA 1
ATOM 2483 C C . MET B 1 127 ? 19.827 2.267 4.326 1.00 19.32 127 MET B C 1
ATOM 2484 O O . MET B 1 127 ? 19.796 3.349 4.931 1.00 20.27 127 MET B O 1
ATOM 2489 N N . ASP B 1 128 ? 20.305 2.139 3.073 1.00 23.28 128 ASP B N 1
ATOM 2490 C CA . ASP B 1 128 ? 20.908 3.315 2.439 1.00 27.36 128 ASP B CA 1
ATOM 2491 C C . ASP B 1 128 ? 19.897 4.431 2.212 1.00 24.63 128 ASP B C 1
ATOM 2492 O O . ASP B 1 128 ? 20.273 5.635 2.283 1.00 25.53 128 ASP B O 1
ATOM 2497 N N . GLU B 1 129 ? 18.650 4.074 1.892 1.00 21.53 129 GLU B N 1
ATOM 2498 C CA . GLU B 1 129 ? 17.603 5.107 1.762 1.00 22.14 129 GLU B CA 1
ATOM 2499 C C . GLU B 1 129 ? 17.338 5.808 3.110 1.00 21.14 129 GLU B C 1
ATOM 2500 O O . GLU B 1 129 ? 16.967 6.980 3.141 1.00 24.83 129 GLU B O 1
ATOM 2506 N N . LEU B 1 130 ? 17.450 5.060 4.206 1.00 17.69 130 LEU B N 1
ATOM 2507 C CA . LEU B 1 130 ? 17.177 5.606 5.539 1.00 18.53 130 LEU B CA 1
ATOM 2508 C C . LEU B 1 130 ? 18.277 6.547 6.024 1.00 18.60 130 LEU B C 1
ATOM 2509 O O . LEU B 1 130 ? 17.993 7.620 6.556 1.00 22.74 130 LEU B O 1
ATOM 2514 N N . THR B 1 131 ? 19.546 6.128 5.855 1.00 19.84 131 THR B N 1
ATOM 2515 C CA . THR B 1 131 ? 20.697 6.952 6.306 1.00 22.37 131 THR B CA 1
ATOM 2516 C C . THR B 1 131 ? 21.035 8.128 5.374 1.00 22.51 131 THR B C 1
ATOM 2517 O O . THR B 1 131 ? 21.749 9.016 5.762 1.00 35.39 131 THR B O 1
ATOM 2521 N N . GLY B 1 132 ? 20.519 8.085 4.142 1.00 26.02 132 GLY B N 1
ATOM 2522 C CA . GLY B 1 132 ? 20.827 9.088 3.122 1.00 33.32 132 GLY B CA 1
ATOM 2523 C C . GLY B 1 132 ? 19.689 10.086 3.077 1.00 28.34 132 GLY B C 1
ATOM 2524 O O . GLY B 1 132 ? 19.597 11.024 3.928 1.00 29.31 132 GLY B O 1
ATOM 2525 N N . ASP B 1 133 ? 18.809 9.864 2.109 1.00 24.94 133 ASP B N 1
ATOM 2526 C CA . ASP B 1 133 ? 17.736 10.801 1.808 1.00 25.84 133 ASP B CA 1
ATOM 2527 C C . ASP B 1 133 ? 16.754 10.975 2.963 1.00 27.59 133 ASP B C 1
ATOM 2528 O O . ASP B 1 133 ? 16.284 12.091 3.183 1.00 26.74 133 ASP B O 1
ATOM 2533 N N . LEU B 1 134 ? 16.368 9.903 3.634 1.00 24.95 134 LEU B N 1
ATOM 2534 C CA . LEU B 1 134 ? 15.414 10.074 4.752 1.00 22.35 134 LEU B CA 1
ATOM 2535 C C . LEU B 1 134 ? 16.032 10.944 5.884 1.00 23.90 134 LEU B C 1
ATOM 2536 O O . LEU B 1 134 ? 15.406 11.899 6.353 1.00 23.61 134 LEU B O 1
ATOM 2541 N N . LYS B 1 135 ? 17.228 10.577 6.339 1.00 21.26 135 LYS B N 1
ATOM 2542 C CA . LYS B 1 135 ? 17.905 11.325 7.383 1.00 19.67 135 LYS B CA 1
ATOM 2543 C C . LYS B 1 135 ? 18.005 12.808 6.999 1.00 24.25 135 LYS B C 1
ATOM 2544 O O . LYS B 1 135 ? 17.777 13.695 7.843 1.00 24.52 135 LYS B O 1
ATOM 2550 N N . ALA B 1 136 ? 18.346 13.085 5.736 1.00 25.30 136 ALA B N 1
ATOM 2551 C CA . ALA B 1 136 ? 18.538 14.479 5.304 1.00 27.78 136 ALA B CA 1
ATOM 2552 C C . ALA B 1 136 ? 17.210 15.240 5.447 1.00 20.95 136 ALA B C 1
ATOM 2553 O O . ALA B 1 136 ? 17.175 16.368 5.963 1.00 25.84 136 ALA B O 1
ATOM 2555 N N . LEU B 1 137 ? 16.126 14.607 5.016 1.00 22.76 137 LEU B N 1
ATOM 2556 C CA . LEU B 1 137 ? 14.801 15.228 5.102 1.00 23.16 137 LEU B CA 1
ATOM 2557 C C . LEU B 1 137 ? 14.354 15.453 6.546 1.00 25.47 137 LEU B C 1
ATOM 2558 O O . LEU B 1 137 ? 13.860 16.533 6.894 1.00 22.67 137 LEU B O 1
ATOM 2563 N N . ILE B 1 138 ? 14.534 14.443 7.390 1.00 21.10 138 ILE B N 1
ATOM 2564 C CA . ILE B 1 138 ? 14.138 14.556 8.787 1.00 21.55 138 ILE B CA 1
ATOM 2565 C C . ILE B 1 138 ? 14.955 15.579 9.499 1.00 22.39 138 ILE B C 1
ATOM 2566 O O . ILE B 1 138 ? 14.417 16.332 10.308 1.00 22.01 138 ILE B O 1
ATOM 2571 N N . ASP B 1 139 ? 16.263 15.672 9.188 1.00 23.37 139 ASP B N 1
ATOM 2572 C CA . ASP B 1 139 ? 17.094 16.733 9.756 1.00 24.05 139 ASP B CA 1
ATOM 2573 C C . ASP B 1 139 ? 16.551 18.097 9.408 1.00 23.98 139 ASP B C 1
ATOM 2574 O O . ASP B 1 139 ? 16.451 18.956 10.290 1.00 25.56 139 ASP B O 1
ATOM 2579 N N . GLU B 1 140 ? 16.221 18.326 8.138 1.00 21.58 140 GLU B N 1
ATOM 2580 C CA . GLU B 1 140 ? 15.665 19.647 7.689 1.00 24.61 140 GLU B CA 1
ATOM 2581 C C . GLU B 1 140 ? 14.320 19.967 8.369 1.00 23.73 140 GLU B C 1
ATOM 2582 O O . GLU B 1 140 ? 14.138 21.063 8.938 1.00 23.78 140 GLU B O 1
ATOM 2588 N N . LYS B 1 141 ? 13.381 19.001 8.335 1.00 20.67 141 LYS B N 1
ATOM 2589 C CA . LYS B 1 141 ? 12.089 19.252 8.956 1.00 20.01 141 LYS B CA 1
ATOM 2590 C C . LYS B 1 141 ? 12.089 19.273 10.487 1.00 21.30 141 LYS B C 1
ATOM 2591 O O . LYS B 1 141 ? 11.306 20.003 11.081 1.00 23.71 141 LYS B O 1
ATOM 2597 N N . SER B 1 142 ? 12.979 18.534 11.116 1.00 20.95 142 SER B N 1
ATOM 2598 C CA . SER B 1 142 ? 13.199 18.625 12.609 1.00 19.00 142 SER B CA 1
ATOM 2599 C C . SER B 1 142 ? 13.669 20.020 12.945 1.00 24.30 142 SER B C 1
ATOM 2600 O O . SER B 1 142 ? 13.210 20.545 13.937 1.00 23.90 142 SER B O 1
ATOM 2603 N N . ALA B 1 143 ? 14.536 20.633 12.112 1.00 26.74 143 ALA B N 1
ATOM 2604 C CA . ALA B 1 143 ? 15.050 22.006 12.406 1.00 24.48 143 ALA B CA 1
ATOM 2605 C C . ALA B 1 143 ? 13.907 22.981 12.328 1.00 26.28 143 ALA B C 1
ATOM 2606 O O . ALA B 1 143 ? 13.772 23.884 13.133 1.00 25.59 143 ALA B O 1
ATOM 2608 N N . LEU B 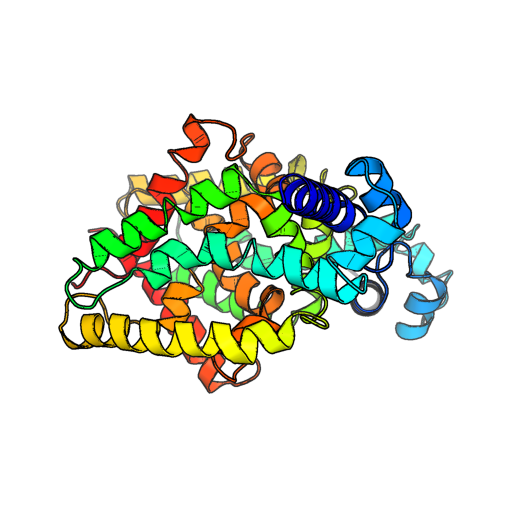1 144 ? 13.023 22.729 11.365 1.00 24.40 144 LEU B N 1
ATOM 2609 C CA . LEU B 1 144 ? 11.859 23.564 11.144 1.00 22.47 144 LEU B CA 1
ATOM 2610 C C . LEU B 1 144 ? 10.897 23.507 12.334 1.00 23.90 144 LEU B C 1
ATOM 2611 O O . LEU B 1 144 ? 10.489 24.556 12.915 1.00 26.43 144 LEU B O 1
ATOM 2616 N N . ILE B 1 145 ? 10.595 22.305 12.746 1.00 24.07 145 ILE B N 1
ATOM 2617 C CA . ILE B 1 145 ? 9.670 22.114 13.909 1.00 19.89 145 ILE B CA 1
ATOM 2618 C C . ILE B 1 145 ? 10.330 22.650 15.220 1.00 18.66 145 ILE B C 1
ATOM 2619 O O . ILE B 1 145 ? 9.672 23.241 16.051 1.00 24.00 145 ILE B O 1
ATOM 2624 N N . ALA B 1 146 ? 11.656 22.486 15.350 1.00 20.46 146 ALA B N 1
ATOM 2625 C CA . ALA B 1 146 ? 12.375 23.029 16.512 1.00 25.48 146 ALA B CA 1
ATOM 2626 C C . ALA B 1 146 ? 12.287 24.583 16.598 1.00 21.08 146 ALA B C 1
ATOM 2627 O O . ALA B 1 146 ? 12.226 25.128 17.672 1.00 27.59 146 ALA B O 1
ATOM 2629 N N . GLY B 1 147 ? 12.268 25.250 15.441 1.00 23.62 147 GLY B N 1
ATOM 2630 C CA . GLY B 1 147 ? 12.075 26.676 15.310 1.00 27.88 147 GLY B CA 1
ATOM 2631 C C . GLY B 1 147 ? 10.697 27.061 15.851 1.00 25.12 147 GLY B C 1
ATOM 2632 O O . GLY B 1 147 ? 10.557 28.024 16.627 1.00 28.55 147 GLY B O 1
ATOM 2633 N N . TRP B 1 148 ? 9.701 26.214 15.549 1.00 21.47 148 TRP B N 1
ATOM 2634 C CA . TRP B 1 148 ? 8.329 26.389 16.117 1.00 20.42 148 TRP B CA 1
ATOM 2635 C C . TRP B 1 148 ? 8.302 26.252 17.637 1.00 20.62 148 TRP B C 1
ATOM 2636 O O . TRP B 1 148 ? 7.654 27.026 18.327 1.00 27.22 148 TRP B O 1
ATOM 2647 N N . VAL B 1 149 ? 8.988 25.259 18.148 1.00 20.21 149 VAL B N 1
ATOM 2648 C CA . VAL B 1 149 ? 9.165 25.092 19.580 1.00 22.54 149 VAL B CA 1
ATOM 2649 C C . VAL B 1 149 ? 9.901 26.285 20.199 1.00 27.91 149 VAL B C 1
ATOM 2650 O O . VAL B 1 149 ? 9.413 26.841 21.183 1.00 27.40 149 VAL B O 1
ATOM 2654 N N . LYS B 1 150 ? 11.059 26.682 19.640 1.00 23.99 150 LYS B N 1
ATOM 2655 C CA . LYS B 1 150 ? 11.814 27.836 20.123 1.00 26.66 150 LYS B CA 1
ATOM 2656 C C . LYS B 1 150 ? 10.938 29.083 20.206 1.00 28.59 150 LYS B C 1
ATOM 2657 O O . LYS B 1 150 ? 11.039 29.856 21.200 1.00 35.31 150 LYS B O 1
ATOM 2661 N N . SER B 1 151 ? 10.074 29.282 19.208 1.00 32.07 151 SER B N 1
ATOM 2662 C CA . SER B 1 151 ? 9.135 30.431 19.110 1.00 36.67 151 SER B CA 1
ATOM 2663 C C . SER B 1 151 ? 7.921 30.358 20.037 1.00 33.31 151 SER B C 1
ATOM 2664 O O . SER B 1 151 ? 7.139 31.317 20.117 1.00 32.88 151 SER B O 1
ATOM 2667 N N . GLY B 1 152 ? 7.734 29.202 20.691 1.00 28.92 152 GLY B N 1
ATOM 2668 C CA . GLY B 1 152 ? 6.601 28.977 21.591 1.00 30.24 152 GLY B CA 1
ATOM 2669 C C . GLY B 1 152 ? 5.277 28.678 20.884 1.00 26.58 152 GLY B C 1
ATOM 2670 O O . GLY B 1 152 ? 4.189 28.860 21.506 1.00 29.61 152 GLY B O 1
ATOM 2671 N N . LYS B 1 153 ? 5.369 28.247 19.607 1.00 24.81 153 LYS B N 1
ATOM 2672 C CA . LYS B 1 153 ? 4.216 27.851 18.838 1.00 23.87 153 LYS B CA 1
ATOM 2673 C C . LYS B 1 153 ? 3.837 26.355 19.075 1.00 20.01 153 LYS B C 1
ATOM 2674 O O . LYS B 1 153 ? 2.691 25.898 18.745 1.00 24.34 153 LYS B O 1
ATOM 2680 N N . LEU B 1 154 ? 4.749 25.639 19.728 1.00 21.70 154 LEU B N 1
ATOM 2681 C CA . LEU B 1 154 ? 4.520 24.265 20.194 1.00 18.89 154 LEU B CA 1
ATOM 2682 C C . LEU B 1 154 ? 5.143 24.176 21.569 1.00 21.04 154 LEU B C 1
ATOM 2683 O O . LEU B 1 154 ? 6.049 24.928 21.907 1.00 23.13 154 LEU B O 1
ATOM 2688 N N . ALA B 1 155 ? 4.678 23.193 22.310 1.00 22.21 155 ALA B N 1
ATOM 2689 C CA . ALA B 1 155 ? 5.213 22.788 23.611 1.00 21.54 155 ALA B CA 1
ATOM 2690 C C . ALA B 1 155 ? 6.652 22.327 23.472 1.00 22.50 155 ALA B C 1
ATOM 2691 O O . ALA B 1 155 ? 7.075 21.988 22.337 1.00 20.38 155 ALA B O 1
ATOM 2693 N N . PRO B 1 156 ? 7.384 22.203 24.600 1.00 21.69 156 PRO B N 1
ATOM 2694 C CA . PRO B 1 156 ? 8.842 21.801 24.512 1.00 21.51 156 PRO B CA 1
ATOM 2695 C C . PRO B 1 156 ? 9.060 20.297 24.320 1.00 20.66 156 PRO B C 1
ATOM 2696 O O . PRO B 1 156 ? 9.296 19.533 25.232 1.00 23.54 156 PRO B O 1
ATOM 2700 N N . ILE B 1 157 ? 8.960 19.898 23.076 1.00 18.63 157 ILE B N 1
ATOM 2701 C CA . ILE B 1 157 ? 9.179 18.546 22.660 1.00 19.55 157 ILE B CA 1
ATOM 2702 C C . ILE B 1 157 ? 10.395 18.517 21.703 1.00 18.19 157 ILE B C 1
ATOM 2703 O O . ILE B 1 157 ? 10.814 19.556 21.165 1.00 20.87 157 ILE B O 1
ATOM 2708 N N . ASP B 1 158 ? 10.903 17.307 21.496 1.00 19.53 158 ASP B N 1
ATOM 2709 C CA . ASP B 1 158 ? 11.927 17.026 20.526 1.00 16.26 158 ASP B CA 1
ATOM 2710 C C . ASP B 1 158 ? 11.325 16.520 19.204 1.00 18.05 158 ASP B C 1
ATOM 2711 O O . ASP B 1 158 ? 10.591 15.517 19.212 1.00 19.27 158 ASP B O 1
ATOM 2716 N N . PRO B 1 159 ? 11.539 17.244 18.109 1.00 19.34 159 PRO B N 1
ATOM 2717 C CA . PRO B 1 159 ? 10.789 16.928 16.895 1.00 16.63 159 PRO B CA 1
ATOM 2718 C C . PRO B 1 159 ? 10.889 15.501 16.424 1.00 16.22 159 PRO B C 1
ATOM 2719 O O . PRO B 1 159 ? 9.913 15.014 15.838 1.00 17.33 159 PRO B O 1
ATOM 2723 N N . GLN B 1 160 ? 12.096 14.874 16.480 1.00 16.90 160 GLN B N 1
ATOM 2724 C CA . GLN B 1 160 ? 12.180 13.513 15.933 1.00 18.80 160 GLN B CA 1
ATOM 2725 C C . GLN B 1 160 ? 11.185 12.569 16.620 1.00 13.67 160 GLN B C 1
ATOM 2726 O O . GLN B 1 160 ? 10.619 11.649 15.986 1.00 16.17 160 GLN B O 1
ATOM 2732 N N . HIS B 1 161 ? 10.996 12.748 17.936 1.00 14.29 161 HIS B N 1
ATOM 2733 C CA . HIS B 1 161 ? 10.086 11.881 18.673 1.00 14.24 161 HIS B CA 1
ATOM 2734 C C . HIS B 1 161 ? 8.648 12.162 18.340 1.00 14.34 161 HIS B C 1
ATOM 2735 O O . HIS B 1 161 ? 7.832 11.213 18.287 1.00 14.79 161 HIS B O 1
ATOM 2742 N N . LEU B 1 162 ? 8.313 13.422 18.083 1.00 14.66 162 LEU B N 1
ATOM 2743 C CA . LEU B 1 162 ? 6.948 13.772 17.610 1.00 14.43 162 LEU B CA 1
ATOM 2744 C C . LEU B 1 162 ? 6.685 13.093 16.253 1.00 12.94 162 LEU B C 1
ATOM 2745 O O . LEU B 1 162 ? 5.643 12.441 16.048 1.00 13.98 162 LEU B O 1
ATOM 2750 N N . ILE B 1 163 ? 7.669 13.150 15.370 1.00 14.97 163 ILE B N 1
ATOM 2751 C CA . ILE B 1 163 ? 7.546 12.517 14.058 1.00 14.51 163 ILE B CA 1
ATOM 2752 C C . ILE B 1 163 ? 7.373 11.015 14.193 1.00 14.18 163 ILE B C 1
ATOM 2753 O O . ILE B 1 163 ? 6.465 10.435 13.570 1.00 14.25 163 ILE B O 1
ATOM 2758 N N . PHE B 1 164 ? 8.191 10.362 15.027 1.00 13.04 164 PHE B N 1
ATOM 2759 C CA . PHE B 1 164 ? 8.071 8.937 15.233 1.00 13.55 164 PHE B CA 1
ATOM 2760 C C . PHE B 1 164 ? 6.697 8.558 15.797 1.00 12.27 164 PHE B C 1
ATOM 2761 O O . PHE B 1 164 ? 6.164 7.517 15.426 1.00 12.62 164 PHE B O 1
ATOM 2769 N N . MET B 1 165 ? 6.132 9.371 16.707 1.00 12.36 165 MET B N 1
ATOM 2770 C CA A MET B 1 165 ? 4.816 9.071 17.271 0.50 13.28 165 MET B CA 1
ATOM 2771 C CA B MET B 1 165 ? 4.786 9.042 17.277 0.50 13.42 165 MET B CA 1
ATOM 2772 C C . MET B 1 165 ? 3.717 9.127 16.193 1.00 12.95 165 MET B C 1
ATOM 2773 O O . MET B 1 165 ? 2.784 8.331 16.180 1.00 13.35 165 MET B O 1
ATOM 2782 N N . ILE B 1 166 ? 3.846 10.099 15.300 1.00 13.58 166 ILE B N 1
ATOM 2783 C CA . ILE B 1 166 ? 2.903 10.203 14.175 1.00 13.47 166 ILE B CA 1
ATOM 2784 C C . ILE B 1 166 ? 2.990 8.946 13.294 1.00 13.45 166 ILE B C 1
ATOM 2785 O O . ILE B 1 166 ? 1.964 8.343 12.930 1.00 16.23 166 ILE B O 1
ATOM 2790 N N . TRP B 1 167 ? 4.209 8.567 12.919 1.00 12.65 167 TRP B N 1
ATOM 2791 C CA . TRP B 1 167 ? 4.386 7.407 12.083 1.00 12.87 167 TRP B CA 1
ATOM 2792 C C . TRP B 1 167 ? 3.869 6.155 12.772 1.00 12.51 167 TRP B C 1
ATOM 2793 O O . TRP B 1 167 ? 3.126 5.379 12.182 1.00 12.97 167 TRP B O 1
ATOM 2804 N N . ALA B 1 168 ? 4.232 5.963 14.051 1.00 13.01 168 ALA B N 1
ATOM 2805 C CA . ALA B 1 168 ? 3.861 4.769 14.741 1.00 12.63 168 ALA B CA 1
ATOM 2806 C C . ALA B 1 168 ? 2.339 4.621 14.914 1.00 12.63 168 ALA B C 1
ATOM 2807 O O . ALA B 1 168 ? 1.765 3.568 14.677 1.00 12.72 168 ALA B O 1
ATOM 2809 N N A SER B 1 169 ? 1.726 5.719 15.357 0.50 13.93 169 SER B N 1
ATOM 2810 N N B SER B 1 169 ? 1.695 5.701 15.348 0.50 12.94 169 SER B N 1
ATOM 2811 C CA A SER B 1 169 ? 0.291 5.755 15.695 0.50 16.57 169 SER B CA 1
ATOM 2812 C CA B SER B 1 169 ? 0.247 5.674 15.664 0.50 14.15 169 SER B CA 1
ATOM 2813 C C A SER B 1 169 ? -0.578 5.544 14.449 0.50 15.81 169 SER B C 1
ATOM 2814 C C B SER B 1 169 ? -0.594 5.493 14.406 0.50 14.55 169 SER B C 1
ATOM 2815 O O A SER B 1 169 ? -1.545 4.840 14.504 0.50 20.12 169 SER B O 1
ATOM 2816 O O B SER B 1 169 ? -1.565 4.769 14.398 0.50 17.48 169 SER B O 1
ATOM 2821 N N . THR B 1 170 ? -0.168 6.094 13.319 1.00 13.76 170 THR B N 1
ATOM 2822 C CA . THR B 1 170 ? -0.962 6.023 12.085 1.00 12.87 170 THR B CA 1
ATOM 2823 C C . THR B 1 170 ? -0.727 4.693 11.348 1.00 14.36 170 THR B C 1
ATOM 2824 O O . THR B 1 170 ? -1.644 4.048 10.804 1.00 17.03 170 THR B O 1
ATOM 2828 N N . GLN B 1 171 ? 0.511 4.250 11.314 1.00 14.44 171 GLN B N 1
ATOM 2829 C CA . GLN B 1 171 ? 0.811 2.964 10.702 1.00 13.71 171 GLN B CA 1
ATOM 2830 C C . GLN B 1 171 ? 0.280 1.728 11.477 1.00 13.48 171 GLN B C 1
ATOM 2831 O O . GLN B 1 171 ? 0.037 0.710 10.911 1.00 13.57 171 GLN B O 1
ATOM 2837 N N . HIS B 1 172 ? 0.113 1.871 12.779 1.00 15.09 172 HIS B N 1
ATOM 2838 C CA . HIS B 1 172 ? -0.407 0.829 13.624 1.00 14.42 172 HIS B CA 1
ATOM 2839 C C . HIS B 1 172 ? -1.678 0.287 13.096 1.00 14.48 172 HIS B C 1
ATOM 2840 O O . HIS B 1 172 ? -1.920 -0.951 13.147 1.00 13.84 172 HIS B O 1
ATOM 2847 N N . TYR B 1 173 ? -2.530 1.181 12.575 1.00 13.39 173 TYR B N 1
ATOM 2848 C CA . TYR B 1 173 ? -3.881 0.698 12.170 1.00 15.13 173 TYR B CA 1
ATOM 2849 C C . TYR B 1 173 ? -3.894 -0.187 10.891 1.00 18.72 173 TYR B C 1
ATOM 2850 O O . TYR B 1 173 ? -4.867 -0.924 10.655 1.00 21.75 173 TYR B O 1
ATOM 2859 N N . ALA B 1 174 ? -2.809 -0.115 10.097 1.00 16.29 174 ALA B N 1
ATOM 2860 C CA . ALA B 1 174 ? -2.606 -1.051 9.012 1.00 19.65 174 ALA B CA 1
ATOM 2861 C C . ALA B 1 174 ? -1.823 -2.283 9.514 1.00 16.13 174 ALA B C 1
ATOM 2862 O O . ALA B 1 174 ? -2.256 -3.433 9.312 1.00 19.58 174 ALA B O 1
ATOM 2864 N N . ASP B 1 175 ? -0.675 -2.064 10.138 1.00 14.49 175 ASP B N 1
ATOM 2865 C CA . ASP B 1 175 ? 0.229 -3.159 10.477 1.00 18.57 175 ASP B CA 1
ATOM 2866 C C . ASP B 1 175 ? -0.396 -4.123 11.511 1.00 17.93 175 ASP B C 1
ATOM 2867 O O . ASP B 1 175 ? -0.160 -5.318 11.437 1.00 16.85 175 ASP B O 1
ATOM 2872 N N . PHE B 1 176 ? -1.155 -3.573 12.475 1.00 16.69 176 PHE B N 1
ATOM 2873 C CA . PHE B 1 176 ? -1.751 -4.332 13.515 1.00 14.99 176 PHE B CA 1
ATOM 2874 C C . PHE B 1 176 ? -3.258 -4.436 13.308 1.00 16.82 176 PHE B C 1
ATOM 2875 O O . PHE B 1 176 ? -4.017 -4.757 14.248 1.00 19.73 176 PHE B O 1
ATOM 2883 N N . ALA B 1 177 ? -3.710 -4.305 12.071 1.00 18.08 177 ALA B N 1
ATOM 2884 C CA . ALA B 1 177 ? -5.109 -4.480 11.783 1.00 18.64 177 ALA B CA 1
ATOM 2885 C C . ALA B 1 177 ? -5.776 -5.738 12.361 1.00 18.42 177 ALA B C 1
ATOM 2886 O O . ALA B 1 177 ? -6.937 -5.620 12.823 1.00 18.81 177 ALA B O 1
ATOM 2888 N N . PRO B 1 178 ? -5.113 -6.908 12.388 1.00 19.42 178 PRO B N 1
ATOM 2889 C CA . PRO B 1 178 ? -5.802 -8.080 12.979 1.00 20.19 178 PRO B CA 1
ATOM 2890 C C . PRO B 1 178 ? -6.172 -7.903 14.445 1.00 19.81 178 PRO B C 1
ATOM 2891 O O . PRO B 1 178 ? -7.267 -8.305 14.855 1.00 21.86 178 PRO B O 1
ATOM 2895 N N . GLN B 1 179 ? -5.266 -7.257 15.178 1.00 20.37 179 GLN B N 1
ATOM 2896 C CA . GLN B 1 179 ? -5.494 -6.993 16.589 1.00 16.05 179 GLN B CA 1
ATOM 2897 C C . GLN B 1 179 ? -6.525 -5.893 16.798 1.00 18.82 179 GLN B C 1
ATOM 2898 O O . GLN B 1 179 ? -7.380 -5.992 17.673 1.00 20.64 179 GLN B O 1
ATOM 2904 N N . VAL B 1 180 ? -6.461 -4.839 15.994 1.00 16.88 180 VAL B N 1
ATOM 2905 C CA . VAL B 1 180 ? -7.429 -3.750 16.099 1.00 19.85 180 VAL B CA 1
ATOM 2906 C C . VAL B 1 180 ? -8.826 -4.331 15.850 1.00 15.63 180 VAL B C 1
ATOM 2907 O O . VAL B 1 180 ? -9.785 -3.994 16.547 1.00 18.94 180 VAL B O 1
ATOM 2911 N N . GLU B 1 181 ? -8.943 -5.181 14.822 1.00 18.15 181 GLU B N 1
ATOM 2912 C CA . GLU B 1 181 ? -10.226 -5.793 14.525 1.00 18.59 181 GLU B CA 1
ATOM 2913 C C . GLU B 1 181 ? -10.713 -6.739 15.646 1.00 18.26 181 GLU B C 1
ATOM 2914 O O . GLU B 1 181 ? -11.951 -6.786 15.915 1.00 24.21 181 GLU B O 1
ATOM 2920 N N . ALA B 1 182 ? -9.824 -7.580 16.168 1.00 23.20 182 ALA B N 1
ATOM 2921 C CA . ALA B 1 182 ? -10.145 -8.518 17.252 1.00 26.56 182 ALA B CA 1
ATOM 2922 C C . ALA B 1 182 ? -10.713 -7.772 18.472 1.00 22.72 182 ALA B C 1
ATOM 2923 O O . ALA B 1 182 ? -11.721 -8.189 19.042 1.00 28.34 182 ALA B O 1
ATOM 2925 N N . VAL B 1 183 ? -10.152 -6.596 18.733 1.00 23.72 183 VAL B N 1
ATOM 2926 C CA . VAL B 1 183 ? -10.509 -5.797 19.909 1.00 26.80 183 VAL B CA 1
ATOM 2927 C C . VAL B 1 183 ? -11.756 -4.930 19.700 1.00 25.67 183 VAL B C 1
ATOM 2928 O O . VAL B 1 183 ? -12.567 -4.803 20.609 1.00 28.11 183 VAL B O 1
ATOM 2932 N N . THR B 1 184 ? -11.873 -4.296 18.536 1.00 23.82 184 THR B N 1
ATOM 2933 C CA . THR B 1 184 ? -12.900 -3.314 18.263 1.00 26.52 184 THR B CA 1
ATOM 2934 C C . THR B 1 184 ? -14.011 -3.773 17.339 1.00 23.56 184 THR B C 1
ATOM 2935 O O . THR B 1 184 ? -15.082 -3.118 17.259 1.00 27.90 184 THR B O 1
ATOM 2939 N N . GLY B 1 185 ? -13.784 -4.850 16.617 1.00 23.52 185 GLY B N 1
ATOM 2940 C CA . GLY B 1 185 ? -14.729 -5.292 15.568 1.00 28.30 185 GLY B CA 1
ATOM 2941 C C . GLY B 1 185 ? -14.655 -4.513 14.248 1.00 24.16 185 GLY B C 1
ATOM 2942 O O . GLY B 1 185 ? -15.462 -4.766 13.346 1.00 26.14 185 GLY B O 1
ATOM 2943 N N . ALA B 1 186 ? -13.706 -3.568 14.146 1.00 21.44 186 ALA B N 1
ATOM 2944 C CA . ALA B 1 186 ? -13.641 -2.632 13.052 1.00 20.63 186 ALA B CA 1
ATOM 2945 C C . ALA B 1 186 ? -12.236 -2.644 12.400 1.00 22.24 186 ALA B C 1
ATOM 2946 O O . ALA B 1 186 ? -11.238 -3.123 12.942 1.00 22.87 186 ALA B O 1
ATOM 2948 N N . THR B 1 187 ? -12.195 -2.100 11.194 1.00 22.56 187 THR B N 1
ATOM 2949 C CA . THR B 1 187 ? -10.978 -1.725 10.475 1.00 24.72 187 THR B CA 1
ATOM 2950 C C . THR B 1 187 ? -11.144 -0.292 9.912 1.00 19.99 187 THR B C 1
ATOM 2951 O O . THR B 1 187 ? -12.242 0.307 9.940 1.00 18.86 187 THR B O 1
ATOM 2955 N N . LEU B 1 188 ? -10.063 0.233 9.336 1.00 20.54 188 LEU B N 1
ATOM 2956 C CA . LEU B 1 188 ? -10.132 1.561 8.780 1.00 19.26 188 LEU B CA 1
ATOM 2957 C C . LEU B 1 188 ? -11.026 1.631 7.545 1.00 21.03 188 LEU B C 1
ATOM 2958 O O . LEU B 1 188 ? -11.344 2.752 7.049 1.00 21.45 188 LEU B O 1
ATOM 2963 N N . ARG B 1 189 ? -11.412 0.480 7.024 1.00 21.15 189 ARG B N 1
ATOM 2964 C CA . ARG B 1 189 ? -12.370 0.463 5.866 1.00 24.00 189 ARG B CA 1
ATOM 2965 C C . ARG B 1 189 ? -13.815 0.719 6.319 1.00 24.76 189 ARG B C 1
ATOM 2966 O O . ARG B 1 189 ? -14.673 0.969 5.496 1.00 28.94 189 ARG B O 1
ATOM 2974 N N . ASP B 1 190 ? -14.047 0.698 7.638 1.00 24.23 190 ASP B N 1
ATOM 2975 C CA . ASP B 1 190 ? -15.325 1.124 8.244 1.00 22.16 190 ASP B CA 1
ATOM 2976 C C . ASP B 1 190 ? -15.325 2.594 8.474 1.00 22.21 190 ASP B C 1
ATOM 2977 O O . ASP B 1 190 ? -14.522 3.091 9.263 1.00 21.23 190 ASP B O 1
ATOM 2982 N N . GLU B 1 191 ? -16.252 3.290 7.792 1.00 21.02 191 GLU B N 1
ATOM 2983 C CA . GLU B 1 191 ? -16.193 4.792 7.773 1.00 19.72 191 GLU B CA 1
ATOM 2984 C C . GLU B 1 191 ? -16.281 5.394 9.188 1.00 19.67 191 GLU B C 1
ATOM 2985 O O . GLU B 1 191 ? -15.533 6.328 9.514 1.00 18.95 191 GLU B O 1
ATOM 2991 N N . VAL B 1 192 ? -17.210 4.856 10.030 1.00 19.17 192 VAL B N 1
ATOM 2992 C CA . VAL B 1 192 ? -17.316 5.402 11.405 1.00 19.92 192 VAL B CA 1
ATOM 2993 C C . VAL B 1 192 ? -16.017 5.251 12.185 1.00 16.68 192 VAL B C 1
ATOM 2994 O O . VAL B 1 192 ? -15.542 6.231 12.859 1.00 18.20 192 VAL B O 1
ATOM 2998 N N . PHE B 1 193 ? -15.422 4.082 12.059 1.00 17.36 193 PHE B N 1
ATOM 2999 C CA . PHE B 1 193 ? -14.191 3.788 12.770 1.00 15.77 193 PHE B CA 1
ATOM 3000 C C . PHE B 1 193 ? -12.999 4.632 12.263 1.00 15.77 193 PHE B C 1
ATOM 3001 O O . PHE B 1 193 ? -12.196 5.170 13.035 1.00 17.72 193 PHE B O 1
ATOM 3009 N N . PHE B 1 194 ? -12.944 4.816 10.949 1.00 16.75 194 PHE B N 1
ATOM 3010 C CA . PHE B 1 194 ? -11.887 5.665 10.366 1.00 17.51 194 PHE B CA 1
ATOM 3011 C C . PHE B 1 194 ? -11.996 7.095 10.957 1.00 15.85 194 PHE B C 1
ATOM 3012 O O . PHE B 1 194 ? -11.025 7.673 11.399 1.00 16.33 194 PHE B O 1
ATOM 3020 N N . ASN B 1 195 ? -13.219 7.670 10.951 1.00 17.80 195 ASN B N 1
ATOM 3021 C CA . ASN B 1 195 ? -13.411 9.019 11.444 1.00 17.54 195 ASN B CA 1
ATOM 3022 C C . ASN B 1 195 ? -13.025 9.145 12.905 1.00 14.20 195 ASN B C 1
ATOM 3023 O O . ASN B 1 195 ? -12.411 10.155 13.341 1.00 19.38 195 ASN B O 1
ATOM 3028 N N . GLN B 1 196 ? -13.444 8.143 13.690 1.00 17.62 196 GLN B N 1
ATOM 3029 C CA A GLN B 1 196 ? -13.132 8.035 15.136 0.50 15.33 196 GLN B CA 1
ATOM 3030 C CA B GLN B 1 196 ? -13.090 8.184 15.106 0.50 16.44 196 GLN B CA 1
ATOM 3031 C C . GLN B 1 196 ? -11.597 8.016 15.355 1.00 14.97 196 GLN B C 1
ATOM 3032 O O . GLN B 1 196 ? -11.054 8.645 16.285 1.00 16.66 196 GLN B O 1
ATOM 3043 N N . THR B 1 197 ? -10.918 7.245 14.532 1.00 14.40 197 THR B N 1
ATOM 3044 C CA . THR B 1 197 ? -9.458 7.036 14.645 1.00 15.13 197 THR B CA 1
ATOM 3045 C C . THR B 1 197 ? -8.749 8.371 14.367 1.00 16.89 197 THR B C 1
ATOM 3046 O O . THR B 1 197 ? -7.910 8.855 15.169 1.00 14.81 197 THR B O 1
ATOM 3050 N N . VAL B 1 198 ? -9.125 9.021 13.276 1.00 16.74 198 VAL B N 1
ATOM 3051 C CA . VAL B 1 198 ? -8.560 10.355 12.982 1.00 16.02 198 VAL B CA 1
ATOM 3052 C C . VAL B 1 198 ? -8.798 11.292 14.143 1.00 15.40 198 VAL B C 1
ATOM 3053 O O . VAL B 1 198 ? -7.831 11.997 14.590 1.00 18.46 198 VAL B O 1
ATOM 3057 N N . GLU B 1 199 ? -10.054 11.377 14.617 1.00 16.37 199 GLU B N 1
ATOM 3058 C CA . GLU B 1 199 ? -10.384 12.322 15.713 1.00 16.38 199 GLU B CA 1
ATOM 3059 C C . GLU B 1 199 ? -9.515 12.075 16.930 1.00 14.64 199 GLU B C 1
ATOM 3060 O O . GLU B 1 199 ? -9.032 13.034 17.548 1.00 17.68 199 GLU B O 1
ATOM 3066 N N . ASN B 1 200 ? -9.334 10.818 17.308 1.00 16.78 200 ASN B N 1
ATOM 3067 C CA . ASN B 1 200 ? -8.647 10.489 18.569 1.00 15.57 200 ASN B CA 1
ATOM 3068 C C . ASN B 1 200 ? -7.129 10.622 18.479 1.00 14.78 200 ASN B C 1
ATOM 3069 O O . ASN B 1 200 ? -6.472 11.153 19.397 1.00 17.62 200 ASN B O 1
ATOM 3074 N N . VAL B 1 201 ? -6.553 10.181 17.348 1.00 16.18 201 VAL B N 1
ATOM 3075 C CA . VAL B 1 201 ? -5.113 10.344 17.153 1.00 13.88 201 VAL B CA 1
ATOM 3076 C C . VAL B 1 201 ? -4.770 11.866 17.097 1.00 15.50 201 VAL B C 1
ATOM 3077 O O . VAL B 1 201 ? -3.790 12.318 17.753 1.00 15.64 201 VAL B O 1
ATOM 3081 N N . GLN B 1 202 ? -5.574 12.639 16.363 1.00 15.27 202 GLN B N 1
ATOM 3082 C CA . GLN B 1 202 ? -5.363 14.070 16.328 1.00 16.32 202 GLN B CA 1
ATOM 3083 C C . GLN B 1 202 ? -5.489 14.692 17.725 1.00 18.39 202 GLN B C 1
ATOM 3084 O O . GLN B 1 202 ? -4.692 15.515 18.119 1.00 19.11 202 GLN B O 1
ATOM 3090 N N . ARG B 1 203 ? -6.511 14.311 18.463 1.00 16.67 203 ARG B N 1
ATOM 3091 C CA . ARG B 1 203 ? -6.724 14.946 19.760 1.00 17.99 203 ARG B CA 1
ATOM 3092 C C . ARG B 1 203 ? -5.547 14.697 20.709 1.00 18.66 203 ARG B C 1
ATOM 3093 O O . ARG B 1 203 ? -5.093 15.637 21.390 1.00 19.12 203 ARG B O 1
ATOM 3101 N N . ILE B 1 204 ? -5.048 13.465 20.742 1.00 17.30 204 ILE B N 1
ATOM 3102 C CA . ILE B 1 204 ? -3.988 13.131 21.701 1.00 17.56 204 ILE B CA 1
ATOM 3103 C C . ILE B 1 204 ? -2.704 13.872 21.309 1.00 17.14 204 ILE B C 1
ATOM 3104 O O . ILE B 1 204 ? -2.089 14.570 22.119 1.00 16.89 204 ILE B O 1
ATOM 3109 N N . ILE B 1 205 ? -2.323 13.785 20.047 1.00 15.64 205 ILE B N 1
ATOM 3110 C CA . ILE B 1 205 ? -1.068 14.406 19.644 1.00 16.28 205 ILE B CA 1
ATOM 3111 C C . ILE B 1 205 ? -1.140 15.915 19.709 1.00 15.26 205 ILE B C 1
ATOM 3112 O O . ILE B 1 205 ? -0.195 16.577 20.219 1.00 16.29 205 ILE B O 1
ATOM 3117 N N . ILE B 1 206 ? -2.228 16.503 19.197 1.00 16.31 206 ILE B N 1
ATOM 3118 C CA . ILE B 1 206 ? -2.320 17.974 19.089 1.00 19.32 206 ILE B CA 1
ATOM 3119 C C . ILE B 1 206 ? -2.432 18.578 20.497 1.00 16.21 206 ILE B C 1
ATOM 3120 O O . ILE B 1 206 ? -1.727 19.566 20.805 1.00 19.58 206 ILE B O 1
ATOM 3125 N N . GLU B 1 207 ? -3.266 17.996 21.370 1.00 18.78 207 GLU B N 1
ATOM 3126 C CA . GLU B 1 207 ? -3.318 18.530 22.708 1.00 20.51 207 GLU B CA 1
ATOM 3127 C C . GLU B 1 207 ? -2.002 18.286 23.461 1.00 18.79 207 GLU B C 1
ATOM 3128 O O . GLU B 1 207 ? -1.635 19.059 24.346 1.00 21.78 207 GLU B O 1
ATOM 3134 N N . GLY B 1 208 ? -1.291 17.217 23.123 1.00 16.25 208 GLY B N 1
ATOM 3135 C CA . GLY B 1 208 ? -0.014 16.963 23.764 1.00 16.58 208 GLY B CA 1
ATOM 3136 C C . GLY B 1 208 ? 1.125 17.868 23.351 1.00 18.91 208 GLY B C 1
ATOM 3137 O O . GLY B 1 208 ? 2.087 18.035 24.093 1.00 22.51 208 GLY B O 1
ATOM 3138 N N . ILE B 1 209 ? 0.984 18.527 22.195 1.00 18.51 209 ILE B N 1
ATOM 3139 C CA . ILE B 1 209 ? 2.035 19.467 21.695 1.00 16.92 209 ILE B CA 1
ATOM 3140 C C . ILE B 1 209 ? 1.600 20.971 21.688 1.00 15.98 209 ILE B C 1
ATOM 3141 O O . ILE B 1 209 ? 2.396 21.829 21.346 1.00 21.11 209 ILE B O 1
ATOM 3146 N N . ARG B 1 210 ? 0.344 21.244 22.055 1.00 18.03 210 ARG B N 1
ATOM 3147 C CA . ARG B 1 210 ? -0.166 22.589 22.073 1.00 21.36 210 ARG B CA 1
ATOM 3148 C C . ARG B 1 210 ? 0.585 23.388 23.160 1.00 23.79 210 ARG B C 1
ATOM 3149 O O . ARG B 1 210 ? 0.859 22.852 24.242 1.00 23.88 210 ARG B O 1
ATOM 3157 N N . PRO B 1 211 ? 0.976 24.620 22.868 1.00 22.15 211 PRO B N 1
ATOM 3158 C CA . PRO B 1 211 ? 1.697 25.403 23.899 1.00 30.00 211 PRO B CA 1
ATOM 3159 C C . PRO B 1 211 ? 0.761 25.707 25.070 1.00 30.28 211 PRO B C 1
ATOM 3160 O O . PRO B 1 211 ? -0.444 25.906 24.851 1.00 37.78 211 PRO B O 1
ATOM 3164 N N . ARG B 1 212 ? 1.265 25.757 26.282 1.00 36.64 212 ARG B N 1
ATOM 3165 C CA . ARG B 1 212 ? 0.361 25.932 27.482 1.00 39.92 212 ARG B CA 1
ATOM 3166 C C . ARG B 1 212 ? 0.647 27.169 28.333 1.00 63.59 212 ARG B C 1
ATOM 3167 O O . ARG B 1 212 ? 1.709 27.739 28.218 1.00 79.47 212 ARG B O 1
#

Solvent-accessible surface area: 17074 Å² total; per-residue (Å²): 157,56,132,81,58,44,58,69,84,126,44,0,20,59,6,0,14,62,8,2,42,76,116,34,43,167,49,1,74,24,61,61,0,5,105,109,22,69,22,61,101,108,43,0,61,171,49,19,102,48,48,87,32,0,11,34,12,0,0,114,48,4,8,78,73,15,12,54,24,0,99,55,7,166,96,133,73,65,13,30,60,11,1,93,104,1,0,84,63,4,0,51,20,5,69,67,102,20,41,4,1,76,13,1,1,60,6,1,26,68,36,0,90,47,1,65,124,36,0,65,37,104,3,73,63,22,0,61,104,15,15,70,30,2,46,34,3,35,194,72,45,94,3,4,102,15,38,16,35,1,1,1,1,4,2,13,6,1,0,7,6,7,3,5,11,31,20,5,2,82,13,0,34,63,15,48,10,168,69,139,96,11,13,68,82,0,0,94,7,0,16,56,0,0,7,28,0,0,86,50,150,97,90,95,87,79,33,0,24,60,10,0,20,74,5,1,30,132,127,28,30,164,47,1,62,23,78,68,0,3,143,123,18,65,17,66,102,110,37,0,63,174,65,10,104,41,42,78,34,0,9,37,17,6,0,109,77,5,16,79,66,14,14,55,24,0,92,49,6,126,90,131,80,63,17,35,61,9,1,101,90,2,0,91,52,2,0,44,17,3,72,67,92,19,46,6,1,69,6,0,1,52,4,1,21,70,35,0,89,53,0,66,121,35,0,71,37,114,6,64,61,21,0,60,104,8,14,67,30,3,43,36,3,31,147,74,45,98,4,2,110,8,74,16,48,6,0,1,1,1,2,14,7,2,0,6,6,9,3,5,10,30,21,5,2,89,10,2,37,59,15,37,9,165,66,139,119,12,17,69,62,0,14,118,18,2,23,61,0,0,10,32,0,0,84,50,142

Secondary structure (DSSP, 8-state):
--HHHHHHHHHHHHHHHHHHHHH-TTT--HHHHHHHHT--HHHHHHHS-SHHHHHHHHHHHHHHHHHHHHHT--TTS-HHHHHHHHHHHHHHHHHH-HHHHHHHHHHHHTT-TTTHHHIIIIIHHHHHHHHHHHHHHHHTTSS-S--HHHHHHHHHHHHHHHHHTHHHHHHHHS--TTSHHHHHHHHHHHHHHHHHHHS--/-HHHHHHHHHHHHHHHHHHHHH--HHHHHHHHTS-HHHHHHH-SSHHHHHHHHHHHHHHHHHHHHHT--TTS-HHHHHHHHHHHHHHHHHH-HHHHHHHHHHHHTT-TTTHHHIIIIIHHHHHHHHHHHHHHHHTTSS-S--HHHHHHHHHHHHHHHHHTHHHHHHHHS--TTSHHHHHHHHHHHHHHHHHHHS--